Protein AF-A0A378KR67-F1 (afdb_monomer_lite)

Structure (mmCIF, N/CA/C/O backbone):
data_AF-A0A378KR67-F1
#
_entry.id   AF-A0A378KR67-F1
#
loop_
_atom_site.group_PDB
_atom_site.id
_atom_site.type_symbol
_atom_site.label_atom_id
_atom_site.label_alt_id
_atom_site.label_comp_id
_atom_site.label_asym_id
_atom_site.label_entity_id
_atom_site.label_seq_id
_atom_site.pdbx_PDB_ins_code
_atom_site.Cartn_x
_atom_site.Cartn_y
_atom_site.Cartn_z
_atom_site.occupancy
_atom_site.B_iso_or_equiv
_atom_site.auth_seq_id
_atom_site.auth_comp_id
_atom_site.auth_asym_id
_atom_site.auth_atom_id
_atom_site.pdbx_PDB_model_num
ATOM 1 N N . MET A 1 1 ? 5.719 9.075 -23.705 1.00 69.94 1 MET A N 1
ATOM 2 C CA . MET A 1 1 ? 4.453 8.563 -23.116 1.00 69.94 1 MET A CA 1
ATOM 3 C C . MET A 1 1 ? 4.685 8.087 -21.678 1.00 69.94 1 MET A C 1
ATOM 5 O O . MET A 1 1 ? 5.811 7.702 -21.384 1.00 69.94 1 MET A O 1
ATOM 9 N N . SER A 1 2 ? 3.689 8.142 -20.780 1.00 74.56 2 SER A N 1
ATOM 10 C CA . SER A 1 2 ? 3.849 7.711 -19.371 1.00 74.56 2 SER A CA 1
ATOM 11 C C . SER A 1 2 ? 3.498 6.232 -19.128 1.00 74.56 2 SER A C 1
ATOM 13 O O . SER A 1 2 ? 4.194 5.583 -18.354 1.00 74.56 2 SER A O 1
ATOM 15 N N . TYR A 1 3 ? 2.484 5.685 -19.810 1.00 85.62 3 TYR A N 1
ATOM 16 C CA . TYR A 1 3 ? 2.152 4.252 -19.814 1.00 85.62 3 TYR A CA 1
ATOM 17 C C . TYR A 1 3 ? 1.491 3.851 -21.144 1.00 85.62 3 TYR A C 1
ATOM 19 O O . TYR A 1 3 ? 0.499 4.468 -21.538 1.00 85.62 3 TYR A O 1
ATOM 27 N N . ASP A 1 4 ? 2.013 2.831 -21.831 1.00 89.00 4 ASP A N 1
ATOM 28 C CA . ASP A 1 4 ? 1.505 2.382 -23.137 1.00 89.00 4 ASP A CA 1
ATOM 29 C C . ASP A 1 4 ? 0.618 1.134 -23.030 1.00 89.00 4 ASP A C 1
ATOM 31 O O . ASP A 1 4 ? 1.079 -0.010 -23.075 1.00 89.00 4 ASP A O 1
ATOM 35 N N . ILE A 1 5 ? -0.691 1.352 -22.904 1.00 88.75 5 ILE A N 1
ATOM 36 C CA . ILE A 1 5 ? -1.673 0.264 -22.809 1.00 88.75 5 ILE A CA 1
ATOM 37 C C . ILE A 1 5 ? -1.721 -0.556 -24.105 1.00 88.75 5 ILE A C 1
ATOM 39 O O . ILE A 1 5 ? -1.865 -1.779 -24.057 1.00 88.75 5 ILE A O 1
ATOM 43 N N . GLU A 1 6 ? -1.635 0.100 -25.262 1.00 90.69 6 GLU A N 1
ATOM 44 C CA . GLU A 1 6 ? -1.834 -0.545 -26.557 1.00 90.69 6 GLU A CA 1
ATOM 45 C C . GLU A 1 6 ? -0.668 -1.475 -26.882 1.00 90.69 6 GLU A C 1
ATOM 47 O O . GLU A 1 6 ? -0.889 -2.667 -27.126 1.00 90.69 6 GLU A O 1
ATOM 52 N N . SER A 1 7 ? 0.570 -0.983 -26.772 1.00 91.50 7 SER A N 1
ATOM 53 C CA . SER A 1 7 ? 1.758 -1.815 -26.975 1.00 91.50 7 SER A CA 1
ATOM 54 C C . SER A 1 7 ? 1.781 -3.000 -26.018 1.00 91.50 7 SER A C 1
ATOM 56 O O . SER A 1 7 ? 2.142 -4.105 -26.425 1.00 91.50 7 SER A O 1
ATOM 58 N N . ARG A 1 8 ? 1.358 -2.818 -24.759 1.00 91.81 8 ARG A N 1
ATOM 59 C CA . ARG A 1 8 ? 1.307 -3.897 -23.759 1.00 91.81 8 ARG A CA 1
ATOM 60 C C . ARG A 1 8 ? 0.227 -4.936 -24.070 1.00 91.81 8 ARG A C 1
ATOM 62 O O . ARG A 1 8 ? 0.503 -6.132 -23.968 1.00 91.81 8 ARG A O 1
ATOM 69 N N . LYS A 1 9 ? -0.968 -4.522 -24.514 1.00 92.62 9 LYS A N 1
ATOM 70 C CA . LYS A 1 9 ? -2.020 -5.441 -24.999 1.00 92.62 9 LYS A CA 1
ATOM 71 C C . LYS A 1 9 ? -1.543 -6.220 -26.232 1.00 92.62 9 LYS A C 1
ATOM 73 O O . LYS A 1 9 ? -1.751 -7.430 -26.309 1.00 92.62 9 LYS A O 1
ATOM 78 N N . ASN A 1 10 ? -0.869 -5.554 -27.169 1.00 93.94 10 ASN A N 1
ATOM 79 C CA . ASN A 1 10 ? -0.319 -6.185 -28.371 1.00 93.94 10 ASN A CA 1
ATOM 80 C C . ASN A 1 10 ? 0.803 -7.176 -28.039 1.00 93.94 10 ASN A C 1
ATOM 82 O O . ASN A 1 10 ? 0.799 -8.290 -28.565 1.00 93.94 10 ASN A O 1
ATOM 86 N N . LEU A 1 11 ? 1.702 -6.817 -27.115 1.00 95.38 11 LEU A N 1
ATOM 87 C CA . LEU A 1 11 ? 2.728 -7.720 -26.603 1.00 95.38 11 LEU A CA 1
ATOM 88 C C . LEU A 1 11 ? 2.076 -8.959 -25.991 1.00 95.38 11 LEU A C 1
ATOM 90 O O . LEU A 1 11 ? 2.414 -10.067 -26.383 1.00 95.38 11 LEU A O 1
ATOM 94 N N . HIS A 1 12 ? 1.103 -8.793 -25.093 1.00 94.00 12 HIS A N 1
ATOM 95 C CA . HIS A 1 12 ? 0.431 -9.920 -24.448 1.00 94.00 12 HIS A CA 1
ATOM 96 C C . HIS A 1 12 ? -0.185 -10.898 -25.460 1.00 94.00 12 HIS A C 1
ATOM 98 O O . HIS A 1 12 ? 0.122 -12.088 -25.416 1.00 94.00 12 HIS A O 1
ATOM 104 N N . ARG A 1 13 ? -0.954 -10.394 -26.436 1.00 94.75 13 ARG A N 1
ATOM 105 C CA . ARG A 1 13 ? -1.527 -11.217 -27.519 1.00 94.75 13 ARG A CA 1
ATOM 106 C C . ARG A 1 13 ? -0.449 -11.946 -28.319 1.00 94.75 13 ARG A C 1
ATOM 108 O O . ARG A 1 13 ? -0.617 -13.113 -28.658 1.00 94.75 13 ARG A O 1
ATOM 115 N N . PHE A 1 14 ? 0.661 -11.273 -28.627 1.00 95.19 14 PHE A N 1
ATOM 116 C CA . PHE A 1 14 ? 1.784 -11.893 -29.328 1.00 95.19 14 PHE A CA 1
ATOM 117 C C . PHE A 1 14 ? 2.423 -13.014 -28.498 1.00 95.19 14 PHE A C 1
ATOM 119 O O . PHE A 1 14 ? 2.682 -14.094 -29.026 1.00 95.19 14 PHE A O 1
ATOM 126 N N . LEU A 1 15 ? 2.626 -12.797 -27.196 1.00 93.94 15 LEU A N 1
ATOM 127 C CA . LEU A 1 15 ? 3.166 -13.812 -26.292 1.00 93.94 15 LEU A CA 1
ATOM 128 C C . LEU A 1 15 ? 2.246 -15.036 -26.188 1.00 93.94 15 LEU A C 1
ATOM 130 O O . LEU A 1 15 ? 2.740 -16.161 -26.152 1.00 93.94 15 LEU A O 1
ATOM 134 N N . GLU A 1 16 ? 0.926 -14.845 -26.165 1.00 92.38 16 GLU A N 1
ATOM 135 C CA . GLU A 1 16 ? -0.044 -15.947 -26.202 1.00 92.38 16 GLU A CA 1
ATOM 136 C C . GLU A 1 16 ? 0.013 -16.716 -27.526 1.00 92.38 16 GLU A C 1
ATOM 138 O O . GLU A 1 16 ? 0.106 -17.944 -27.515 1.00 92.38 16 GLU A O 1
ATOM 143 N N . GLN A 1 17 ? 0.046 -16.011 -28.663 1.00 90.00 17 GLN A N 1
ATOM 144 C CA . GLN A 1 17 ? 0.193 -16.635 -29.984 1.00 90.00 17 GLN A CA 1
ATOM 145 C C . GLN A 1 17 ? 1.477 -17.461 -30.084 1.00 90.00 17 GLN A C 1
ATOM 147 O O . GLN A 1 17 ? 1.454 -18.574 -30.599 1.00 90.00 17 GLN A O 1
ATOM 152 N N . LEU A 1 18 ? 2.591 -16.934 -29.579 1.00 88.19 18 LEU A N 1
ATOM 153 C CA . LEU A 1 18 ? 3.892 -17.591 -29.639 1.00 88.19 18 LEU A CA 1
ATOM 154 C C . LEU A 1 18 ? 3.979 -18.793 -28.684 1.00 88.19 18 LEU A C 1
ATOM 156 O O . LEU A 1 18 ? 4.616 -19.789 -29.014 1.00 88.19 18 LEU A O 1
ATOM 160 N N . LYS A 1 19 ? 3.282 -18.754 -27.539 1.00 85.69 19 LYS A N 1
ATOM 161 C CA . LYS A 1 19 ? 3.118 -19.921 -26.654 1.00 85.69 19 LYS A CA 1
ATOM 162 C C . LYS A 1 19 ? 2.293 -21.027 -27.309 1.00 85.69 19 LYS A C 1
ATOM 164 O O . LYS A 1 19 ? 2.716 -22.177 -27.295 1.00 85.69 19 LYS A O 1
ATOM 169 N N . LEU A 1 20 ? 1.143 -20.684 -27.892 1.00 82.62 20 LEU A N 1
ATOM 170 C CA . LEU A 1 20 ? 0.296 -21.640 -28.616 1.00 82.62 20 LEU A CA 1
ATOM 171 C C . LEU A 1 20 ? 1.005 -22.186 -29.861 1.00 82.62 20 LEU A C 1
ATOM 173 O O . LEU A 1 20 ? 0.812 -23.338 -30.238 1.00 82.62 20 LEU A O 1
ATOM 177 N N . GLY A 1 21 ? 1.848 -21.359 -30.477 1.00 71.12 21 GLY A N 1
ATOM 178 C CA . GLY A 1 21 ? 2.604 -21.700 -31.667 1.00 71.12 21 GLY A CA 1
ATOM 179 C C . GLY A 1 21 ? 3.968 -22.337 -31.431 1.00 71.12 21 GLY A C 1
ATOM 180 O O . GLY A 1 21 ? 4.682 -22.572 -32.398 1.00 71.12 21 GLY A O 1
ATOM 181 N N . ALA A 1 22 ? 4.332 -22.666 -30.188 1.00 66.19 22 ALA A N 1
ATOM 182 C CA . ALA A 1 22 ? 5.638 -23.244 -29.856 1.00 66.19 22 ALA A CA 1
ATOM 183 C C . ALA A 1 22 ? 5.916 -24.603 -30.541 1.00 66.19 22 ALA A C 1
ATOM 185 O O . ALA A 1 22 ? 7.066 -25.032 -30.626 1.00 66.19 22 ALA A O 1
ATOM 186 N N . HIS A 1 23 ? 4.876 -25.268 -31.057 1.00 64.31 23 HIS A N 1
ATOM 187 C CA . HIS A 1 23 ? 4.974 -26.510 -31.831 1.00 64.31 23 HIS A CA 1
ATOM 188 C C . HIS A 1 23 ? 5.135 -26.288 -33.346 1.00 64.31 23 HIS A C 1
ATOM 190 O O . HIS A 1 23 ? 5.469 -27.227 -34.070 1.00 64.31 23 HIS A O 1
ATOM 196 N N . TYR A 1 24 ? 4.918 -25.068 -33.843 1.00 65.56 24 TYR A N 1
ATOM 197 C CA . TYR A 1 24 ? 5.058 -24.729 -35.256 1.00 65.56 24 TYR A CA 1
ATOM 198 C C . TYR A 1 24 ? 6.514 -24.386 -35.568 1.00 65.56 24 TYR A C 1
ATOM 200 O O . TYR A 1 24 ? 6.968 -23.271 -35.352 1.00 65.56 24 TYR A O 1
ATOM 208 N N . LYS A 1 25 ? 7.268 -25.372 -36.060 1.00 71.69 25 LYS A N 1
ATOM 209 C CA . LYS A 1 25 ? 8.707 -25.241 -36.355 1.00 71.69 25 LYS A CA 1
ATOM 210 C C . LYS A 1 25 ? 9.011 -25.127 -37.850 1.00 71.69 25 LYS A C 1
ATOM 212 O O . LYS A 1 25 ? 10.160 -25.272 -38.259 1.00 71.69 25 LYS A O 1
ATOM 217 N N . LYS A 1 26 ? 7.994 -24.915 -38.694 1.00 85.12 26 LYS A N 1
ATOM 218 C CA . LYS A 1 26 ? 8.212 -24.804 -40.141 1.00 85.12 26 LYS A CA 1
ATOM 219 C C . LYS A 1 26 ? 8.856 -23.448 -40.465 1.00 85.12 26 LYS A C 1
ATOM 221 O O . LYS A 1 26 ? 8.545 -22.461 -39.797 1.00 85.12 26 LYS A O 1
ATOM 226 N N . PRO A 1 27 ? 9.689 -23.360 -41.520 1.00 85.38 27 PRO A N 1
ATOM 227 C CA . PRO A 1 27 ? 10.346 -22.113 -41.922 1.00 85.38 27 PRO A CA 1
ATOM 228 C C . PRO A 1 27 ? 9.400 -20.908 -42.031 1.00 85.38 27 PRO A C 1
ATOM 230 O O . PRO A 1 27 ? 9.720 -19.832 -41.535 1.00 85.38 27 PRO A O 1
ATOM 233 N N . HIS A 1 28 ? 8.212 -21.113 -42.609 1.00 87.56 28 HIS A N 1
ATOM 234 C CA . HIS A 1 28 ? 7.194 -20.072 -42.765 1.00 87.56 28 HIS A CA 1
ATOM 235 C C . HIS A 1 28 ? 6.692 -19.518 -41.423 1.00 87.56 28 HIS A C 1
ATOM 237 O O . HIS A 1 28 ? 6.591 -18.305 -41.255 1.00 87.56 28 HIS A O 1
ATOM 243 N N . ASP A 1 29 ? 6.430 -20.392 -40.448 1.00 88.69 29 ASP A N 1
ATOM 244 C CA . ASP A 1 29 ? 5.939 -19.995 -39.125 1.00 88.69 29 ASP A CA 1
ATOM 245 C C . ASP A 1 29 ? 7.016 -19.200 -38.368 1.00 88.69 29 ASP A C 1
ATOM 247 O O . ASP A 1 29 ? 6.736 -18.174 -37.746 1.00 88.69 29 ASP A O 1
ATOM 251 N N . ILE A 1 30 ? 8.281 -19.629 -38.480 1.00 89.81 30 ILE A N 1
ATOM 252 C CA . ILE A 1 30 ? 9.439 -18.935 -37.898 1.00 89.81 30 ILE A CA 1
ATOM 253 C C . ILE A 1 30 ? 9.576 -17.522 -38.481 1.00 89.81 30 ILE A C 1
ATOM 255 O O . ILE A 1 30 ? 9.735 -16.564 -37.721 1.00 89.81 30 ILE A O 1
ATOM 259 N N . GLU A 1 31 ? 9.470 -17.368 -39.803 1.00 91.50 31 GLU A N 1
ATOM 260 C CA . GLU A 1 31 ? 9.502 -16.056 -40.465 1.00 91.50 31 GLU A CA 1
ATOM 261 C C . GLU A 1 31 ? 8.319 -15.174 -40.069 1.00 91.50 31 GLU A C 1
ATOM 263 O O . GLU A 1 31 ? 8.501 -13.983 -39.806 1.00 91.50 31 GLU A O 1
ATOM 268 N N . GLN A 1 32 ? 7.118 -15.747 -39.963 1.00 92.12 32 GLN A N 1
ATOM 269 C CA . GLN A 1 32 ? 5.928 -15.012 -39.549 1.00 92.12 32 GLN A CA 1
ATOM 270 C C . GLN A 1 32 ? 6.071 -14.473 -38.119 1.00 92.12 32 GLN A C 1
ATOM 272 O O . GLN A 1 32 ? 5.786 -13.298 -37.869 1.00 92.12 32 GLN A O 1
ATOM 277 N N . PHE A 1 33 ? 6.530 -15.300 -37.173 1.00 93.50 33 PHE A N 1
ATOM 278 C CA . PHE A 1 33 ? 6.767 -14.862 -35.797 1.00 93.50 33 PHE A CA 1
ATOM 279 C C . PHE A 1 33 ? 7.898 -13.835 -35.704 1.00 93.50 33 PHE A C 1
ATOM 281 O O . PHE A 1 33 ? 7.756 -12.861 -34.964 1.00 93.50 33 PHE A O 1
ATOM 288 N N . ALA A 1 34 ? 8.978 -14.000 -36.475 1.00 94.31 34 ALA A N 1
ATOM 289 C CA . ALA A 1 34 ? 10.061 -13.022 -36.537 1.00 94.31 34 ALA A CA 1
ATOM 290 C C . ALA A 1 34 ? 9.567 -11.667 -37.072 1.00 94.31 34 ALA A C 1
ATOM 292 O O . ALA A 1 34 ? 9.807 -10.640 -36.442 1.00 94.31 34 ALA A O 1
ATOM 293 N N . SER A 1 35 ? 8.797 -11.661 -38.165 1.00 94.94 35 SER A N 1
ATOM 294 C CA . SER A 1 35 ? 8.216 -10.446 -38.750 1.00 94.94 35 SER A CA 1
ATOM 295 C C . SER A 1 35 ? 7.268 -9.730 -37.780 1.00 94.94 35 SER A C 1
ATOM 297 O O . SER A 1 35 ? 7.404 -8.526 -37.554 1.00 94.94 35 SER A O 1
ATOM 299 N N . LYS A 1 36 ? 6.364 -10.473 -37.122 1.00 95.38 36 LYS A N 1
ATOM 300 C CA . LYS A 1 36 ? 5.475 -9.924 -36.084 1.00 95.38 36 LYS A CA 1
ATOM 301 C C . LYS A 1 36 ? 6.260 -9.330 -34.913 1.00 95.38 36 LYS A C 1
ATOM 303 O O . LYS A 1 36 ? 5.914 -8.249 -34.443 1.00 95.38 36 LYS A O 1
ATOM 308 N N . ALA A 1 37 ? 7.316 -10.003 -34.456 1.00 96.31 37 ALA A N 1
ATOM 309 C CA . ALA A 1 37 ? 8.168 -9.505 -33.381 1.00 96.31 37 ALA A CA 1
ATOM 310 C C . ALA A 1 37 ? 8.917 -8.225 -33.780 1.00 96.31 37 ALA A C 1
ATOM 312 O O . ALA A 1 37 ? 8.986 -7.290 -32.983 1.00 96.31 37 ALA A O 1
ATOM 313 N N . THR A 1 38 ? 9.431 -8.152 -35.012 1.00 96.81 38 THR A N 1
ATOM 314 C CA . THR A 1 38 ? 10.074 -6.943 -35.546 1.00 96.81 38 THR A CA 1
ATOM 315 C C . THR A 1 38 ? 9.085 -5.787 -35.621 1.00 96.81 38 THR A C 1
ATOM 317 O O . THR A 1 38 ? 9.422 -4.680 -35.203 1.00 96.81 38 THR A O 1
ATOM 320 N N . ALA A 1 39 ? 7.859 -6.028 -36.093 1.00 95.69 39 ALA A N 1
ATOM 321 C CA . ALA A 1 39 ? 6.814 -5.008 -36.130 1.00 95.69 39 ALA A CA 1
ATOM 322 C C . ALA A 1 39 ? 6.449 -4.518 -34.720 1.00 95.69 39 ALA A C 1
ATOM 324 O O . ALA A 1 39 ? 6.358 -3.313 -34.496 1.00 95.69 39 ALA A O 1
ATOM 325 N N . LEU A 1 40 ? 6.313 -5.437 -33.757 1.00 95.81 40 LEU A N 1
ATOM 326 C CA . LEU A 1 40 ? 6.011 -5.114 -32.363 1.00 95.81 40 LEU A CA 1
ATOM 327 C C . LEU A 1 40 ? 7.118 -4.259 -31.720 1.00 95.81 40 LEU A C 1
ATOM 329 O O . LEU A 1 40 ? 6.836 -3.220 -31.125 1.00 95.81 40 LEU A O 1
ATOM 333 N N . HIS A 1 41 ? 8.380 -4.670 -31.878 1.00 96.56 41 HIS A N 1
ATOM 334 C CA . HIS A 1 41 ? 9.543 -3.927 -31.385 1.00 96.56 41 HIS A CA 1
ATOM 335 C C . HIS A 1 41 ? 9.651 -2.546 -32.038 1.00 96.56 41 HIS A C 1
ATOM 337 O O . HIS A 1 41 ? 9.783 -1.551 -31.329 1.00 96.56 41 HIS A O 1
ATOM 343 N N . SER A 1 42 ? 9.516 -2.464 -33.363 1.00 95.12 42 SER A N 1
ATOM 344 C CA . SER A 1 42 ? 9.594 -1.195 -34.099 1.00 95.12 42 SER A CA 1
ATOM 345 C C . SER A 1 42 ? 8.481 -0.231 -33.687 1.00 95.12 42 SER A C 1
ATOM 347 O O . SER A 1 42 ? 8.739 0.956 -33.497 1.00 95.12 42 SER A O 1
ATOM 349 N N . HIS A 1 43 ? 7.258 -0.739 -33.500 1.00 94.06 43 HIS A N 1
ATOM 350 C CA . HIS A 1 43 ? 6.127 0.063 -33.045 1.00 94.06 43 HIS A CA 1
ATOM 351 C C . HIS A 1 43 ? 6.396 0.672 -31.664 1.00 94.06 43 HIS A C 1
ATOM 353 O O . HIS A 1 43 ? 6.314 1.889 -31.513 1.00 94.06 43 HIS A O 1
ATOM 359 N N . TYR A 1 44 ? 6.821 -0.135 -30.686 1.00 94.69 44 TYR A N 1
ATOM 360 C CA . TYR A 1 44 ? 7.141 0.363 -29.344 1.00 94.69 44 TYR A CA 1
ATOM 361 C C . TYR A 1 44 ? 8.286 1.388 -29.348 1.00 94.69 44 TYR A C 1
ATOM 363 O O . TYR A 1 44 ? 8.206 2.429 -28.698 1.00 94.69 44 TYR A O 1
ATOM 371 N N . MET A 1 45 ? 9.348 1.128 -30.117 1.00 94.12 45 MET A N 1
ATOM 372 C CA . MET A 1 45 ? 10.522 2.007 -30.174 1.00 94.12 45 MET A CA 1
ATOM 373 C C . MET A 1 45 ? 10.261 3.330 -30.911 1.00 94.12 45 MET A C 1
ATOM 375 O O . MET A 1 45 ? 11.065 4.250 -30.777 1.00 94.12 45 MET A O 1
ATOM 379 N N . SER A 1 46 ? 9.151 3.460 -31.649 1.00 92.50 46 SER A N 1
ATOM 380 C CA . SER A 1 46 ? 8.763 4.722 -32.299 1.00 92.50 46 SER A CA 1
ATOM 381 C C . SER A 1 46 ? 8.281 5.794 -31.309 1.00 92.50 46 SER A C 1
ATOM 383 O O . SER A 1 46 ? 8.442 6.985 -31.567 1.00 92.50 46 SER A O 1
ATOM 385 N N . ASN A 1 47 ? 7.729 5.390 -30.160 1.00 89.62 47 ASN A N 1
ATOM 386 C CA . ASN A 1 47 ? 7.289 6.289 -29.093 1.00 89.62 47 ASN A CA 1
ATOM 387 C C . ASN A 1 47 ? 7.376 5.578 -27.730 1.00 89.62 47 ASN A C 1
ATOM 389 O O . ASN A 1 47 ? 6.347 5.248 -27.134 1.00 89.62 47 ASN A O 1
ATOM 393 N N . PRO A 1 48 ? 8.590 5.306 -27.228 1.00 90.19 48 PRO A N 1
ATOM 394 C CA . PRO A 1 48 ? 8.752 4.500 -26.031 1.00 90.19 48 PRO A CA 1
ATOM 395 C C . PRO A 1 48 ? 8.252 5.225 -24.770 1.00 90.19 48 PRO A C 1
ATOM 397 O O . PRO A 1 48 ? 8.131 6.457 -24.699 1.00 90.19 48 PRO A O 1
ATOM 400 N N . GLU A 1 49 ? 7.964 4.446 -23.730 1.00 92.69 49 GLU A N 1
ATOM 401 C CA . GLU A 1 49 ? 7.651 4.985 -22.405 1.00 92.69 49 GLU A CA 1
ATOM 402 C C . GLU A 1 49 ? 8.867 5.742 -21.837 1.00 92.69 49 GLU A C 1
ATOM 404 O O . GLU A 1 49 ? 10.013 5.330 -22.028 1.00 92.69 49 GLU A O 1
ATOM 409 N N . ARG A 1 50 ? 8.628 6.867 -21.141 1.00 91.00 50 ARG A N 1
ATOM 410 C CA . ARG A 1 50 ? 9.708 7.716 -20.588 1.00 91.00 50 ARG A CA 1
ATOM 411 C C . ARG A 1 50 ? 10.548 6.970 -19.548 1.00 91.00 50 ARG A C 1
ATOM 413 O O . ARG A 1 50 ? 11.768 7.098 -19.518 1.00 91.00 50 ARG A O 1
ATOM 420 N N . SER A 1 51 ? 9.884 6.167 -18.721 1.00 92.88 51 SER A N 1
ATOM 421 C CA . SER A 1 51 ? 10.516 5.367 -17.675 1.00 92.88 51 SER A CA 1
ATOM 422 C C . SER A 1 51 ? 11.486 4.337 -18.270 1.00 92.88 51 SER A C 1
ATOM 424 O O . SER A 1 51 ? 11.160 3.609 -19.211 1.00 92.88 51 SER A O 1
ATOM 426 N N . SER A 1 52 ? 12.700 4.278 -17.721 1.00 92.00 52 SER A N 1
ATOM 427 C CA . SER A 1 52 ? 13.699 3.268 -18.099 1.00 92.00 52 SER A CA 1
ATOM 428 C C . SER A 1 52 ? 13.270 1.870 -17.643 1.00 92.00 52 SER A C 1
ATOM 430 O O . SER A 1 52 ? 13.386 0.907 -18.405 1.00 92.00 52 SER A O 1
ATOM 432 N N . LEU A 1 53 ? 12.652 1.793 -16.460 1.00 91.88 53 LEU A N 1
ATOM 433 C CA . LEU A 1 53 ? 12.021 0.591 -15.927 1.00 91.88 53 LEU A CA 1
ATOM 434 C C . LEU A 1 53 ? 10.870 0.095 -16.818 1.00 91.88 53 LEU A C 1
ATOM 436 O O . LEU A 1 53 ? 10.785 -1.091 -17.114 1.00 91.88 53 LEU A O 1
ATOM 440 N N . ALA A 1 54 ? 9.999 0.985 -17.298 1.00 93.25 54 ALA A N 1
ATOM 441 C CA . ALA A 1 54 ? 8.895 0.597 -18.178 1.00 93.25 54 ALA A CA 1
ATOM 442 C C . ALA A 1 54 ? 9.388 -0.069 -19.467 1.00 93.25 54 ALA A C 1
ATOM 444 O O . ALA A 1 54 ? 8.846 -1.092 -19.895 1.00 93.25 54 ALA A O 1
ATOM 445 N N . ARG A 1 55 ? 10.458 0.493 -20.044 1.00 95.00 55 ARG A N 1
ATOM 446 C CA . ARG A 1 55 ? 11.122 -0.032 -21.240 1.00 95.00 55 ARG A CA 1
ATOM 447 C C . ARG A 1 55 ? 11.759 -1.392 -20.985 1.00 95.00 55 ARG A C 1
ATOM 449 O O . ARG A 1 55 ? 11.610 -2.285 -21.819 1.00 95.00 55 ARG A O 1
ATOM 456 N N . SER A 1 56 ? 12.436 -1.581 -19.851 1.00 94.69 56 SER A N 1
ATOM 457 C CA . SER A 1 56 ? 13.023 -2.882 -19.511 1.00 94.69 56 SER A CA 1
ATOM 458 C C . SER A 1 56 ? 11.941 -3.946 -19.279 1.00 94.69 56 SER A C 1
ATOM 460 O O . SER A 1 56 ? 12.031 -5.025 -19.867 1.00 94.69 56 SER A O 1
ATOM 462 N N . GLU A 1 57 ? 10.869 -3.618 -18.551 1.00 94.38 57 GLU A N 1
ATOM 463 C CA . GLU A 1 57 ? 9.730 -4.514 -18.295 1.00 94.38 57 GLU A CA 1
ATOM 464 C C . GLU A 1 57 ? 8.912 -4.850 -19.550 1.00 94.38 57 GLU A C 1
ATOM 466 O O . GLU A 1 57 ? 8.327 -5.929 -19.634 1.00 94.38 57 GLU A O 1
ATOM 471 N N . TYR A 1 58 ? 8.859 -3.961 -20.545 1.00 95.31 58 TYR A N 1
ATOM 472 C CA . TYR A 1 58 ? 8.244 -4.265 -21.838 1.00 95.31 58 TYR A CA 1
ATOM 473 C C . TYR A 1 58 ? 9.112 -5.223 -22.669 1.00 95.31 58 TYR A C 1
ATOM 475 O O . TYR A 1 58 ? 8.620 -6.190 -23.258 1.00 95.31 58 TYR A O 1
ATOM 483 N N . LEU A 1 59 ? 10.421 -4.960 -22.728 1.00 96.75 59 LEU A N 1
ATOM 484 C CA . LEU A 1 59 ? 11.347 -5.684 -23.600 1.00 96.75 59 LEU A CA 1
ATOM 485 C C . LEU A 1 59 ? 11.726 -7.068 -23.053 1.00 96.75 59 LEU A C 1
ATOM 487 O O . LEU A 1 59 ? 11.992 -7.977 -23.842 1.00 96.75 59 LEU A O 1
ATOM 491 N N . GLU A 1 60 ? 11.743 -7.264 -21.732 1.00 96.50 60 GLU A N 1
ATOM 492 C CA . GLU A 1 60 ? 12.136 -8.536 -21.117 1.00 96.50 60 GLU A CA 1
ATOM 493 C C . GLU A 1 60 ? 11.229 -9.719 -21.504 1.00 96.50 60 GLU A C 1
ATOM 495 O O . GLU A 1 60 ? 11.765 -10.727 -21.983 1.00 96.50 60 GLU A O 1
ATOM 500 N N . PRO A 1 61 ? 9.887 -9.640 -21.385 1.00 95.94 61 PRO A N 1
ATOM 501 C CA . PRO A 1 61 ? 9.002 -10.736 -21.773 1.00 95.94 61 PRO A CA 1
ATOM 502 C C . PRO A 1 61 ? 9.107 -11.080 -23.261 1.00 95.94 61 PRO A C 1
ATOM 504 O O . PRO A 1 61 ? 9.094 -12.263 -23.618 1.00 95.94 61 PRO A O 1
ATOM 507 N N . LEU A 1 62 ? 9.256 -10.067 -24.125 1.00 96.38 62 LEU A N 1
ATOM 508 C CA . LEU A 1 62 ? 9.474 -10.254 -25.560 1.00 96.38 62 LEU A CA 1
ATOM 509 C C . LEU A 1 62 ? 10.784 -11.008 -25.811 1.00 96.38 62 LEU A C 1
ATOM 511 O O . LEU A 1 62 ? 10.793 -12.046 -26.473 1.00 96.38 62 LEU A O 1
ATOM 515 N N . ARG A 1 63 ? 11.882 -10.528 -25.215 1.00 96.44 63 ARG A N 1
ATOM 516 C CA . ARG A 1 63 ? 13.211 -11.142 -25.309 1.00 96.44 63 ARG A CA 1
ATOM 517 C C . ARG A 1 63 ? 13.192 -12.597 -24.857 1.00 96.44 63 ARG A C 1
ATOM 519 O O . ARG A 1 63 ? 13.712 -13.466 -25.556 1.00 96.44 63 ARG A O 1
ATOM 526 N N . GLN A 1 64 ? 12.622 -12.860 -23.683 1.00 95.62 64 GLN A N 1
ATOM 527 C CA . GLN A 1 64 ? 12.611 -14.191 -23.086 1.00 95.62 64 GLN A CA 1
ATOM 528 C C . GLN A 1 64 ? 11.782 -15.164 -23.922 1.00 95.62 64 GLN A C 1
ATOM 530 O O . GLN A 1 64 ? 12.207 -16.296 -24.146 1.00 95.62 64 GLN A O 1
ATOM 535 N N . SER A 1 65 ? 10.632 -14.720 -24.425 1.00 93.94 65 SER A N 1
ATOM 536 C CA . SER A 1 65 ? 9.746 -15.566 -25.223 1.00 93.94 65 SER A CA 1
ATOM 537 C C . SER A 1 65 ? 10.359 -15.910 -26.579 1.00 93.94 65 SER A C 1
ATOM 539 O O . SER A 1 65 ? 10.339 -17.075 -26.967 1.00 93.94 65 SER A O 1
ATOM 541 N N . LEU A 1 66 ? 11.012 -14.952 -27.248 1.00 94.38 66 LEU A N 1
ATOM 542 C CA . LEU A 1 66 ? 11.747 -15.220 -28.488 1.00 94.38 66 LEU A CA 1
ATOM 543 C C . LEU A 1 66 ? 12.938 -16.164 -28.264 1.00 94.38 66 LEU A C 1
ATOM 545 O O . LEU A 1 66 ? 13.127 -17.098 -29.039 1.00 94.38 66 LEU A O 1
ATOM 549 N N . LYS A 1 67 ? 13.710 -15.981 -27.180 1.00 93.38 67 LYS A N 1
ATOM 550 C CA . LYS A 1 67 ? 14.806 -16.901 -26.817 1.00 93.38 67 LYS A CA 1
ATOM 551 C C . LYS A 1 67 ? 14.295 -18.307 -26.498 1.00 93.38 67 LYS A C 1
ATOM 553 O O . LYS A 1 67 ? 14.939 -19.286 -26.862 1.00 93.38 67 LYS A O 1
ATOM 558 N N . ASN A 1 68 ? 13.151 -18.426 -25.826 1.00 91.50 68 ASN A N 1
ATOM 559 C CA . ASN A 1 68 ? 12.531 -19.721 -25.553 1.00 91.50 68 ASN A CA 1
ATOM 560 C C . ASN A 1 68 ? 12.066 -20.398 -26.850 1.00 91.50 68 ASN A C 1
ATOM 562 O O . ASN A 1 68 ? 12.370 -21.567 -27.056 1.00 91.50 68 ASN A O 1
ATOM 566 N N . TYR A 1 69 ? 11.417 -19.662 -27.753 1.00 91.38 69 TYR A N 1
ATOM 567 C CA . TYR A 1 69 ? 11.019 -20.183 -29.063 1.00 91.38 69 TYR A CA 1
ATOM 568 C C . TYR A 1 69 ? 12.225 -20.620 -29.903 1.00 91.38 69 TYR A C 1
ATOM 570 O O . TYR A 1 69 ? 12.230 -21.715 -30.459 1.00 91.38 69 TYR A O 1
ATOM 578 N N . GLN A 1 70 ? 13.307 -19.835 -29.899 1.00 90.88 70 GLN A N 1
ATOM 579 C CA . GLN A 1 70 ? 14.566 -20.231 -30.525 1.00 90.88 70 GLN A CA 1
ATOM 580 C C . GLN A 1 70 ? 15.118 -21.537 -29.938 1.00 90.88 70 GLN A C 1
ATOM 582 O O . GLN A 1 70 ? 15.547 -22.407 -30.690 1.00 90.88 70 GLN A O 1
ATOM 587 N N . LYS A 1 71 ? 15.084 -21.711 -28.610 1.00 89.44 71 LYS A N 1
ATOM 588 C CA . LYS A 1 71 ? 15.499 -22.972 -27.975 1.00 89.44 71 LYS A CA 1
ATOM 589 C C . LYS A 1 71 ? 14.654 -24.154 -28.450 1.00 89.44 71 LYS A C 1
ATOM 591 O O . LYS A 1 71 ? 15.219 -25.215 -28.682 1.00 89.44 71 LYS A O 1
ATOM 596 N N . GLU A 1 72 ? 13.343 -23.987 -28.624 1.00 87.50 72 GLU A N 1
ATOM 597 C CA . GLU A 1 72 ? 12.472 -25.054 -29.142 1.00 87.50 72 GLU A CA 1
ATOM 598 C C . GLU A 1 72 ? 12.790 -25.440 -30.593 1.00 87.50 72 GLU A C 1
ATOM 600 O O . GLU A 1 72 ? 12.726 -26.622 -30.930 1.00 87.50 72 GLU A O 1
ATOM 605 N N . ILE A 1 73 ? 13.187 -24.482 -31.436 1.00 85.31 73 ILE A N 1
ATOM 606 C CA . ILE A 1 73 ? 13.661 -24.756 -32.804 1.00 85.31 73 ILE A CA 1
ATOM 607 C C . ILE A 1 73 ? 14.990 -25.521 -32.764 1.00 85.31 73 ILE A C 1
ATOM 609 O O . ILE A 1 73 ? 15.178 -26.505 -33.474 1.00 85.31 73 ILE A O 1
ATOM 613 N N . VAL A 1 74 ? 15.914 -25.083 -31.907 1.00 84.19 74 VAL A N 1
ATOM 614 C CA . VAL A 1 74 ? 17.260 -25.659 -31.788 1.00 84.19 74 VAL A CA 1
ATOM 615 C C . VAL A 1 74 ? 17.230 -27.086 -31.228 1.00 84.19 74 VAL A C 1
ATOM 617 O O . VAL A 1 74 ? 18.039 -27.905 -31.653 1.00 84.19 74 VAL A O 1
ATOM 620 N N . LYS A 1 75 ? 16.295 -27.413 -30.325 1.00 83.88 75 LYS A N 1
ATOM 621 C CA . LYS A 1 75 ? 16.144 -28.763 -29.743 1.00 83.88 75 LYS A CA 1
ATOM 622 C C . LYS A 1 75 ? 15.960 -29.874 -30.779 1.00 83.88 75 LYS A C 1
ATOM 624 O O . LYS A 1 75 ? 16.392 -30.992 -30.526 1.00 83.88 75 LYS A O 1
ATOM 629 N N . ASP A 1 76 ? 15.357 -29.571 -31.925 1.00 78.31 76 ASP A N 1
ATOM 630 C CA . ASP A 1 76 ? 15.057 -30.572 -32.958 1.00 78.31 76 ASP A CA 1
ATOM 631 C C . ASP A 1 76 ? 16.198 -30.744 -33.968 1.00 78.31 76 ASP A C 1
ATOM 633 O O . ASP A 1 76 ? 16.104 -31.546 -34.899 1.00 78.31 76 ASP A O 1
ATOM 637 N N . LYS A 1 77 ? 17.290 -29.989 -33.815 1.00 83.12 77 LYS A N 1
ATOM 638 C CA . LYS A 1 77 ? 18.430 -30.071 -34.722 1.00 83.12 77 LYS A CA 1
ATOM 639 C C . LYS A 1 77 ? 19.319 -31.257 -34.393 1.00 83.12 77 LYS A C 1
ATOM 641 O O . LYS A 1 77 ? 19.608 -31.553 -33.236 1.00 83.12 77 LYS A O 1
ATOM 646 N N . SER A 1 78 ? 19.849 -31.876 -35.446 1.00 85.25 78 SER A N 1
ATOM 647 C CA . SER A 1 78 ? 20.957 -32.816 -35.308 1.00 85.25 78 SER A CA 1
ATOM 648 C C . SER A 1 78 ? 22.191 -32.113 -34.735 1.00 85.25 78 SER A C 1
ATOM 650 O O . SER A 1 78 ? 22.378 -30.906 -34.906 1.00 85.25 78 SER A O 1
ATOM 652 N N . TRP A 1 79 ? 23.080 -32.880 -34.104 1.00 84.94 79 TRP A N 1
ATOM 653 C CA . TRP A 1 79 ? 24.334 -32.359 -33.555 1.00 84.94 79 TRP A CA 1
ATOM 654 C C . TRP A 1 79 ? 25.185 -31.619 -34.606 1.00 84.94 79 TRP A C 1
ATOM 656 O O . TRP A 1 79 ? 25.778 -30.587 -34.300 1.00 84.94 79 TRP A O 1
ATOM 666 N N . TRP A 1 80 ? 25.172 -32.080 -35.864 1.00 83.31 80 TRP A N 1
ATOM 667 C CA . TRP A 1 80 ? 25.805 -31.390 -36.993 1.00 83.31 80 TRP A CA 1
ATOM 668 C C . TRP A 1 80 ? 25.149 -30.038 -37.294 1.00 83.31 80 TRP A C 1
ATOM 670 O O . TRP A 1 80 ? 25.848 -29.056 -37.526 1.00 83.31 80 TRP A O 1
ATOM 680 N N . GLY A 1 81 ? 23.816 -29.960 -37.249 1.00 80.56 81 GLY A N 1
ATOM 681 C CA . GLY A 1 81 ? 23.084 -28.702 -37.409 1.00 80.56 81 GLY A CA 1
ATOM 682 C C . GLY A 1 81 ? 23.353 -27.705 -36.278 1.00 80.56 81 GLY A C 1
ATOM 683 O O . GLY A 1 81 ? 23.393 -26.499 -36.520 1.00 80.56 81 GLY A O 1
ATOM 684 N N . LEU A 1 82 ? 23.590 -28.195 -35.057 1.00 81.81 82 LEU A N 1
ATOM 685 C CA . LEU A 1 82 ? 24.031 -27.376 -33.923 1.00 81.81 82 LEU A CA 1
ATOM 686 C C . LEU A 1 82 ? 25.463 -26.862 -34.121 1.00 81.81 82 LEU A C 1
ATOM 688 O O . LEU A 1 82 ? 25.719 -25.676 -33.921 1.00 81.81 82 LEU A O 1
ATOM 692 N N . PHE A 1 83 ? 26.377 -27.734 -34.553 1.00 83.19 83 PHE A N 1
ATOM 693 C CA . PHE A 1 83 ? 27.777 -27.396 -34.808 1.00 83.19 83 PHE A CA 1
ATOM 694 C C . PHE A 1 83 ? 27.925 -26.355 -35.926 1.00 83.19 83 PHE A C 1
ATOM 696 O O . PHE A 1 83 ? 28.586 -25.340 -35.742 1.00 83.19 83 PHE A O 1
ATOM 703 N N . ILE A 1 84 ? 27.254 -26.550 -37.064 1.00 84.69 84 ILE A N 1
ATOM 704 C CA . ILE A 1 84 ? 27.264 -25.595 -38.184 1.00 84.69 84 ILE A CA 1
ATOM 705 C C . ILE A 1 84 ? 26.616 -24.261 -37.769 1.00 84.69 84 ILE A C 1
ATOM 707 O O . ILE A 1 84 ? 27.134 -23.187 -38.085 1.00 84.69 84 ILE A O 1
ATOM 711 N N . GLY A 1 85 ? 25.534 -24.318 -36.985 1.00 76.25 85 GLY A N 1
ATOM 712 C CA . GLY A 1 85 ? 24.883 -23.134 -36.424 1.00 76.25 85 GLY A CA 1
ATOM 713 C C . GLY A 1 85 ? 25.775 -22.330 -35.470 1.00 76.25 85 GLY A C 1
ATOM 714 O O . GLY A 1 85 ? 25.693 -21.103 -35.463 1.00 76.25 85 GLY A O 1
ATOM 715 N N . PHE A 1 86 ? 26.668 -22.983 -34.716 1.00 77.25 86 PHE A N 1
ATOM 716 C CA . PHE A 1 86 ? 27.638 -22.317 -33.836 1.00 77.25 86 PHE A CA 1
ATOM 717 C C . PHE A 1 86 ? 28.599 -21.397 -34.609 1.00 77.25 86 PHE A C 1
ATOM 719 O O . PHE A 1 86 ? 28.922 -20.311 -34.132 1.00 77.25 86 PHE A O 1
ATOM 726 N N . PHE A 1 87 ? 28.983 -21.768 -35.835 1.00 80.88 87 PHE A N 1
ATOM 727 C CA . PHE A 1 87 ? 29.807 -20.935 -36.724 1.00 80.88 87 PHE A CA 1
ATOM 728 C C . PHE A 1 87 ? 29.006 -19.867 -37.495 1.00 80.88 87 PHE A C 1
ATOM 730 O O . PHE A 1 87 ? 29.540 -19.214 -38.388 1.00 80.88 87 PHE A O 1
ATOM 737 N N . GLY A 1 88 ? 27.729 -19.659 -37.154 1.00 75.12 88 GLY A N 1
ATOM 738 C CA . GLY A 1 88 ? 26.892 -18.598 -37.722 1.00 75.12 88 GLY A CA 1
ATOM 739 C C . GLY A 1 88 ? 26.175 -18.961 -39.025 1.00 75.12 88 GLY A C 1
ATOM 740 O O . GLY A 1 88 ? 25.473 -18.117 -39.587 1.00 75.12 88 GLY A O 1
ATOM 741 N N . PHE A 1 89 ? 26.287 -20.205 -39.495 1.00 82.94 89 PHE A N 1
ATOM 742 C CA . PHE A 1 89 ? 25.564 -20.697 -40.668 1.00 82.94 89 PHE A CA 1
ATOM 743 C C . PHE A 1 89 ? 24.136 -21.106 -40.281 1.00 82.94 89 PHE A C 1
ATOM 745 O O . PHE A 1 89 ? 23.826 -22.278 -40.069 1.00 82.94 89 PHE A O 1
ATOM 752 N N . LEU A 1 90 ? 23.262 -20.107 -40.154 1.00 84.38 90 LEU A N 1
ATOM 753 C CA . LEU A 1 90 ? 21.837 -20.292 -39.881 1.00 84.38 90 LEU A CA 1
ATOM 754 C C . LEU A 1 90 ? 21.012 -20.213 -41.177 1.00 84.38 90 LEU A C 1
ATOM 756 O O . LEU A 1 90 ? 21.283 -19.343 -42.012 1.00 84.38 90 LEU A O 1
ATOM 760 N N . PRO A 1 91 ? 19.967 -21.048 -41.336 1.00 85.94 91 PRO A N 1
ATOM 761 C CA . PRO A 1 91 ? 18.975 -20.870 -42.391 1.00 85.94 91 PRO A CA 1
ATOM 762 C C . PRO A 1 91 ? 18.356 -19.457 -42.375 1.00 85.94 91 PRO A C 1
ATOM 764 O O . PRO A 1 91 ? 18.253 -18.857 -41.301 1.00 85.94 91 PRO A O 1
ATOM 767 N N . PRO A 1 92 ? 17.880 -18.921 -43.518 1.00 88.44 92 PRO A N 1
ATOM 768 C CA . PRO A 1 92 ? 17.354 -17.551 -43.604 1.00 88.44 92 PRO A CA 1
ATOM 769 C C . PRO A 1 92 ? 16.270 -17.213 -42.567 1.00 88.44 92 PRO A C 1
ATOM 771 O O . PRO A 1 92 ? 16.336 -16.165 -41.922 1.00 88.44 92 PRO A O 1
ATOM 774 N N . HIS A 1 93 ? 15.328 -18.129 -42.339 1.00 88.69 93 HIS A N 1
ATOM 775 C CA . HIS A 1 93 ? 14.245 -17.971 -41.365 1.00 88.69 93 HIS A CA 1
ATOM 776 C C . HIS A 1 93 ? 14.761 -17.881 -39.919 1.00 88.69 93 HIS A C 1
ATOM 778 O O . HIS A 1 93 ? 14.344 -17.013 -39.151 1.00 88.69 93 HIS A O 1
ATOM 784 N N . GLU A 1 94 ? 15.736 -18.714 -39.548 1.00 89.44 94 GLU A N 1
ATOM 785 C CA . GLU A 1 94 ? 16.381 -18.643 -38.233 1.00 89.44 94 GLU A CA 1
ATOM 786 C C . GLU A 1 94 ? 17.266 -17.409 -38.081 1.00 89.44 94 GLU A C 1
ATOM 788 O O . GLU A 1 94 ? 17.349 -16.839 -36.994 1.00 89.44 94 GLU A O 1
ATOM 793 N N . ARG A 1 95 ? 17.902 -16.959 -39.168 1.00 90.81 95 ARG A N 1
ATOM 794 C CA . ARG A 1 95 ? 18.661 -15.709 -39.184 1.00 90.81 95 ARG A CA 1
ATOM 795 C C . ARG A 1 95 ? 17.745 -14.510 -38.937 1.00 90.81 95 ARG A C 1
ATOM 797 O O . ARG A 1 95 ? 18.123 -13.617 -38.184 1.00 90.81 95 ARG A O 1
ATOM 804 N N . SER A 1 96 ? 16.539 -14.506 -39.509 1.00 92.00 96 SER A N 1
ATOM 805 C CA . SER A 1 96 ? 15.512 -13.489 -39.242 1.00 92.00 96 SER A CA 1
ATOM 806 C C . SER A 1 96 ? 15.124 -13.458 -37.758 1.00 92.00 96 SER A C 1
ATOM 808 O O . SER A 1 96 ? 15.184 -12.404 -37.118 1.00 92.00 96 SER A O 1
ATOM 810 N N . LEU A 1 97 ? 14.851 -14.630 -37.170 1.00 93.38 97 LEU A N 1
ATOM 811 C CA . LEU A 1 97 ? 14.567 -14.760 -35.738 1.00 93.38 97 LEU A CA 1
ATOM 812 C C . LEU A 1 97 ? 15.750 -14.298 -34.861 1.00 93.38 97 LEU A C 1
ATOM 814 O O . LEU A 1 97 ? 15.563 -13.548 -33.904 1.00 93.38 97 LEU A O 1
ATOM 818 N N . GLN A 1 98 ? 16.981 -14.694 -35.193 1.00 93.31 98 GLN A N 1
ATOM 819 C CA . GLN A 1 98 ? 18.181 -14.272 -34.465 1.00 93.31 98 GLN A CA 1
ATOM 820 C C . GLN A 1 98 ? 18.395 -12.753 -34.550 1.00 93.31 98 GLN A C 1
ATOM 822 O O . GLN A 1 98 ? 18.795 -12.132 -33.563 1.00 93.31 98 GLN A O 1
ATOM 827 N N . ASN A 1 99 ? 18.118 -12.140 -35.703 1.00 94.62 99 ASN A N 1
ATOM 828 C CA . ASN A 1 99 ? 18.245 -10.697 -35.891 1.00 94.62 99 ASN A CA 1
ATOM 829 C C . ASN A 1 99 ? 17.289 -9.925 -34.977 1.00 94.62 99 ASN A C 1
ATOM 831 O O . ASN A 1 99 ? 17.737 -9.011 -34.282 1.00 94.62 99 ASN A O 1
ATOM 835 N N . VAL A 1 100 ? 16.008 -10.313 -34.915 1.00 96.75 100 VAL A N 1
ATOM 836 C CA . VAL A 1 100 ? 15.051 -9.657 -34.009 1.00 96.75 100 VAL A CA 1
ATOM 837 C C . VAL A 1 100 ? 15.400 -9.910 -32.540 1.00 96.75 100 VAL A C 1
ATOM 839 O O . VAL A 1 100 ? 15.352 -8.980 -31.737 1.00 96.75 100 VAL A O 1
ATOM 842 N N . ILE A 1 101 ? 15.869 -11.113 -32.178 1.00 96.38 101 ILE A N 1
ATOM 843 C CA . ILE A 1 101 ? 16.377 -11.392 -30.822 1.00 96.38 101 ILE A CA 1
ATOM 844 C C . ILE A 1 101 ? 17.534 -10.452 -30.469 1.00 96.38 101 ILE A C 1
ATOM 846 O O . ILE A 1 101 ? 17.544 -9.881 -29.380 1.00 96.38 101 ILE A O 1
ATOM 850 N N . ASN A 1 102 ? 18.490 -10.262 -31.380 1.00 96.00 102 ASN A N 1
ATOM 851 C CA . ASN A 1 102 ? 19.634 -9.376 -31.169 1.00 96.00 102 ASN A CA 1
ATOM 852 C C . ASN A 1 102 ? 19.210 -7.907 -31.029 1.00 96.00 102 ASN A C 1
ATOM 854 O O . ASN A 1 102 ? 19.762 -7.195 -30.191 1.00 96.00 102 ASN A O 1
ATOM 858 N N . GLN A 1 103 ? 18.239 -7.449 -31.824 1.00 96.75 103 GLN A N 1
ATOM 859 C CA . GLN A 1 103 ? 17.689 -6.093 -31.723 1.00 96.75 103 GLN A CA 1
ATOM 860 C C . GLN A 1 103 ? 17.016 -5.868 -30.365 1.00 96.75 103 GLN A C 1
ATOM 862 O O . GLN A 1 103 ? 17.374 -4.928 -29.653 1.00 96.75 103 GLN A O 1
ATOM 867 N N . VAL A 1 104 ? 16.118 -6.773 -29.963 1.00 96.75 104 VAL A N 1
ATOM 868 C CA . VAL A 1 104 ? 15.423 -6.701 -28.671 1.00 96.75 104 VAL A CA 1
ATOM 869 C C . VAL A 1 104 ? 16.415 -6.793 -27.504 1.00 96.75 104 VAL A C 1
ATOM 871 O O . VAL A 1 104 ? 16.300 -6.029 -26.551 1.00 96.75 104 VAL A O 1
ATOM 874 N N . ASP A 1 105 ? 17.424 -7.672 -27.570 1.00 97.25 105 ASP A N 1
ATOM 875 C CA . ASP A 1 105 ? 18.446 -7.817 -26.519 1.00 97.25 105 ASP A CA 1
ATOM 876 C C . ASP A 1 105 ? 19.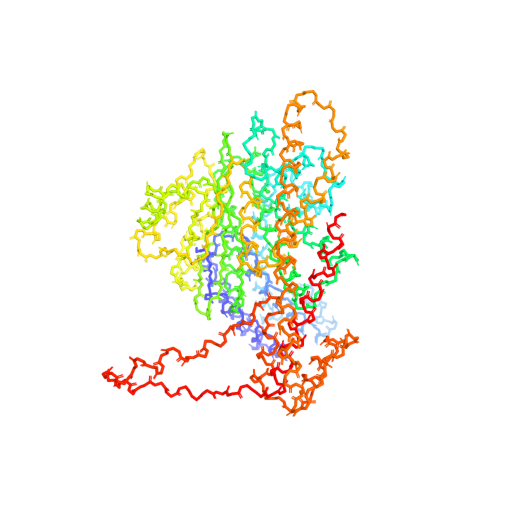309 -6.553 -26.370 1.00 97.25 105 ASP A C 1
ATOM 878 O O . ASP A 1 105 ? 19.599 -6.152 -25.243 1.00 97.25 105 ASP A O 1
ATOM 882 N N . ARG A 1 106 ? 19.666 -5.882 -27.477 1.00 97.06 106 ARG A N 1
ATOM 883 C CA . ARG A 1 106 ? 20.370 -4.587 -27.441 1.00 97.06 106 ARG A CA 1
ATOM 884 C C . ARG A 1 106 ? 19.519 -3.505 -26.782 1.00 97.06 106 ARG A C 1
ATOM 886 O O . ARG A 1 106 ? 20.006 -2.844 -25.868 1.00 97.06 106 ARG A O 1
ATOM 893 N N . SER A 1 107 ? 18.258 -3.354 -27.196 1.00 96.44 107 SER A N 1
ATOM 894 C CA . SER A 1 107 ? 17.342 -2.370 -26.598 1.00 96.44 107 SER A CA 1
ATOM 895 C C . SER A 1 107 ? 17.104 -2.648 -25.113 1.00 96.44 107 SER A C 1
ATOM 897 O O . SER A 1 107 ? 17.119 -1.726 -24.302 1.00 96.44 107 SER A O 1
ATOM 899 N N . PHE A 1 108 ? 16.949 -3.921 -24.739 1.00 96.56 108 PHE A N 1
ATOM 900 C CA . PHE A 1 108 ? 16.771 -4.333 -23.351 1.00 96.56 108 PHE A CA 1
ATOM 901 C C . PHE A 1 108 ? 17.996 -3.990 -22.496 1.00 96.56 108 PHE A C 1
ATOM 903 O O . PHE A 1 108 ? 17.859 -3.359 -21.452 1.00 96.56 108 PHE A O 1
ATOM 910 N N . LYS A 1 109 ? 19.204 -4.337 -22.961 1.00 95.75 109 LYS A N 1
ATOM 911 C CA . LYS A 1 109 ? 20.459 -4.000 -22.269 1.00 95.75 109 LYS A CA 1
ATOM 912 C C . LYS A 1 109 ? 20.659 -2.494 -22.130 1.00 95.75 109 LYS A C 1
ATOM 914 O O . LYS A 1 109 ? 21.150 -2.044 -21.102 1.00 95.75 109 LYS A O 1
ATOM 919 N N . GLN A 1 110 ? 20.275 -1.715 -23.141 1.00 95.25 110 GLN A N 1
ATOM 920 C CA . GLN A 1 110 ? 20.325 -0.257 -23.069 1.00 95.25 110 GLN A CA 1
ATOM 921 C C . GLN A 1 110 ? 19.367 0.288 -22.002 1.00 95.25 110 GLN A C 1
ATOM 923 O O . GLN A 1 110 ? 19.780 1.130 -21.209 1.00 95.25 110 GLN A O 1
ATOM 928 N N . ALA A 1 111 ? 18.126 -0.208 -21.947 1.00 93.81 111 ALA A N 1
ATOM 929 C CA . ALA A 1 111 ? 17.155 0.193 -20.928 1.00 93.81 111 ALA A CA 1
ATOM 930 C C . ALA A 1 111 ? 17.628 -0.173 -19.510 1.00 93.81 111 ALA A C 1
ATOM 932 O O . ALA A 1 111 ? 17.574 0.669 -18.618 1.00 93.81 111 ALA A O 1
ATOM 933 N N . GLN A 1 112 ? 18.172 -1.383 -19.319 1.00 92.62 112 GLN A N 1
ATOM 934 C CA . GLN A 1 112 ? 18.769 -1.792 -18.043 1.00 92.62 112 GLN A CA 1
ATOM 935 C C . GLN A 1 112 ? 19.947 -0.901 -17.654 1.00 92.62 112 GLN A C 1
ATOM 937 O O . GLN A 1 112 ? 20.004 -0.430 -16.528 1.00 92.62 112 GLN A O 1
ATOM 942 N N . LYS A 1 113 ? 20.861 -0.611 -18.586 1.00 91.31 113 LYS A N 1
ATOM 943 C CA . LYS A 1 113 ? 21.997 0.273 -18.308 1.00 91.31 113 LYS A CA 1
ATOM 944 C C . LYS A 1 113 ? 21.534 1.665 -17.862 1.00 91.31 113 LYS A C 1
ATOM 946 O O . LYS A 1 113 ? 22.065 2.189 -16.894 1.00 91.31 113 LYS A O 1
ATOM 951 N N . GLN A 1 114 ? 20.535 2.238 -18.536 1.00 91.38 114 GLN A N 1
ATOM 952 C CA . GLN A 1 114 ? 19.965 3.534 -18.152 1.00 91.38 114 GLN A CA 1
ATOM 953 C C . GLN A 1 114 ? 19.357 3.492 -16.746 1.00 91.38 114 GLN A C 1
ATOM 955 O O . GLN A 1 114 ? 19.627 4.375 -15.941 1.00 91.38 114 GLN A O 1
ATOM 960 N N . GLN A 1 115 ? 18.604 2.439 -16.427 1.00 88.38 115 GLN A N 1
ATOM 961 C CA . GLN A 1 115 ? 18.043 2.235 -15.092 1.00 88.38 115 GLN A CA 1
ATOM 962 C C . GLN A 1 115 ? 19.135 2.083 -14.017 1.00 88.38 115 GLN A C 1
ATOM 964 O O . GLN A 1 115 ? 19.006 2.583 -12.900 1.00 88.38 115 GLN A O 1
ATOM 969 N N . ASP A 1 116 ? 20.224 1.397 -14.352 1.00 86.19 116 ASP A N 1
ATOM 970 C CA . ASP A 1 116 ? 21.352 1.174 -13.456 1.00 86.19 116 ASP A CA 1
ATOM 971 C C . ASP A 1 116 ? 22.115 2.468 -13.174 1.00 86.19 116 ASP A C 1
ATOM 973 O O . ASP A 1 116 ? 22.421 2.755 -12.019 1.00 86.19 116 ASP A O 1
ATOM 977 N N . ASP A 1 117 ? 22.388 3.263 -14.207 1.00 87.00 117 ASP A N 1
ATOM 978 C CA . ASP A 1 117 ? 23.052 4.560 -14.072 1.00 87.00 117 ASP A CA 1
ATOM 979 C C . ASP A 1 117 ? 22.171 5.574 -13.313 1.00 87.00 117 ASP A C 1
ATOM 981 O O . ASP A 1 117 ? 22.691 6.401 -12.563 1.00 87.00 117 ASP A O 1
ATOM 985 N N . LEU A 1 118 ? 20.843 5.463 -13.442 1.00 85.00 118 LEU A N 1
ATOM 986 C CA . LEU A 1 118 ? 19.855 6.264 -12.717 1.00 85.00 118 LEU A CA 1
ATOM 987 C C . LEU A 1 118 ? 19.836 5.954 -11.208 1.00 85.00 118 LEU A C 1
ATOM 989 O O . LEU A 1 118 ? 19.890 6.865 -10.382 1.00 85.00 118 LEU A O 1
ATOM 993 N N . LEU A 1 119 ? 19.764 4.671 -10.839 1.00 82.94 119 LEU A N 1
ATOM 994 C CA . LEU A 1 119 ? 19.666 4.232 -9.438 1.00 82.94 119 LEU A CA 1
ATOM 995 C C . LEU A 1 119 ? 21.018 4.175 -8.718 1.00 82.94 119 LEU A C 1
ATOM 997 O O . LEU A 1 119 ? 21.057 4.166 -7.487 1.00 82.94 119 LEU A O 1
ATOM 1001 N N . TYR A 1 120 ? 22.122 4.111 -9.464 1.00 85.69 120 TYR A N 1
ATOM 1002 C CA . TYR A 1 120 ? 23.462 3.962 -8.904 1.00 85.69 120 TYR A CA 1
ATOM 1003 C C . TYR A 1 120 ? 24.445 4.995 -9.503 1.00 85.69 120 TYR A C 1
ATOM 1005 O O . TYR A 1 120 ? 25.374 4.618 -10.229 1.00 85.69 120 TYR A O 1
ATOM 1013 N N . PRO A 1 121 ? 24.274 6.293 -9.149 1.00 82.69 121 PRO A N 1
ATOM 1014 C CA . PRO A 1 121 ? 25.018 7.439 -9.693 1.00 82.69 121 PRO A CA 1
ATOM 1015 C C . PRO A 1 121 ? 26.538 7.321 -9.666 1.00 82.69 121 PRO A C 1
ATOM 1017 O O . PRO A 1 121 ? 27.247 7.782 -10.557 1.00 82.69 121 PRO A O 1
ATOM 1020 N N . ASN A 1 122 ? 27.046 6.780 -8.562 1.00 83.75 122 ASN A N 1
ATOM 1021 C CA . ASN A 1 122 ? 28.420 6.959 -8.136 1.00 83.75 122 ASN A CA 1
ATOM 1022 C C . ASN A 1 122 ? 29.005 5.640 -7.633 1.00 83.75 122 ASN A C 1
ATOM 1024 O O . ASN A 1 122 ? 28.320 4.622 -7.510 1.00 83.75 122 ASN A O 1
ATOM 1028 N N . PHE A 1 123 ? 30.300 5.669 -7.334 1.00 84.19 123 PHE A N 1
ATOM 1029 C CA . PHE A 1 123 ? 31.048 4.493 -6.908 1.00 84.19 123 PHE A CA 1
ATOM 1030 C C . PHE A 1 123 ? 30.455 3.816 -5.664 1.00 84.19 123 PHE A C 1
ATOM 1032 O O . PHE A 1 123 ? 30.327 2.594 -5.649 1.00 84.19 123 PHE A O 1
ATOM 1039 N N . PHE A 1 124 ? 30.024 4.590 -4.662 1.00 82.69 124 PHE A N 1
ATOM 1040 C CA . PHE A 1 124 ? 29.426 4.052 -3.438 1.00 82.69 124 PHE A CA 1
ATOM 1041 C C . PHE A 1 124 ? 28.148 3.256 -3.731 1.00 82.69 124 PHE A C 1
ATOM 1043 O O . PHE A 1 124 ? 28.034 2.093 -3.344 1.00 82.69 124 PHE A O 1
ATOM 1050 N N . PHE A 1 125 ? 27.212 3.837 -4.484 1.00 82.19 125 PHE A N 1
ATOM 1051 C CA . PHE A 1 125 ? 25.979 3.149 -4.863 1.00 82.19 125 PHE A CA 1
ATOM 1052 C C . PHE A 1 125 ? 26.248 1.943 -5.775 1.00 82.19 125 PHE A C 1
ATOM 1054 O O . PHE A 1 125 ? 25.640 0.888 -5.602 1.00 82.19 125 PHE A O 1
ATOM 1061 N N . ARG A 1 126 ? 27.208 2.041 -6.700 1.00 83.94 126 ARG A N 1
ATOM 1062 C CA . ARG A 1 126 ? 27.613 0.910 -7.553 1.00 83.94 126 ARG A CA 1
ATOM 1063 C C . ARG A 1 126 ? 28.207 -0.246 -6.747 1.00 83.94 126 ARG A C 1
ATOM 1065 O O . ARG A 1 126 ? 27.932 -1.398 -7.072 1.00 83.94 126 ARG A O 1
ATOM 1072 N N . ILE A 1 127 ? 28.953 0.037 -5.677 1.00 84.69 127 ILE A N 1
ATOM 1073 C CA . ILE A 1 127 ? 29.415 -0.988 -4.733 1.00 84.69 127 ILE A CA 1
ATOM 1074 C C . ILE A 1 127 ? 28.230 -1.642 -4.019 1.00 84.69 127 ILE A C 1
ATOM 1076 O O . ILE A 1 127 ? 28.172 -2.869 -3.947 1.00 84.69 127 ILE A O 1
ATOM 1080 N N . LEU A 1 128 ? 27.269 -0.855 -3.520 1.00 80.81 128 LEU A N 1
ATOM 1081 C CA . LEU A 1 128 ? 26.067 -1.409 -2.886 1.00 80.81 128 LEU A CA 1
ATOM 1082 C C . LEU A 1 128 ? 25.343 -2.370 -3.836 1.00 80.81 128 LEU A C 1
ATOM 1084 O O . LEU A 1 128 ? 25.028 -3.497 -3.456 1.00 80.81 128 LEU A O 1
ATOM 1088 N N . ARG A 1 129 ? 25.172 -1.965 -5.099 1.00 83.38 129 ARG A N 1
ATOM 1089 C CA . ARG A 1 129 ? 24.613 -2.820 -6.148 1.00 83.38 129 ARG A CA 1
ATOM 1090 C C . ARG A 1 129 ? 25.429 -4.095 -6.367 1.00 83.38 129 ARG A C 1
ATOM 1092 O O . ARG A 1 129 ? 24.845 -5.165 -6.503 1.00 83.38 129 ARG A O 1
ATOM 1099 N N . PHE A 1 130 ? 26.758 -3.993 -6.417 1.00 84.44 130 PHE A N 1
ATOM 1100 C CA . PHE A 1 130 ? 27.656 -5.136 -6.617 1.00 84.44 130 PHE A CA 1
ATOM 1101 C C . PHE A 1 130 ? 27.498 -6.194 -5.517 1.00 84.44 130 PHE A C 1
ATOM 1103 O O . PHE A 1 130 ? 27.467 -7.386 -5.811 1.00 84.44 130 PHE A O 1
ATOM 1110 N N . PHE A 1 131 ? 27.313 -5.765 -4.267 1.00 83.19 131 PHE A N 1
ATOM 1111 C CA . PHE A 1 131 ? 27.018 -6.657 -3.140 1.00 83.19 131 PHE A CA 1
ATOM 1112 C C . PHE A 1 131 ? 25.555 -7.124 -3.076 1.00 83.19 131 PHE A C 1
ATOM 1114 O O . PHE A 1 131 ? 25.173 -7.819 -2.137 1.00 83.19 131 PHE A O 1
ATOM 1121 N N . GLY A 1 132 ? 24.737 -6.770 -4.068 1.00 78.00 132 GLY A N 1
ATOM 1122 C CA . GLY A 1 132 ? 23.343 -7.186 -4.165 1.00 78.00 132 GLY A CA 1
ATOM 1123 C C . GLY A 1 132 ? 22.378 -6.386 -3.293 1.00 78.00 132 GLY A C 1
ATOM 1124 O O . GLY A 1 132 ? 21.225 -6.790 -3.192 1.00 78.00 132 GLY A O 1
ATOM 1125 N N . PHE A 1 133 ? 22.798 -5.264 -2.692 1.00 74.06 133 PHE A N 1
ATOM 1126 C CA . PHE A 1 133 ? 21.886 -4.423 -1.918 1.00 74.06 133 PHE A CA 1
ATOM 1127 C C . PHE A 1 133 ? 20.859 -3.761 -2.839 1.00 74.06 133 PHE A C 1
ATOM 1129 O O . PHE A 1 133 ? 21.182 -2.948 -3.712 1.00 74.06 133 PHE A O 1
ATOM 1136 N N . THR A 1 134 ? 19.594 -4.089 -2.606 1.00 70.12 134 THR A N 1
ATOM 1137 C CA . THR A 1 134 ? 18.456 -3.430 -3.250 1.00 70.12 134 THR A CA 1
ATOM 1138 C C . THR A 1 134 ? 18.035 -2.182 -2.473 1.00 70.12 134 THR A C 1
ATOM 1140 O O . THR A 1 134 ? 18.303 -2.049 -1.276 1.00 70.12 134 THR A O 1
ATOM 1143 N N . SER A 1 135 ? 17.331 -1.259 -3.139 1.00 70.19 135 SER A N 1
ATOM 1144 C CA . SER A 1 135 ? 16.859 -0.009 -2.523 1.00 70.19 135 SER A CA 1
ATOM 1145 C C . SER A 1 135 ? 16.042 -0.244 -1.250 1.00 70.19 135 SER A C 1
ATOM 1147 O O . SER A 1 135 ? 16.176 0.507 -0.292 1.00 70.19 135 SER A O 1
ATOM 1149 N N . ASN A 1 136 ? 15.243 -1.313 -1.200 1.00 69.81 136 ASN A N 1
ATOM 1150 C CA . ASN A 1 136 ? 14.400 -1.628 -0.048 1.00 69.81 136 ASN A CA 1
ATOM 1151 C C . ASN A 1 136 ? 15.204 -2.154 1.148 1.00 69.81 136 ASN A C 1
ATOM 1153 O O . ASN A 1 136 ? 14.904 -1.802 2.286 1.00 69.81 136 ASN A O 1
ATOM 1157 N N . GLU A 1 137 ? 16.214 -2.996 0.914 1.00 74.69 137 GLU A N 1
ATOM 1158 C CA . GLU A 1 137 ? 16.963 -3.681 1.979 1.00 74.69 137 GLU A CA 1
ATOM 1159 C C . GLU A 1 137 ? 17.706 -2.712 2.901 1.00 74.69 137 GLU A C 1
ATOM 1161 O O . GLU A 1 137 ? 17.813 -2.971 4.101 1.00 74.69 137 GLU A O 1
ATOM 1166 N N . LEU A 1 138 ? 18.125 -1.556 2.378 1.00 73.81 138 LEU A N 1
ATOM 1167 C CA . LEU A 1 138 ? 18.764 -0.489 3.156 1.00 73.81 138 LEU A CA 1
ATOM 1168 C C . LEU A 1 138 ? 17.862 0.030 4.292 1.00 73.81 138 LEU A C 1
ATOM 1170 O O . LEU A 1 138 ? 18.346 0.354 5.385 1.00 73.81 138 LEU A O 1
ATOM 1174 N N . PHE A 1 139 ? 16.545 0.029 4.072 1.00 78.94 139 PHE A N 1
ATOM 1175 C CA . PHE A 1 139 ? 15.537 0.520 5.014 1.00 78.94 139 PHE A CA 1
ATOM 1176 C C . PHE A 1 139 ? 14.840 -0.606 5.790 1.00 78.94 139 PHE A C 1
ATOM 1178 O O . PHE A 1 139 ? 13.960 -0.342 6.609 1.00 78.94 139 PHE A O 1
ATOM 1185 N N . VAL A 1 140 ? 15.202 -1.880 5.580 1.00 82.44 140 VAL A N 1
ATOM 1186 C CA . VAL A 1 140 ? 14.573 -2.983 6.319 1.00 82.44 140 VAL A CA 1
ATOM 1187 C C . VAL A 1 140 ? 15.041 -3.016 7.777 1.00 82.44 140 VAL A C 1
ATOM 1189 O O . VAL A 1 140 ? 16.228 -3.181 8.059 1.00 82.44 140 VAL A O 1
ATOM 1192 N N . ARG A 1 141 ? 14.102 -2.925 8.728 1.00 80.25 141 ARG A N 1
ATOM 1193 C CA . ARG A 1 141 ? 14.318 -3.154 10.165 1.00 80.25 141 ARG A CA 1
ATOM 1194 C C . ARG A 1 141 ? 13.268 -4.122 10.715 1.00 80.25 141 ARG A C 1
ATOM 1196 O O . ARG A 1 141 ? 12.057 -3.923 10.597 1.00 80.25 141 ARG A O 1
ATOM 1203 N N . LYS A 1 142 ? 13.736 -5.216 11.326 1.00 77.62 142 LYS A N 1
ATOM 1204 C CA . LYS A 1 142 ? 12.893 -6.378 11.677 1.00 77.62 142 LYS A CA 1
ATOM 1205 C C . LYS A 1 142 ? 12.085 -6.187 12.961 1.00 77.62 142 LYS A C 1
ATOM 1207 O O . LYS A 1 142 ? 11.030 -6.801 13.106 1.00 77.62 142 LYS A O 1
ATOM 1212 N N . ASN A 1 143 ? 12.593 -5.425 13.931 1.00 82.88 143 ASN A N 1
ATOM 1213 C CA . ASN A 1 143 ? 11.921 -5.197 15.214 1.00 82.88 143 ASN A CA 1
ATOM 1214 C C . ASN A 1 143 ? 12.495 -3.987 15.977 1.00 82.88 143 ASN A C 1
ATOM 1216 O O . ASN A 1 143 ? 13.578 -3.508 15.665 1.00 82.88 143 ASN A O 1
ATOM 1220 N N . TYR A 1 144 ? 11.800 -3.561 17.036 1.00 84.12 144 TYR A N 1
ATOM 1221 C CA . TYR A 1 144 ? 12.187 -2.411 17.866 1.00 84.12 144 TYR A CA 1
ATOM 1222 C C . TYR A 1 144 ? 13.618 -2.485 18.429 1.00 84.12 144 TYR A C 1
ATOM 1224 O O . TYR A 1 144 ? 14.321 -1.482 18.487 1.00 84.12 144 TYR A O 1
ATOM 1232 N N . LYS A 1 145 ? 14.095 -3.684 18.789 1.00 85.81 145 LYS A N 1
ATOM 1233 C CA . LYS A 1 145 ? 15.462 -3.872 19.304 1.00 85.81 145 LYS A CA 1
ATOM 1234 C C . LYS A 1 145 ? 16.537 -3.676 18.227 1.00 85.81 145 LYS A C 1
ATOM 1236 O O . LYS A 1 145 ? 17.681 -3.432 18.576 1.00 85.81 145 LYS A O 1
ATOM 1241 N N . SER A 1 146 ? 16.179 -3.796 16.946 1.00 85.31 146 SER A N 1
ATOM 1242 C CA . SER A 1 146 ? 17.081 -3.545 15.811 1.00 85.31 146 SER A CA 1
ATOM 1243 C C . SER A 1 146 ? 17.123 -2.081 15.361 1.00 85.31 146 SER A C 1
ATOM 1245 O O . SER A 1 146 ? 17.889 -1.754 14.460 1.00 85.31 146 SER A O 1
ATOM 1247 N N . TYR A 1 147 ? 16.287 -1.216 15.941 1.00 86.38 147 TYR A N 1
ATOM 1248 C CA . TYR A 1 147 ? 16.271 0.214 15.635 1.00 86.38 147 TYR A CA 1
ATOM 1249 C C . TYR A 1 147 ? 17.446 0.905 16.331 1.00 86.38 147 TYR A C 1
ATOM 1251 O O . TYR A 1 147 ? 17.827 0.528 17.440 1.00 86.38 147 TYR A O 1
ATOM 1259 N N . THR A 1 148 ? 17.999 1.939 15.698 1.00 83.94 148 THR A N 1
ATOM 1260 C CA . THR A 1 148 ? 18.966 2.827 16.368 1.00 83.94 148 THR A CA 1
ATOM 1261 C C . THR A 1 148 ? 18.285 3.558 17.529 1.00 83.94 148 THR A C 1
ATOM 1263 O O . THR A 1 148 ? 17.068 3.728 17.503 1.00 83.94 148 THR A O 1
ATOM 1266 N N . SER A 1 149 ? 19.029 4.046 18.528 1.00 81.44 149 SER A N 1
ATOM 1267 C CA . SER A 1 149 ? 18.430 4.751 19.680 1.00 81.44 149 SER A CA 1
ATOM 1268 C C . SER A 1 149 ? 17.530 5.923 19.260 1.00 81.44 149 SER A C 1
ATOM 1270 O O . SER A 1 149 ? 16.455 6.120 19.819 1.00 81.44 149 SER A O 1
ATOM 1272 N N . ASN A 1 150 ? 17.919 6.659 18.214 1.00 79.44 150 ASN A N 1
ATOM 1273 C CA . ASN A 1 150 ? 17.110 7.746 17.662 1.00 79.44 150 ASN A CA 1
ATOM 1274 C C . ASN A 1 150 ? 15.808 7.226 17.018 1.00 79.44 150 ASN A C 1
ATOM 1276 O O . ASN A 1 150 ? 14.723 7.743 17.264 1.00 79.44 150 ASN A O 1
ATOM 1280 N N . GLU A 1 151 ? 15.886 6.154 16.229 1.00 80.81 151 GL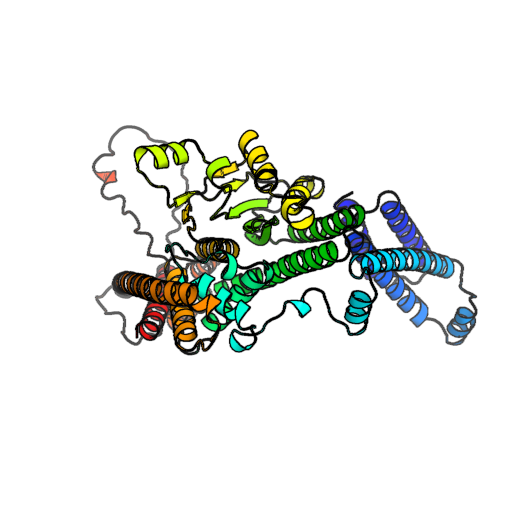U A N 1
ATOM 1281 C CA . GLU A 1 151 ? 14.704 5.533 15.621 1.00 80.81 151 GLU A CA 1
ATOM 1282 C C . GLU A 1 151 ? 13.764 4.915 16.672 1.00 80.81 151 GLU A C 1
ATOM 1284 O O . GLU A 1 151 ? 12.545 5.014 16.541 1.00 80.81 151 GLU A O 1
ATOM 1289 N N . GLN A 1 152 ? 14.309 4.338 17.745 1.00 86.75 152 GLN A N 1
ATOM 1290 C CA . GLN A 1 152 ? 13.536 3.866 18.894 1.00 86.75 152 GLN A CA 1
ATOM 1291 C C . GLN A 1 152 ? 12.741 4.999 19.535 1.00 86.75 152 GLN A C 1
ATOM 1293 O O . GLN A 1 152 ? 11.552 4.839 19.801 1.00 86.75 152 GLN A O 1
ATOM 1298 N N . LEU A 1 153 ? 13.379 6.144 19.762 1.00 82.75 153 LEU A N 1
ATOM 1299 C CA . LEU A 1 153 ? 12.737 7.298 20.371 1.00 82.75 153 LEU A CA 1
ATOM 1300 C C . LEU A 1 153 ? 11.641 7.888 19.466 1.00 82.75 153 LEU A C 1
ATOM 1302 O O . LEU A 1 153 ? 10.552 8.202 19.944 1.00 82.75 153 LEU A O 1
ATOM 1306 N N . LYS A 1 154 ? 11.876 7.936 18.149 1.00 82.38 154 LYS A N 1
ATOM 1307 C CA . LYS A 1 154 ? 10.866 8.327 17.148 1.00 82.38 154 LYS A CA 1
ATOM 1308 C C . LYS A 1 154 ? 9.676 7.377 17.123 1.00 82.38 154 LYS A C 1
ATOM 1310 O O . LYS A 1 154 ? 8.536 7.829 17.146 1.00 82.38 154 LYS A O 1
ATOM 1315 N N . TYR A 1 155 ? 9.930 6.067 17.141 1.00 87.56 155 TYR A N 1
ATOM 1316 C CA . TYR A 1 155 ? 8.879 5.058 17.261 1.00 87.56 155 TYR A CA 1
ATOM 1317 C C . TYR A 1 155 ? 8.021 5.307 18.507 1.00 87.56 155 TYR A C 1
ATOM 1319 O O . TYR A 1 155 ? 6.796 5.318 18.411 1.00 87.56 155 TYR A O 1
ATOM 1327 N N . LEU A 1 156 ? 8.644 5.546 19.666 1.00 88.81 156 LEU A N 1
ATOM 1328 C CA . LEU A 1 156 ? 7.920 5.825 20.908 1.00 88.81 156 LEU A CA 1
ATOM 1329 C C . LEU A 1 156 ? 7.094 7.109 20.807 1.00 88.81 156 LEU A C 1
ATOM 1331 O O . LEU A 1 156 ? 5.912 7.085 21.138 1.00 88.81 156 LEU A O 1
ATOM 1335 N N . SER A 1 157 ? 7.686 8.192 20.298 1.00 85.00 157 SER A N 1
ATOM 1336 C CA . SER A 1 157 ? 7.012 9.475 20.070 1.00 85.00 157 SER A CA 1
ATOM 1337 C C . SER A 1 157 ? 5.760 9.318 19.203 1.00 85.00 157 SER A C 1
ATOM 1339 O O . SER A 1 157 ? 4.663 9.693 19.611 1.00 85.00 157 SER A O 1
ATOM 1341 N N . HIS A 1 158 ? 5.891 8.655 18.052 1.00 84.06 158 HIS A N 1
ATOM 1342 C CA . HIS A 1 158 ? 4.791 8.457 17.107 1.00 84.06 158 HIS A CA 1
ATOM 1343 C C . HIS A 1 158 ? 3.595 7.689 17.684 1.00 84.06 158 HIS A C 1
ATOM 1345 O O . HIS A 1 158 ? 2.479 7.856 17.203 1.00 84.06 158 HIS A O 1
ATOM 1351 N N . HIS A 1 159 ? 3.816 6.837 18.687 1.00 87.62 159 HIS A N 1
ATOM 1352 C CA . HIS A 1 159 ? 2.749 6.065 19.317 1.00 87.62 159 HIS A CA 1
ATOM 1353 C C . HIS A 1 159 ? 2.202 6.769 20.563 1.00 87.62 159 HIS A C 1
ATOM 1355 O O . HIS A 1 159 ? 0.996 6.831 20.755 1.00 87.62 159 HIS A O 1
ATOM 1361 N N . LEU A 1 160 ? 3.065 7.315 21.418 1.00 88.00 160 LEU A N 1
ATOM 1362 C CA . LEU A 1 160 ? 2.692 7.719 22.776 1.00 88.00 160 LEU A CA 1
ATOM 1363 C C . LEU A 1 160 ? 2.262 9.176 22.915 1.00 88.00 160 LEU A C 1
ATOM 1365 O O . LEU A 1 160 ? 1.658 9.530 23.926 1.00 88.00 160 LEU A O 1
ATOM 1369 N N . MET A 1 161 ? 2.542 10.015 21.921 1.00 81.25 161 MET A N 1
ATOM 1370 C CA . MET A 1 161 ? 2.263 11.444 22.030 1.00 81.25 161 MET A CA 1
ATOM 1371 C C . MET A 1 161 ? 0.772 11.796 22.032 1.00 81.25 161 MET A C 1
ATOM 1373 O O . MET A 1 161 ? 0.393 12.793 22.645 1.00 81.25 161 MET A O 1
ATOM 1377 N N . GLY A 1 162 ? -0.083 10.981 21.408 1.00 77.81 162 GLY A N 1
ATOM 1378 C CA . GLY A 1 162 ? -1.529 11.220 21.388 1.00 77.81 162 GLY A CA 1
ATOM 1379 C C . GLY A 1 162 ? -1.872 12.625 20.883 1.00 77.81 162 GLY A C 1
ATOM 1380 O O . GLY A 1 162 ? -1.433 13.003 19.801 1.00 77.81 162 GLY A O 1
ATOM 1381 N N . ASP A 1 163 ? -2.603 13.397 21.691 1.00 73.56 163 ASP A N 1
ATOM 1382 C CA . ASP A 1 163 ? -3.012 14.779 21.376 1.00 73.56 163 ASP A CA 1
ATOM 1383 C C . ASP A 1 163 ? -2.111 15.837 22.048 1.00 73.56 163 ASP A C 1
ATOM 1385 O O . ASP A 1 163 ? -2.408 17.030 21.994 1.00 73.56 163 ASP A O 1
ATOM 1389 N N . GLN A 1 164 ? -1.042 15.414 22.734 1.00 75.56 164 GLN A N 1
ATOM 1390 C CA . GLN A 1 164 ? -0.169 16.306 23.500 1.00 75.56 164 GLN A CA 1
ATOM 1391 C C . GLN A 1 164 ? 0.795 17.060 22.571 1.00 75.56 164 GLN A C 1
ATOM 1393 O O . GLN A 1 164 ? 1.410 16.455 21.690 1.00 75.56 164 GLN A O 1
ATOM 1398 N N . GLU A 1 165 ? 0.961 18.365 22.796 1.00 66.62 165 GLU A N 1
ATOM 1399 C CA . GLU A 1 165 ? 1.986 19.190 22.143 1.00 66.62 165 GLU A CA 1
ATOM 1400 C C . GLU A 1 165 ? 3.372 18.895 22.743 1.00 66.62 165 GLU A C 1
ATOM 1402 O O . GLU A 1 165 ? 3.504 18.609 23.936 1.00 66.62 165 GLU A O 1
ATOM 1407 N N . LEU A 1 166 ? 4.423 18.922 21.921 1.00 61.31 166 LEU A N 1
ATOM 1408 C CA . LEU A 1 166 ? 5.774 18.525 22.321 1.00 61.31 166 LEU A CA 1
ATOM 1409 C C . LEU A 1 166 ? 6.741 19.698 22.134 1.00 61.31 166 LEU A C 1
ATOM 1411 O O . LEU A 1 166 ? 7.175 19.991 21.031 1.00 61.31 166 LEU A O 1
ATOM 1415 N N . ASN A 1 167 ? 7.220 20.301 23.217 1.00 56.72 167 ASN A N 1
ATOM 1416 C CA . ASN A 1 167 ? 8.198 21.401 23.143 1.00 56.72 167 ASN A CA 1
ATOM 1417 C C . ASN A 1 167 ? 9.616 20.976 22.655 1.00 56.72 167 ASN A C 1
ATOM 1419 O O . ASN A 1 167 ? 10.577 21.702 22.871 1.00 56.72 167 ASN A O 1
ATOM 1423 N N . ALA A 1 168 ? 9.765 19.804 22.017 1.00 57.66 168 ALA A N 1
ATOM 1424 C CA . ALA A 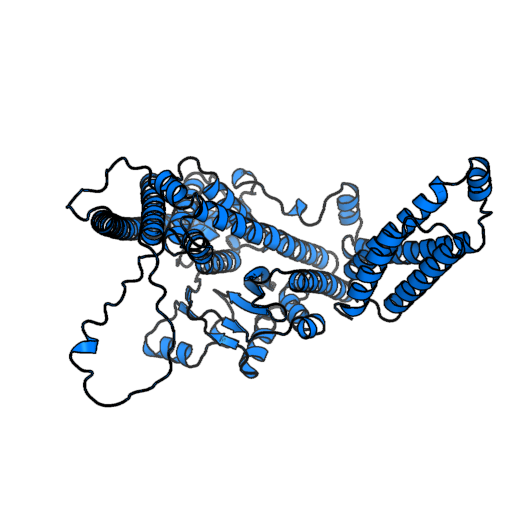1 168 ? 11.007 19.273 21.431 1.00 57.66 168 ALA A CA 1
ATOM 1425 C C . ALA A 1 168 ? 10.747 18.524 20.100 1.00 57.66 168 ALA A C 1
ATOM 1427 O O . ALA A 1 168 ? 11.344 17.482 19.813 1.00 57.66 168 ALA A O 1
ATOM 1428 N N . HIS A 1 169 ? 9.786 19.013 19.309 1.00 57.38 169 HIS A N 1
ATOM 1429 C CA . HIS A 1 169 ? 9.318 18.371 18.077 1.00 57.38 169 HIS A CA 1
ATOM 1430 C C . HIS A 1 169 ? 10.440 18.041 17.074 1.00 57.38 169 HIS A C 1
ATOM 1432 O O . HIS A 1 169 ? 10.424 16.962 16.485 1.00 57.38 169 HIS A O 1
ATOM 1438 N N . GLU A 1 170 ? 11.442 18.904 16.917 1.00 59.09 170 GLU A N 1
ATOM 1439 C CA . GLU A 1 170 ? 12.494 18.754 15.898 1.00 59.09 170 GLU A CA 1
ATOM 1440 C C . GLU A 1 170 ? 13.349 17.488 16.075 1.00 59.09 170 GLU A C 1
ATOM 1442 O O . GLU A 1 170 ? 13.719 16.827 15.101 1.00 59.09 170 GLU A O 1
ATOM 1447 N N . THR A 1 171 ? 13.624 17.086 17.320 1.00 59.62 171 THR A N 1
ATOM 1448 C CA . THR A 1 171 ? 14.454 15.907 17.620 1.00 59.62 171 THR A CA 1
ATOM 1449 C C . THR A 1 171 ? 13.657 14.599 17.570 1.00 59.62 171 THR A C 1
ATOM 1451 O O . THR A 1 171 ? 14.221 13.534 17.307 1.00 59.62 171 THR A O 1
ATOM 1454 N N . LEU A 1 172 ? 12.338 14.668 17.784 1.00 60.41 172 LEU A N 1
ATOM 1455 C CA . LEU A 1 172 ? 11.439 13.514 17.917 1.00 60.41 172 LEU A CA 1
ATOM 1456 C C . LEU A 1 172 ? 10.611 13.209 16.657 1.00 60.41 172 LEU A C 1
ATOM 1458 O O . LEU A 1 172 ? 9.908 12.197 16.630 1.00 60.41 172 LEU A O 1
ATOM 1462 N N . GLN A 1 173 ? 10.707 14.037 15.612 1.00 64.69 173 GLN A N 1
ATOM 1463 C CA . GLN A 1 173 ? 10.018 13.835 14.336 1.00 64.69 173 GLN A CA 1
ATOM 1464 C C . GLN A 1 173 ? 10.754 12.867 13.385 1.00 64.69 173 GLN A C 1
ATOM 1466 O O . GLN A 1 173 ? 11.989 12.813 13.275 1.00 64.69 173 GLN A O 1
ATOM 1471 N N . GLY A 1 174 ? 9.973 12.065 12.658 1.00 58.03 174 GLY A N 1
ATOM 1472 C CA . GLY A 1 174 ? 10.457 11.156 11.619 1.00 58.03 174 GLY A CA 1
ATOM 1473 C C . GLY A 1 174 ? 10.873 11.878 10.334 1.00 58.03 174 GLY A C 1
ATOM 1474 O O . GLY A 1 174 ? 10.099 12.643 9.777 1.00 58.03 174 GLY A O 1
ATOM 1475 N N . LYS A 1 175 ? 12.078 11.583 9.817 1.00 58.81 175 LYS A N 1
ATOM 1476 C CA . LYS A 1 175 ? 12.541 12.071 8.498 1.00 58.81 175 LYS A CA 1
ATOM 1477 C C . LYS A 1 175 ? 12.242 11.092 7.348 1.00 58.81 175 LYS A C 1
ATOM 1479 O O . LYS A 1 175 ? 12.224 11.509 6.194 1.00 58.81 175 LYS A O 1
ATOM 1484 N N . SER A 1 176 ? 12.013 9.811 7.653 1.00 66.50 176 SER A N 1
ATOM 1485 C CA . SER A 1 176 ? 11.848 8.730 6.668 1.00 66.50 176 SER A CA 1
ATOM 1486 C C . SER A 1 176 ? 10.398 8.256 6.602 1.00 66.50 176 SER A C 1
ATOM 1488 O O . SER A 1 176 ? 9.847 7.804 7.610 1.00 66.50 176 SER A O 1
ATOM 1490 N N . LYS A 1 177 ? 9.788 8.314 5.411 1.00 74.69 177 LYS A N 1
ATOM 1491 C CA . LYS A 1 177 ? 8.416 7.824 5.212 1.00 74.69 177 LYS A CA 1
ATOM 1492 C C . LYS A 1 177 ? 8.363 6.303 5.346 1.00 74.69 177 LYS A C 1
ATOM 1494 O O . LYS A 1 177 ? 7.433 5.784 5.960 1.00 74.69 177 LYS A O 1
ATOM 1499 N N . SER A 1 178 ? 9.372 5.593 4.837 1.00 83.25 178 SER A N 1
ATOM 1500 C CA . SER A 1 178 ? 9.422 4.124 4.861 1.00 83.25 178 SER A CA 1
ATOM 1501 C C . SER A 1 178 ? 9.407 3.547 6.278 1.00 83.25 178 SER A C 1
ATOM 1503 O O . SER A 1 178 ? 8.715 2.557 6.523 1.00 83.25 178 SER A O 1
ATOM 1505 N N . SER A 1 179 ? 10.069 4.205 7.235 1.00 85.12 179 SER A N 1
ATOM 1506 C CA . SER A 1 179 ? 10.073 3.772 8.638 1.00 85.12 179 SER A CA 1
ATOM 1507 C C . SER A 1 179 ? 8.665 3.649 9.232 1.00 85.12 179 SER A C 1
ATOM 1509 O O . SER A 1 179 ? 8.364 2.631 9.848 1.00 85.12 179 SER A O 1
ATOM 1511 N N . ALA A 1 180 ? 7.762 4.603 8.971 1.00 86.69 180 ALA A N 1
ATOM 1512 C CA . ALA A 1 180 ? 6.396 4.565 9.497 1.00 86.69 180 ALA A CA 1
ATOM 1513 C C . ALA A 1 180 ? 5.608 3.357 8.959 1.00 86.69 180 ALA A C 1
ATOM 1515 O O . ALA A 1 180 ? 5.024 2.602 9.736 1.00 86.69 180 ALA A O 1
ATOM 1516 N N . TYR A 1 181 ? 5.666 3.102 7.645 1.00 90.94 181 TYR A N 1
ATOM 1517 C CA . TYR A 1 181 ? 5.014 1.933 7.032 1.00 90.94 181 TYR A CA 1
ATOM 1518 C C . TYR A 1 181 ? 5.553 0.620 7.603 1.00 90.94 181 TYR A C 1
ATOM 1520 O O . TYR A 1 181 ? 4.796 -0.304 7.909 1.00 90.94 181 TYR A O 1
ATOM 1528 N N . GLN A 1 182 ? 6.869 0.541 7.785 1.00 90.06 182 GLN A N 1
ATOM 1529 C CA . GLN A 1 182 ? 7.509 -0.636 8.348 1.00 90.06 182 GLN A CA 1
ATOM 1530 C C . GLN A 1 182 ? 7.179 -0.843 9.826 1.00 90.06 182 GLN A C 1
ATOM 1532 O O . GLN A 1 182 ? 6.934 -1.977 10.242 1.00 90.06 182 GLN A O 1
ATOM 1537 N N . HIS A 1 183 ? 7.193 0.219 10.633 1.00 89.81 183 HIS A N 1
ATOM 1538 C CA . HIS A 1 183 ? 6.813 0.173 12.044 1.00 89.81 183 HIS A CA 1
ATOM 1539 C C . HIS A 1 183 ? 5.370 -0.326 12.171 1.00 89.81 183 HIS A C 1
ATOM 1541 O O . HIS A 1 183 ? 5.133 -1.299 12.888 1.00 89.81 183 HIS A O 1
ATOM 1547 N N . PHE A 1 184 ? 4.448 0.221 11.371 1.00 91.62 184 PHE A N 1
ATOM 1548 C CA . PHE A 1 184 ? 3.047 -0.202 11.337 1.00 91.62 184 PHE A CA 1
ATOM 1549 C C . PHE A 1 184 ? 2.883 -1.669 10.906 1.00 91.62 184 PHE A C 1
ATOM 1551 O O . PHE A 1 184 ? 2.201 -2.445 11.579 1.00 91.62 184 PHE A O 1
ATOM 1558 N N . SER A 1 185 ? 3.555 -2.097 9.828 1.00 93.31 185 SER A N 1
ATOM 1559 C CA . SER A 1 185 ? 3.529 -3.500 9.374 1.00 93.31 185 SER A CA 1
ATOM 1560 C C . SER A 1 185 ? 4.079 -4.461 10.435 1.00 93.31 185 SER A C 1
ATOM 1562 O O . SER A 1 185 ? 3.512 -5.533 10.688 1.00 93.31 185 SER A O 1
ATOM 1564 N N . ASN A 1 186 ? 5.170 -4.079 11.102 1.00 92.00 186 ASN A N 1
ATOM 1565 C CA . ASN A 1 186 ? 5.755 -4.859 12.187 1.00 92.00 186 ASN A CA 1
ATOM 1566 C C . ASN A 1 186 ? 4.802 -4.969 13.381 1.00 92.00 186 ASN A C 1
ATOM 1568 O O . ASN A 1 186 ? 4.719 -6.038 13.992 1.00 92.00 186 ASN A O 1
ATOM 1572 N N . ASP A 1 187 ? 4.079 -3.904 13.709 1.00 93.38 187 ASP A N 1
ATOM 1573 C CA . ASP A 1 187 ? 3.133 -3.886 14.820 1.00 93.38 187 ASP A CA 1
ATOM 1574 C C . ASP A 1 187 ? 1.869 -4.690 14.531 1.00 93.38 187 ASP A C 1
ATOM 1576 O O . ASP A 1 187 ? 1.475 -5.499 15.374 1.00 93.38 187 ASP A O 1
ATOM 1580 N N . LEU A 1 188 ? 1.338 -4.629 13.306 1.00 94.38 188 LEU A N 1
ATOM 1581 C CA . LEU A 1 188 ? 0.303 -5.560 12.848 1.00 94.38 188 LEU A CA 1
ATOM 1582 C C . LEU A 1 188 ? 0.778 -7.011 12.927 1.00 94.38 188 LEU A C 1
ATOM 1584 O O . LEU A 1 188 ? 0.081 -7.865 13.471 1.00 94.38 188 LEU A O 1
ATOM 1588 N N . LYS A 1 189 ? 1.995 -7.310 12.455 1.00 94.50 189 LYS A N 1
ATOM 1589 C CA . LYS A 1 189 ? 2.566 -8.664 12.534 1.00 94.50 189 LYS A CA 1
ATOM 1590 C C . LYS A 1 189 ? 2.633 -9.172 13.972 1.00 94.50 189 LYS A C 1
ATOM 1592 O O . LYS A 1 189 ? 2.330 -10.338 14.213 1.00 94.50 189 LYS A O 1
ATOM 1597 N N . LYS A 1 190 ? 3.062 -8.329 14.915 1.00 92.94 190 LYS A N 1
ATOM 1598 C CA . LYS A 1 190 ? 3.139 -8.689 16.337 1.00 92.94 190 LYS A CA 1
ATOM 1599 C C . LYS A 1 190 ? 1.752 -8.879 16.941 1.00 92.94 190 LYS A C 1
ATOM 1601 O O . LYS A 1 190 ? 1.574 -9.841 17.674 1.00 92.94 190 LYS A O 1
ATOM 1606 N N . PHE A 1 191 ? 0.795 -8.009 16.616 1.00 94.25 191 PHE A N 1
ATOM 1607 C CA . PHE A 1 191 ? -0.583 -8.118 17.089 1.00 94.25 191 PHE A CA 1
ATOM 1608 C C . PHE A 1 191 ? -1.246 -9.412 16.603 1.00 94.25 191 PHE A C 1
ATOM 1610 O O . PHE A 1 191 ? -1.797 -10.158 17.406 1.00 94.25 191 PHE A O 1
ATOM 1617 N N . ILE A 1 192 ? -1.114 -9.736 15.314 1.00 93.12 192 ILE A N 1
ATOM 1618 C CA . ILE A 1 192 ? -1.677 -10.958 14.719 1.00 93.12 192 ILE A CA 1
ATOM 1619 C C . ILE A 1 192 ? -1.029 -12.221 15.308 1.00 93.12 192 ILE A C 1
ATOM 1621 O O . ILE A 1 192 ? -1.709 -13.211 15.550 1.00 93.12 192 ILE A O 1
ATOM 1625 N N . LYS A 1 193 ? 0.294 -12.208 15.532 1.00 90.81 193 LYS A N 1
ATOM 1626 C CA . LYS A 1 193 ? 1.045 -13.376 16.030 1.00 90.81 193 LYS A CA 1
ATOM 1627 C C . LYS A 1 193 ? 1.091 -13.499 17.554 1.00 90.81 193 LYS A C 1
ATOM 1629 O O . LYS A 1 193 ? 1.743 -14.415 18.053 1.00 90.81 193 LYS A O 1
ATOM 1634 N N . ASN A 1 194 ? 0.485 -12.577 18.299 1.00 86.88 194 ASN A N 1
ATOM 1635 C CA . ASN A 1 194 ? 0.509 -12.641 19.752 1.00 86.88 194 ASN A CA 1
ATOM 1636 C C . ASN A 1 194 ? -0.332 -13.835 20.220 1.00 86.88 194 ASN A C 1
ATOM 1638 O O . ASN A 1 194 ? -1.541 -13.846 20.020 1.00 86.88 194 ASN A O 1
ATOM 1642 N N . SER A 1 195 ? 0.299 -14.812 20.877 1.00 80.00 195 SER A N 1
ATOM 1643 C CA . SER A 1 195 ? -0.374 -16.008 21.402 1.00 80.00 195 SER A CA 1
ATOM 1644 C C . SER A 1 195 ? -1.440 -15.693 22.452 1.00 80.00 195 SER A C 1
ATOM 1646 O O . SER A 1 195 ? -2.320 -16.512 22.707 1.00 80.00 195 SER A O 1
ATOM 1648 N N . GLN A 1 196 ? -1.381 -14.509 23.063 1.00 81.75 196 GLN A N 1
ATOM 1649 C CA . GLN A 1 196 ? -2.411 -14.046 23.983 1.00 81.75 196 GLN A CA 1
ATOM 1650 C C . GLN A 1 196 ? -3.677 -13.590 23.244 1.00 81.75 196 GLN A C 1
ATOM 1652 O O . GLN A 1 196 ? -4.762 -13.684 23.808 1.00 81.75 196 GLN A O 1
ATOM 1657 N N . ASN A 1 197 ? -3.597 -13.170 21.984 1.00 84.88 197 ASN A N 1
ATOM 1658 C CA . ASN A 1 197 ? -4.765 -12.685 21.257 1.00 84.88 197 ASN A CA 1
ATOM 1659 C C . ASN A 1 197 ? -5.597 -13.862 20.726 1.00 84.88 197 ASN A C 1
ATOM 1661 O O . ASN A 1 197 ? -5.080 -14.737 20.037 1.00 84.88 197 ASN A O 1
ATOM 1665 N N . THR A 1 198 ? -6.897 -13.872 21.017 1.00 85.81 198 THR A N 1
ATOM 1666 C CA . THR A 1 198 ? -7.860 -14.844 20.480 1.00 85.81 198 THR A CA 1
ATOM 1667 C C . THR A 1 198 ? -8.710 -14.179 19.406 1.00 85.81 198 THR A C 1
ATOM 1669 O O . THR A 1 198 ? -9.913 -14.034 19.556 1.00 85.81 198 THR A O 1
ATOM 1672 N N . LEU A 1 199 ? -8.081 -13.731 18.315 1.00 85.94 199 LEU A N 1
ATOM 1673 C CA . LEU A 1 199 ? -8.794 -13.127 17.185 1.00 85.94 199 LEU A CA 1
ATOM 1674 C C . LEU A 1 199 ? -9.562 -14.195 16.400 1.00 85.94 199 LEU A C 1
ATOM 1676 O O . LEU A 1 199 ? -9.065 -15.302 16.188 1.00 85.94 199 LEU A O 1
ATOM 1680 N N . ASP A 1 200 ? -10.759 -13.857 15.918 1.00 85.94 200 ASP A N 1
ATOM 1681 C CA . ASP A 1 200 ? -11.496 -14.765 15.043 1.00 85.94 200 ASP A CA 1
ATOM 1682 C C . ASP A 1 200 ? -10.824 -14.877 13.651 1.00 85.94 200 ASP A C 1
ATOM 1684 O O . ASP A 1 200 ? -10.086 -13.968 13.240 1.00 85.94 200 ASP A O 1
ATOM 1688 N N . PRO A 1 201 ? -11.056 -15.971 12.898 1.00 85.12 201 PRO A N 1
ATOM 1689 C CA . PRO A 1 201 ? -10.396 -16.191 11.611 1.00 85.12 201 PRO A CA 1
ATOM 1690 C C . PRO A 1 201 ? -10.642 -15.092 10.569 1.00 85.12 201 PRO A C 1
ATOM 1692 O O . PRO A 1 201 ? -9.715 -14.740 9.844 1.00 85.12 201 PRO A O 1
ATOM 1695 N N . MET A 1 202 ? -11.850 -14.515 10.514 1.00 85.25 202 MET A N 1
ATOM 1696 C CA . MET A 1 202 ? -12.188 -13.464 9.546 1.00 85.25 202 MET A CA 1
ATOM 1697 C C . MET A 1 202 ? -11.435 -12.171 9.870 1.00 85.25 202 MET A C 1
ATOM 1699 O O . MET A 1 202 ? -10.850 -11.558 8.979 1.00 85.25 202 MET A O 1
ATOM 1703 N N . THR A 1 203 ? -11.399 -11.783 11.148 1.00 89.56 203 THR A N 1
ATOM 1704 C CA . THR A 1 203 ? -10.598 -10.636 11.604 1.00 89.56 203 THR A CA 1
ATOM 1705 C C . THR A 1 203 ? -9.109 -10.863 11.324 1.00 89.56 203 THR A C 1
ATOM 1707 O O . THR A 1 203 ? -8.420 -9.968 10.838 1.00 89.56 203 THR A O 1
ATOM 1710 N N . THR A 1 204 ? -8.605 -12.074 11.570 1.00 91.56 204 THR A N 1
ATOM 1711 C CA . THR A 1 204 ? -7.204 -12.434 11.300 1.00 91.56 204 THR A CA 1
ATOM 1712 C C . THR A 1 204 ? -6.854 -12.302 9.816 1.00 91.56 204 THR A C 1
ATOM 1714 O O . THR A 1 204 ? -5.836 -11.698 9.477 1.00 91.56 204 THR A O 1
ATOM 1717 N N . GLU A 1 205 ? -7.700 -12.820 8.925 1.00 90.94 205 GLU A N 1
ATOM 1718 C CA . GLU A 1 205 ? -7.518 -12.721 7.473 1.00 90.94 205 GLU A CA 1
ATOM 1719 C C . GLU A 1 205 ? -7.565 -11.265 6.986 1.00 90.94 205 GLU A C 1
ATOM 1721 O O . GLU A 1 205 ? -6.690 -10.841 6.226 1.00 90.94 205 GLU A O 1
ATOM 1726 N N . GLN A 1 206 ? -8.516 -10.467 7.489 1.00 91.62 206 GLN A N 1
ATOM 1727 C CA . GLN A 1 206 ? -8.602 -9.035 7.190 1.00 91.62 206 GLN A CA 1
ATOM 1728 C C . GLN A 1 206 ? -7.308 -8.307 7.581 1.00 91.62 206 GLN A C 1
ATOM 1730 O O . GLN A 1 206 ? -6.743 -7.572 6.773 1.00 91.62 206 GLN A O 1
ATOM 1735 N N . LEU A 1 207 ? -6.795 -8.536 8.793 1.00 94.69 207 LEU A N 1
ATOM 1736 C CA . LEU A 1 207 ? -5.563 -7.900 9.268 1.00 94.69 207 LEU A CA 1
ATOM 1737 C C . LEU A 1 207 ? -4.320 -8.365 8.497 1.00 94.69 207 LEU A C 1
ATOM 1739 O O . LEU A 1 207 ? -3.422 -7.559 8.256 1.00 94.69 207 LEU A O 1
ATOM 1743 N N . LEU A 1 208 ? -4.257 -9.634 8.078 1.00 94.56 208 LEU A N 1
ATOM 1744 C CA . LEU A 1 208 ? -3.185 -10.140 7.213 1.00 94.56 208 LEU A CA 1
ATOM 1745 C C . LEU A 1 208 ? -3.210 -9.477 5.830 1.00 94.56 208 LEU A C 1
ATOM 1747 O O . LEU A 1 208 ? -2.153 -9.102 5.318 1.00 94.56 208 LEU A O 1
ATOM 1751 N N . SER A 1 209 ? -4.401 -9.284 5.255 1.00 93.12 209 SER A N 1
ATOM 1752 C CA . SER A 1 209 ? -4.577 -8.548 3.999 1.00 93.12 209 SER A CA 1
ATOM 1753 C C . SER A 1 209 ? -4.123 -7.090 4.138 1.00 93.12 209 SER A C 1
ATOM 1755 O O . SER A 1 209 ? -3.315 -6.613 3.342 1.00 93.12 209 SER A O 1
ATOM 1757 N N . LEU A 1 210 ? -4.533 -6.400 5.210 1.00 94.81 210 LEU A N 1
ATOM 1758 C CA . LEU A 1 210 ? -4.098 -5.025 5.484 1.00 94.81 210 LEU A CA 1
ATOM 1759 C C . LEU A 1 210 ? -2.591 -4.928 5.723 1.00 94.81 210 LEU A C 1
ATOM 1761 O O . LEU A 1 210 ? -1.949 -4.013 5.215 1.00 94.81 210 LEU A O 1
ATOM 1765 N N . LYS A 1 211 ? -1.992 -5.896 6.426 1.00 95.06 211 LYS A N 1
ATOM 1766 C CA . LYS A 1 211 ? -0.537 -5.964 6.593 1.00 95.06 211 LYS A CA 1
ATOM 1767 C C . LYS A 1 211 ? 0.175 -6.013 5.237 1.00 95.06 211 LYS A C 1
ATOM 1769 O O . LYS A 1 211 ? 1.165 -5.308 5.061 1.00 95.06 211 LYS A O 1
ATOM 1774 N N . LYS A 1 212 ? -0.336 -6.795 4.278 1.00 93.81 212 LYS A N 1
ATOM 1775 C CA . LYS A 1 212 ? 0.217 -6.833 2.918 1.00 93.81 212 LYS A CA 1
ATOM 1776 C C . LYS A 1 212 ? 0.173 -5.449 2.258 1.00 93.81 212 LYS A C 1
ATOM 1778 O O . LYS A 1 212 ? 1.164 -5.045 1.667 1.00 93.81 212 LYS A O 1
ATOM 1783 N N . LYS A 1 213 ? -0.902 -4.674 2.448 1.00 93.38 213 LYS A N 1
ATOM 1784 C CA . LYS A 1 213 ? -0.985 -3.285 1.949 1.00 93.38 213 LYS A CA 1
ATOM 1785 C C . LYS A 1 213 ? 0.076 -2.366 2.556 1.00 93.38 213 LYS A C 1
ATOM 1787 O O . LYS A 1 213 ? 0.641 -1.544 1.840 1.00 93.38 213 LYS A O 1
ATOM 1792 N N . PHE A 1 214 ? 0.394 -2.525 3.842 1.00 93.75 214 PHE A N 1
ATOM 1793 C CA . PHE A 1 214 ? 1.504 -1.797 4.466 1.00 93.75 214 PHE A CA 1
ATOM 1794 C C . PHE A 1 214 ? 2.879 -2.263 3.973 1.00 93.75 214 PHE A C 1
ATOM 1796 O O . PHE A 1 214 ? 3.762 -1.425 3.820 1.00 93.75 214 PHE A O 1
ATOM 1803 N N . ASP A 1 215 ? 3.071 -3.559 3.704 1.00 92.31 215 ASP A N 1
ATOM 1804 C CA . ASP A 1 215 ? 4.311 -4.076 3.105 1.00 92.31 215 ASP A CA 1
ATOM 1805 C C . ASP A 1 215 ? 4.517 -3.517 1.686 1.00 92.31 215 ASP A C 1
ATOM 1807 O O . ASP A 1 215 ? 5.602 -3.037 1.360 1.00 92.31 215 ASP A O 1
ATOM 1811 N N . ASP A 1 216 ? 3.464 -3.511 0.865 1.00 90.94 216 ASP A N 1
ATOM 1812 C CA . ASP A 1 216 ? 3.488 -2.948 -0.489 1.00 90.94 216 ASP A CA 1
ATOM 1813 C C . ASP A 1 216 ? 3.734 -1.425 -0.441 1.00 90.94 216 ASP A C 1
ATOM 1815 O O . ASP A 1 216 ? 4.571 -0.889 -1.174 1.00 90.94 216 ASP A O 1
ATOM 1819 N N . GLY A 1 217 ? 3.076 -0.720 0.488 1.00 91.38 217 GLY A N 1
ATOM 1820 C CA . GLY A 1 217 ? 3.310 0.703 0.747 1.00 91.38 217 GLY A CA 1
ATOM 1821 C C . GLY A 1 217 ? 4.734 1.001 1.236 1.00 91.38 217 GLY A C 1
ATOM 1822 O O . GLY A 1 217 ? 5.330 1.992 0.814 1.00 91.38 217 GLY A O 1
ATOM 1823 N N . PHE A 1 218 ? 5.324 0.121 2.054 1.00 91.56 218 PHE A N 1
ATOM 1824 C CA . PHE A 1 218 ? 6.725 0.211 2.479 1.00 91.56 218 PHE A CA 1
ATOM 1825 C C . PHE A 1 218 ? 7.687 0.109 1.294 1.00 91.56 218 PHE A C 1
ATOM 1827 O O . PHE A 1 218 ? 8.666 0.854 1.256 1.00 91.56 218 PHE A O 1
ATOM 1834 N N . VAL A 1 219 ? 7.416 -0.754 0.311 1.00 89.88 219 VAL A N 1
ATOM 1835 C CA . VAL A 1 219 ? 8.235 -0.848 -0.909 1.00 89.88 219 VAL A CA 1
ATOM 1836 C C . VAL A 1 219 ? 8.228 0.476 -1.678 1.00 89.88 219 VAL A C 1
ATOM 1838 O O . VAL A 1 219 ? 9.290 0.968 -2.059 1.00 89.88 219 VAL A O 1
ATOM 1841 N N . LEU A 1 220 ? 7.059 1.094 -1.874 1.00 89.00 220 LEU A N 1
ATOM 1842 C CA . LEU A 1 220 ? 6.965 2.401 -2.539 1.00 89.00 220 LEU A CA 1
ATOM 1843 C C . LEU A 1 220 ? 7.642 3.511 -1.722 1.00 89.00 220 LEU A C 1
ATOM 1845 O O . LEU A 1 220 ? 8.401 4.307 -2.270 1.00 89.00 220 LEU A O 1
ATOM 1849 N N . ALA A 1 221 ? 7.421 3.539 -0.407 1.00 89.38 221 ALA A N 1
ATOM 1850 C CA . ALA A 1 221 ? 8.017 4.534 0.480 1.00 89.38 221 ALA A CA 1
ATOM 1851 C C . ALA A 1 221 ? 9.547 4.404 0.565 1.00 89.38 221 ALA A C 1
ATOM 1853 O O . ALA A 1 221 ? 10.241 5.413 0.631 1.00 89.38 221 ALA A O 1
ATOM 1854 N N . SER A 1 222 ? 10.083 3.180 0.528 1.00 88.19 222 SER A N 1
ATOM 1855 C CA . SER A 1 222 ? 11.532 2.927 0.535 1.00 88.19 222 SER A CA 1
ATOM 1856 C C . SER A 1 222 ? 12.187 3.378 -0.762 1.00 88.19 222 SER A C 1
ATOM 1858 O O . SER A 1 222 ? 13.290 3.909 -0.736 1.00 88.19 222 SER A O 1
ATOM 1860 N N . LYS A 1 223 ? 11.498 3.224 -1.899 1.00 86.06 223 LYS A N 1
ATOM 1861 C CA . LYS A 1 223 ? 11.957 3.772 -3.182 1.00 86.06 223 LYS A CA 1
ATOM 1862 C C . LYS A 1 223 ? 12.005 5.295 -3.148 1.00 86.06 223 LYS A C 1
ATOM 1864 O O . LYS A 1 223 ? 13.005 5.857 -3.571 1.00 86.06 223 LYS A O 1
ATOM 1869 N N . ILE A 1 224 ? 10.982 5.944 -2.591 1.00 85.81 224 ILE A N 1
ATOM 1870 C CA . ILE A 1 224 ? 10.975 7.399 -2.380 1.00 85.81 224 ILE A CA 1
ATOM 1871 C C . ILE A 1 224 ? 12.147 7.823 -1.484 1.00 85.81 224 ILE A C 1
ATOM 1873 O O . ILE A 1 224 ? 12.915 8.700 -1.864 1.00 85.81 224 ILE A O 1
ATOM 1877 N N . ASP A 1 225 ? 12.328 7.186 -0.323 1.00 84.12 225 ASP A N 1
ATOM 1878 C CA . ASP A 1 225 ? 13.430 7.517 0.589 1.00 84.12 225 ASP A CA 1
ATOM 1879 C C . ASP A 1 225 ? 14.808 7.270 -0.064 1.00 84.12 225 ASP A C 1
ATOM 1881 O O . ASP A 1 225 ? 15.736 8.054 0.137 1.00 84.12 225 ASP A O 1
ATOM 1885 N N . PHE A 1 226 ? 14.945 6.225 -0.889 1.00 84.00 226 PHE A N 1
ATOM 1886 C CA . PHE A 1 226 ? 16.155 5.952 -1.670 1.00 84.00 226 PHE A CA 1
ATOM 1887 C C . PHE A 1 226 ? 16.420 7.026 -2.733 1.00 84.00 226 PHE A C 1
ATOM 1889 O O . PHE A 1 226 ? 17.555 7.464 -2.889 1.00 84.00 226 PHE A O 1
ATOM 1896 N N . MET A 1 227 ? 15.381 7.486 -3.435 1.00 82.31 227 MET A N 1
ATOM 1897 C CA . MET A 1 227 ? 15.478 8.582 -4.406 1.00 82.31 227 MET A CA 1
ATOM 1898 C C . MET A 1 227 ? 15.908 9.883 -3.730 1.00 82.31 227 MET A C 1
ATOM 1900 O O . MET A 1 227 ? 16.792 10.564 -4.231 1.00 82.31 227 MET A O 1
ATOM 1904 N N . LEU A 1 228 ? 15.351 10.194 -2.557 1.00 79.50 228 LEU A N 1
ATOM 1905 C CA . LEU A 1 228 ? 15.770 11.356 -1.773 1.00 79.50 228 LEU A CA 1
ATOM 1906 C C . LEU A 1 228 ? 17.239 11.257 -1.334 1.00 79.50 228 LEU A C 1
ATOM 1908 O O . LEU A 1 228 ? 17.938 12.267 -1.317 1.00 79.50 228 LEU A O 1
ATOM 1912 N N . LEU A 1 229 ? 17.720 10.052 -1.007 1.00 80.56 229 LEU A N 1
ATOM 1913 C CA . LEU A 1 229 ? 19.134 9.820 -0.706 1.00 80.56 229 LEU A CA 1
ATOM 1914 C C . LEU A 1 229 ? 20.020 10.046 -1.941 1.00 80.56 229 LEU A C 1
ATOM 1916 O O . LEU A 1 229 ? 21.071 10.664 -1.814 1.00 80.56 229 LEU A O 1
ATOM 1920 N N . ILE A 1 230 ? 19.600 9.575 -3.120 1.00 79.19 230 ILE A N 1
ATOM 1921 C CA . ILE A 1 230 ? 20.301 9.841 -4.385 1.00 79.19 230 ILE A CA 1
ATOM 1922 C C . ILE A 1 230 ? 20.352 11.343 -4.657 1.00 79.19 230 ILE A C 1
ATOM 1924 O O . ILE A 1 230 ? 21.436 11.856 -4.902 1.00 79.19 230 ILE A O 1
ATOM 1928 N N . ASN A 1 231 ? 19.220 12.043 -4.547 1.00 76.88 231 ASN A N 1
ATOM 1929 C CA . ASN A 1 231 ? 19.124 13.482 -4.808 1.00 76.88 231 ASN A CA 1
ATOM 1930 C C . ASN A 1 231 ? 20.047 14.306 -3.903 1.00 76.88 231 ASN A C 1
ATOM 1932 O O . ASN A 1 231 ? 20.573 15.323 -4.333 1.00 76.88 231 ASN A O 1
ATOM 1936 N N . HIS A 1 232 ? 20.262 13.866 -2.659 1.00 76.56 232 HIS A N 1
ATOM 1937 C CA . HIS A 1 232 ? 21.188 14.528 -1.736 1.00 76.56 232 HIS A CA 1
ATOM 1938 C C . HIS A 1 232 ? 22.665 14.354 -2.130 1.00 76.56 232 HIS A C 1
ATOM 1940 O O . HIS A 1 232 ? 23.516 15.123 -1.699 1.00 76.56 232 HIS A O 1
ATOM 1946 N N . VAL A 1 233 ? 22.984 13.323 -2.914 1.00 76.81 233 VAL A N 1
ATOM 1947 C CA . VAL A 1 233 ? 24.352 13.026 -3.364 1.00 76.81 233 VAL A CA 1
ATOM 1948 C C . VAL A 1 233 ? 24.581 13.463 -4.818 1.00 76.81 233 VAL A C 1
ATOM 1950 O O . VAL A 1 233 ? 25.722 13.667 -5.225 1.00 76.81 233 VAL A O 1
ATOM 1953 N N . ASP A 1 234 ? 23.512 13.597 -5.600 1.00 75.25 234 ASP A N 1
ATOM 1954 C CA . ASP A 1 234 ? 23.506 14.046 -6.989 1.00 75.25 234 ASP A CA 1
ATOM 1955 C C . ASP A 1 234 ? 22.264 14.914 -7.249 1.00 75.25 234 ASP A C 1
ATOM 1957 O O . ASP A 1 234 ? 21.153 14.411 -7.427 1.00 75.25 234 ASP A O 1
ATOM 1961 N N . GLU A 1 235 ? 22.463 16.232 -7.275 1.00 71.81 235 GLU A N 1
ATOM 1962 C CA . GLU A 1 235 ? 21.390 17.230 -7.379 1.00 71.81 235 GLU A CA 1
ATOM 1963 C C . GLU A 1 235 ? 20.856 17.425 -8.815 1.00 71.81 235 GLU A C 1
ATOM 1965 O O . GLU A 1 235 ? 20.045 18.329 -9.063 1.00 71.81 235 GLU A O 1
ATOM 1970 N N . SER A 1 236 ? 21.268 16.578 -9.771 1.00 80.50 236 SER A N 1
ATOM 1971 C CA . SER A 1 236 ? 20.848 16.656 -11.174 1.00 80.50 236 SER A CA 1
ATOM 1972 C C . SER A 1 236 ? 19.324 16.691 -11.325 1.00 80.50 236 SER A C 1
ATOM 1974 O O . SER A 1 236 ? 18.601 15.758 -10.963 1.00 80.50 236 SER A O 1
ATOM 1976 N N . LYS A 1 237 ? 18.820 17.786 -11.906 1.00 78.94 237 LYS A N 1
ATOM 1977 C CA . LYS A 1 237 ? 17.389 17.977 -12.169 1.00 78.94 237 LYS A CA 1
ATOM 1978 C C . LYS A 1 237 ? 16.843 16.944 -13.158 1.00 78.94 237 LYS A C 1
ATOM 1980 O O . LYS A 1 237 ? 15.788 16.370 -12.911 1.00 78.94 237 LYS A O 1
ATOM 1985 N N . GLU A 1 238 ? 17.580 16.664 -14.231 1.00 82.56 238 GLU A N 1
ATOM 1986 C CA . GLU A 1 238 ? 17.197 15.650 -15.226 1.00 82.56 238 GLU A CA 1
ATOM 1987 C C . GLU A 1 238 ? 17.035 14.275 -14.569 1.00 82.56 238 GLU A C 1
ATOM 1989 O O . GLU A 1 238 ? 16.052 13.572 -14.799 1.00 82.56 238 GLU A O 1
ATOM 1994 N N . ARG A 1 239 ? 17.949 13.924 -13.656 1.00 83.75 239 ARG A N 1
ATOM 1995 C CA . ARG A 1 239 ? 17.876 12.665 -12.914 1.00 83.75 239 ARG A CA 1
ATOM 1996 C C . ARG A 1 239 ? 16.657 12.593 -11.996 1.00 83.75 239 ARG A C 1
ATOM 1998 O O . ARG A 1 239 ? 15.996 11.556 -11.937 1.00 83.75 239 ARG A O 1
ATOM 2005 N N . ARG A 1 240 ? 16.344 13.685 -11.292 1.00 82.56 240 ARG A N 1
ATOM 2006 C CA . ARG A 1 240 ? 15.140 13.791 -10.450 1.00 82.56 240 ARG A CA 1
ATOM 2007 C C . ARG A 1 240 ? 13.865 13.533 -11.255 1.00 82.56 240 ARG A C 1
ATOM 2009 O O . ARG A 1 240 ? 12.983 12.808 -10.792 1.00 82.56 240 ARG A O 1
ATOM 2016 N N . GLU A 1 241 ? 13.787 14.078 -12.466 1.00 86.94 241 GLU A N 1
ATOM 2017 C CA . GLU A 1 241 ? 12.668 13.850 -13.385 1.00 86.94 241 GLU A CA 1
ATOM 2018 C C . GLU A 1 241 ? 12.603 12.392 -13.874 1.00 86.94 241 GLU A C 1
ATOM 2020 O O . GLU A 1 241 ? 11.527 11.791 -13.879 1.00 86.94 241 GLU A O 1
ATOM 2025 N N . GLU A 1 242 ? 13.738 11.770 -14.208 1.00 88.31 242 GLU A N 1
ATOM 2026 C CA . GLU A 1 242 ? 13.784 10.349 -14.588 1.00 88.31 242 GLU A CA 1
ATOM 2027 C C . GLU A 1 242 ? 13.322 9.413 -13.455 1.00 88.31 242 GLU A C 1
ATOM 2029 O O . GLU A 1 242 ? 12.528 8.495 -13.692 1.00 88.31 242 GLU A O 1
ATOM 2034 N N . LEU A 1 243 ? 13.741 9.676 -12.209 1.00 87.25 243 LEU A N 1
ATOM 2035 C CA . LEU A 1 243 ? 13.281 8.942 -11.022 1.00 87.25 243 LEU A CA 1
ATOM 2036 C C . LEU A 1 243 ? 11.767 9.104 -10.804 1.00 87.25 243 LEU A C 1
ATOM 2038 O O . LEU A 1 243 ? 11.071 8.128 -10.497 1.00 87.25 243 LEU A O 1
ATOM 2042 N N . LEU A 1 244 ? 11.239 10.316 -11.006 1.00 89.25 244 LEU A N 1
ATOM 2043 C CA . LEU A 1 244 ? 9.803 10.588 -10.952 1.00 89.25 244 LEU A CA 1
ATOM 2044 C C . LEU A 1 244 ? 9.036 9.785 -12.014 1.00 89.25 244 LEU A C 1
ATOM 2046 O O . LEU A 1 244 ? 7.980 9.221 -11.704 1.00 89.25 244 LEU A O 1
ATOM 2050 N N . TYR A 1 245 ? 9.548 9.689 -13.245 1.00 91.75 245 TYR A N 1
ATOM 2051 C CA . TYR A 1 245 ? 8.915 8.892 -14.300 1.00 91.75 245 TYR A CA 1
ATOM 2052 C C . TYR A 1 245 ? 8.871 7.400 -13.952 1.00 91.75 245 TYR A C 1
ATOM 2054 O O . TYR A 1 245 ? 7.834 6.766 -14.158 1.00 91.75 245 TYR A O 1
ATOM 2062 N N . ASP A 1 246 ? 9.943 6.845 -13.379 1.00 90.38 246 ASP A N 1
ATOM 2063 C CA . ASP A 1 246 ? 9.987 5.442 -12.947 1.00 90.38 246 ASP A CA 1
ATOM 2064 C C . ASP A 1 246 ? 8.984 5.141 -11.821 1.00 90.38 246 ASP A C 1
ATOM 2066 O O . ASP A 1 246 ? 8.327 4.094 -11.837 1.00 90.38 246 ASP A O 1
ATOM 2070 N N . LEU A 1 247 ? 8.817 6.050 -10.854 1.00 90.12 247 LEU A N 1
ATOM 2071 C CA . LEU A 1 247 ? 7.830 5.891 -9.780 1.00 90.12 247 LEU A CA 1
ATOM 2072 C C . LEU A 1 247 ? 6.391 6.056 -10.292 1.00 90.12 247 LEU A C 1
ATOM 2074 O O . LEU A 1 247 ? 5.508 5.266 -9.947 1.00 90.12 247 LEU A O 1
ATOM 2078 N N . THR A 1 248 ? 6.169 7.045 -11.162 1.00 94.00 248 THR A N 1
ATOM 2079 C CA . THR A 1 248 ? 4.877 7.291 -11.820 1.00 94.00 248 THR A CA 1
ATOM 2080 C C . THR A 1 248 ? 4.434 6.063 -12.607 1.00 94.00 248 THR A C 1
ATOM 2082 O O . THR A 1 248 ? 3.289 5.626 -12.477 1.00 94.00 248 THR A O 1
ATOM 2085 N N . TYR A 1 249 ? 5.346 5.474 -13.385 1.00 93.62 249 TYR A N 1
ATOM 2086 C CA . TYR A 1 249 ? 5.093 4.246 -14.129 1.00 93.62 249 TYR A CA 1
ATOM 2087 C C . TYR A 1 249 ? 4.676 3.096 -13.205 1.00 93.62 249 TYR A C 1
ATOM 2089 O O . TYR A 1 249 ? 3.660 2.456 -13.461 1.00 93.62 249 TYR A O 1
ATOM 2097 N N . GLN A 1 250 ? 5.399 2.857 -12.107 1.00 91.50 250 GLN A N 1
ATOM 2098 C CA . GLN A 1 250 ? 5.092 1.757 -11.183 1.00 91.50 250 GLN A CA 1
ATOM 2099 C C . GLN A 1 250 ? 3.710 1.892 -10.539 1.00 91.50 250 GLN A C 1
ATOM 2101 O O . GLN A 1 250 ? 2.975 0.907 -10.434 1.00 91.50 250 GLN A O 1
ATOM 2106 N N . ILE A 1 251 ? 3.334 3.106 -10.128 1.00 94.12 251 ILE A N 1
ATOM 2107 C CA . ILE A 1 251 ? 2.007 3.364 -9.557 1.00 94.12 251 ILE A CA 1
ATOM 2108 C C . ILE A 1 251 ? 0.928 3.170 -10.623 1.00 94.12 251 ILE A C 1
ATOM 2110 O O . ILE A 1 251 ? -0.039 2.452 -10.381 1.00 94.12 251 ILE A O 1
ATOM 2114 N N . LYS A 1 252 ? 1.116 3.716 -11.829 1.00 94.81 252 LYS A N 1
ATOM 2115 C CA . LYS A 1 252 ? 0.195 3.510 -12.956 1.00 94.81 252 LYS A CA 1
ATOM 2116 C C . LYS A 1 252 ? 0.040 2.032 -13.319 1.00 94.81 252 LYS A C 1
ATOM 2118 O O . LYS A 1 252 ? -1.080 1.549 -13.472 1.00 94.81 252 LYS A O 1
ATOM 2123 N N . HIS A 1 253 ? 1.141 1.290 -13.377 1.00 93.56 253 HIS A N 1
ATOM 2124 C CA . HIS A 1 253 ? 1.122 -0.145 -13.626 1.00 93.56 253 HIS A CA 1
ATOM 2125 C C . HIS A 1 253 ? 0.348 -0.906 -12.540 1.00 93.56 253 HIS A C 1
ATOM 2127 O O . HIS A 1 253 ? -0.463 -1.779 -12.851 1.00 93.56 253 HIS A O 1
ATOM 2133 N N . SER A 1 254 ? 0.545 -0.535 -11.273 1.00 93.75 254 SER A N 1
ATOM 2134 C CA . SER A 1 254 ? -0.171 -1.125 -10.136 1.00 93.75 254 SER A CA 1
ATOM 2135 C C . SER A 1 254 ? -1.675 -0.837 -10.196 1.00 93.75 254 SER A C 1
ATOM 2137 O O . SER A 1 254 ? -2.474 -1.746 -9.993 1.00 93.75 254 SER A O 1
ATOM 2139 N N . ILE A 1 255 ? -2.065 0.391 -10.555 1.00 94.94 255 ILE A N 1
ATOM 2140 C CA . ILE A 1 255 ? -3.467 0.793 -10.745 1.00 94.94 255 ILE A CA 1
ATOM 2141 C C . ILE A 1 255 ? -4.133 -0.027 -11.857 1.00 94.94 255 ILE A C 1
ATOM 2143 O O . ILE A 1 255 ? -5.237 -0.537 -11.668 1.00 94.94 255 ILE A O 1
ATOM 2147 N N . TYR A 1 256 ? -3.459 -0.200 -12.999 1.00 93.50 256 TYR A N 1
ATOM 2148 C CA . TYR A 1 256 ? -3.982 -0.985 -14.123 1.00 93.50 256 TYR A CA 1
ATOM 2149 C C . TYR A 1 256 ? -4.284 -2.444 -13.729 1.00 93.50 256 TYR A C 1
ATOM 2151 O O . TYR A 1 256 ? -5.317 -3.002 -14.113 1.00 93.50 256 TYR A O 1
ATOM 2159 N N . ASN A 1 257 ? -3.409 -3.038 -12.913 1.00 92.56 257 ASN A N 1
ATOM 2160 C CA . ASN A 1 257 ? -3.496 -4.433 -12.474 1.00 92.56 257 ASN A CA 1
ATOM 2161 C C . ASN A 1 257 ? -4.326 -4.652 -11.195 1.00 92.56 257 ASN A C 1
ATOM 2163 O O . ASN A 1 257 ? -4.487 -5.795 -10.765 1.00 92.56 257 ASN A O 1
ATOM 2167 N N . LEU A 1 258 ? -4.834 -3.592 -10.563 1.00 93.81 258 LEU A N 1
ATOM 2168 C CA . LEU A 1 258 ? -5.560 -3.683 -9.296 1.00 93.81 258 LEU A CA 1
ATOM 2169 C C . LEU A 1 258 ? -6.862 -4.480 -9.475 1.00 93.81 258 LEU A C 1
ATOM 2171 O O . LEU A 1 258 ? -7.591 -4.235 -10.429 1.00 93.81 258 LEU A O 1
ATOM 2175 N N . ALA A 1 259 ? -7.198 -5.424 -8.596 1.00 94.50 259 ALA A N 1
ATOM 2176 C CA . ALA A 1 259 ? -8.467 -6.154 -8.708 1.00 94.50 259 ALA A CA 1
ATOM 2177 C C . ALA A 1 259 ? -9.666 -5.265 -8.325 1.00 94.50 259 ALA A C 1
ATOM 2179 O O . ALA A 1 259 ? -9.531 -4.340 -7.526 1.00 94.50 259 ALA A O 1
ATOM 2180 N N . VAL A 1 260 ? -10.857 -5.539 -8.873 1.00 94.69 260 VAL A N 1
ATOM 2181 C CA . VAL A 1 260 ? -12.078 -4.809 -8.482 1.00 94.69 260 VAL A CA 1
ATOM 2182 C C . VAL A 1 260 ? -12.347 -5.020 -6.991 1.00 94.69 260 VAL A C 1
ATOM 2184 O O . VAL A 1 260 ? -12.348 -6.150 -6.511 1.00 94.69 260 VAL A O 1
ATOM 2187 N N . GLY A 1 261 ? -12.581 -3.927 -6.266 1.00 89.25 261 GLY A N 1
ATOM 2188 C CA . GLY A 1 261 ? -12.769 -3.919 -4.817 1.00 89.25 261 GLY A CA 1
ATOM 2189 C C . GLY A 1 261 ? -11.470 -3.816 -4.014 1.00 89.25 261 GLY A C 1
ATOM 2190 O O . GLY A 1 261 ? -11.544 -3.491 -2.829 1.00 89.25 261 GLY A O 1
ATOM 2191 N N . ASP A 1 262 ? -10.311 -4.030 -4.642 1.00 92.88 262 ASP A N 1
ATOM 2192 C CA . ASP A 1 262 ? -9.004 -3.914 -3.999 1.00 92.88 262 ASP A CA 1
ATOM 2193 C C . ASP A 1 262 ? -8.478 -2.466 -4.018 1.00 92.88 262 ASP A C 1
ATOM 2195 O O . ASP A 1 262 ? -8.925 -1.629 -4.814 1.00 92.88 262 ASP A O 1
ATOM 2199 N N . SER A 1 263 ? -7.530 -2.158 -3.130 1.00 94.25 263 SER A N 1
ATOM 2200 C CA . SER A 1 263 ? -6.894 -0.840 -3.036 1.00 94.25 263 SER A CA 1
ATOM 2201 C C . SER A 1 263 ? -5.376 -0.905 -2.879 1.00 94.25 263 SER A C 1
ATOM 2203 O O . SER A 1 263 ? -4.804 -1.927 -2.495 1.00 94.25 263 SER A O 1
ATOM 2205 N N . MET A 1 264 ? -4.698 0.191 -3.205 1.00 94.56 264 MET A N 1
ATOM 2206 C CA . MET A 1 264 ? -3.274 0.385 -2.940 1.00 94.56 264 MET A CA 1
ATOM 2207 C C . MET A 1 264 ? -3.041 1.705 -2.211 1.00 94.56 264 MET A C 1
ATOM 2209 O O . MET A 1 264 ? -3.784 2.669 -2.404 1.00 94.56 264 MET A O 1
ATOM 2213 N N . ILE A 1 265 ? -1.988 1.747 -1.397 1.00 94.00 265 ILE A N 1
ATOM 2214 C CA . ILE A 1 265 ? -1.564 2.952 -0.689 1.00 94.00 265 ILE A CA 1
ATOM 2215 C C . ILE A 1 265 ? -0.405 3.597 -1.447 1.00 94.00 265 ILE A C 1
ATOM 2217 O O . ILE A 1 265 ? 0.607 2.950 -1.714 1.00 94.00 265 ILE A O 1
ATOM 2221 N N . ILE A 1 266 ? -0.546 4.881 -1.753 1.00 93.50 266 ILE A N 1
ATOM 2222 C CA . ILE A 1 266 ? 0.475 5.725 -2.361 1.00 93.50 266 ILE A CA 1
ATOM 2223 C C . ILE A 1 266 ? 1.004 6.667 -1.265 1.00 93.50 266 ILE A C 1
ATOM 2225 O O . ILE A 1 266 ? 0.243 7.502 -0.759 1.00 93.50 266 ILE A O 1
ATOM 2229 N N . PRO A 1 267 ? 2.286 6.548 -0.866 1.00 89.94 267 PRO A N 1
ATOM 2230 C CA . PRO A 1 267 ? 2.903 7.493 0.058 1.00 89.94 267 PRO A CA 1
ATOM 2231 C C . PRO A 1 267 ? 2.958 8.894 -0.562 1.00 89.94 267 PRO A C 1
ATOM 2233 O O . PRO A 1 267 ? 3.560 9.080 -1.616 1.00 89.94 267 PRO A O 1
ATOM 2236 N N . HIS A 1 268 ? 2.362 9.881 0.109 1.00 88.44 268 HIS A N 1
ATOM 2237 C CA . HIS A 1 268 ? 2.267 11.264 -0.370 1.00 88.44 268 HIS A CA 1
ATOM 2238 C C . HIS A 1 268 ? 2.802 12.256 0.676 1.00 88.44 268 HIS A C 1
ATOM 2240 O O . HIS A 1 268 ? 3.227 11.863 1.769 1.00 88.44 268 HIS A O 1
ATOM 2246 N N . GLY A 1 269 ? 2.911 13.538 0.331 1.00 84.94 269 GLY A N 1
ATOM 2247 C CA . GLY A 1 269 ? 3.339 14.617 1.224 1.00 84.94 269 GLY A CA 1
ATOM 2248 C C . GLY A 1 269 ? 4.328 15.583 0.572 1.00 84.94 269 GLY A C 1
ATOM 2249 O O . GLY A 1 269 ? 4.396 15.665 -0.648 1.00 84.94 269 GLY A O 1
ATOM 2250 N N . PHE A 1 270 ? 5.135 16.259 1.386 1.00 81.81 270 PHE A N 1
ATOM 2251 C CA . PHE A 1 270 ? 6.230 17.121 0.932 1.00 81.81 270 PHE A CA 1
ATOM 2252 C C . PHE A 1 270 ? 7.380 17.133 1.949 1.00 81.81 270 PHE A C 1
ATOM 2254 O O . PHE A 1 270 ? 7.226 16.668 3.084 1.00 81.81 270 PHE A O 1
ATOM 2261 N N . GLY A 1 271 ? 8.536 17.654 1.549 1.00 71.62 271 GLY A N 1
ATOM 2262 C CA . GLY A 1 271 ? 9.632 17.953 2.465 1.00 71.62 271 GLY A CA 1
ATOM 2263 C C . GLY A 1 271 ? 10.318 19.269 2.121 1.00 71.62 271 GLY A C 1
ATOM 2264 O O . GLY A 1 271 ? 10.442 19.597 0.948 1.00 71.62 271 GLY A O 1
ATOM 2265 N N . SER A 1 272 ? 10.751 19.992 3.147 1.00 61.41 272 SER A N 1
ATOM 2266 C CA . SER A 1 272 ? 11.583 21.194 3.089 1.00 61.41 272 SER A CA 1
ATOM 2267 C C . SER A 1 272 ? 12.764 21.077 4.060 1.00 61.41 272 SER A C 1
ATOM 2269 O O . SER A 1 272 ? 12.895 20.068 4.766 1.00 61.41 272 SER A O 1
ATOM 2271 N N . GLU A 1 273 ? 13.632 22.091 4.077 1.00 58.28 273 GLU A N 1
ATOM 2272 C CA . GLU A 1 273 ? 14.697 22.225 5.079 1.00 58.28 273 GLU A CA 1
ATOM 2273 C C . GLU A 1 273 ? 14.112 22.397 6.493 1.00 58.28 273 GLU A C 1
ATOM 2275 O O . GLU A 1 273 ? 14.565 21.728 7.425 1.00 58.28 273 GLU A O 1
ATOM 2280 N N . ASP A 1 274 ? 13.024 23.167 6.609 1.00 52.81 274 ASP A N 1
ATOM 2281 C CA . ASP A 1 274 ? 12.332 23.489 7.867 1.00 52.81 274 ASP A CA 1
ATOM 2282 C C . ASP A 1 274 ? 11.400 22.385 8.398 1.00 52.81 274 ASP A C 1
ATOM 2284 O O . ASP A 1 274 ? 10.991 22.403 9.560 1.00 52.81 274 ASP A O 1
ATOM 2288 N N . GLY A 1 275 ? 11.029 21.393 7.581 1.00 61.00 275 GLY A N 1
ATOM 2289 C CA . GLY A 1 275 ? 10.137 20.326 8.032 1.00 61.00 275 GLY A CA 1
ATOM 2290 C C . GLY A 1 275 ? 9.647 19.387 6.936 1.00 61.00 275 GLY A C 1
ATOM 2291 O O . GLY A 1 275 ? 9.815 19.611 5.744 1.00 61.00 275 GLY A O 1
ATOM 2292 N N . ARG A 1 276 ? 9.020 18.274 7.327 1.00 71.31 276 ARG A N 1
ATOM 2293 C CA . ARG A 1 276 ? 8.401 17.329 6.383 1.00 71.31 276 ARG A CA 1
ATOM 2294 C C . ARG A 1 276 ? 6.975 17.022 6.799 1.00 71.31 276 ARG A C 1
ATOM 2296 O O . ARG A 1 276 ? 6.696 16.834 7.981 1.00 71.31 276 ARG A O 1
ATOM 2303 N N . HIS A 1 277 ? 6.093 16.889 5.815 1.00 80.69 277 HIS A N 1
ATOM 2304 C CA . HIS A 1 277 ? 4.728 16.417 6.022 1.00 80.69 277 HIS A CA 1
ATOM 2305 C C . HIS A 1 277 ? 4.469 15.175 5.180 1.00 80.69 277 HIS A C 1
ATOM 2307 O O . HIS A 1 277 ? 4.895 15.067 4.029 1.00 80.69 277 HIS A O 1
ATOM 2313 N N . ALA A 1 278 ? 3.760 14.215 5.753 1.00 82.56 278 ALA A N 1
ATOM 2314 C CA . ALA A 1 278 ? 3.441 12.956 5.110 1.00 82.56 278 ALA A CA 1
ATOM 2315 C C . ALA A 1 278 ? 1.946 12.683 5.205 1.00 82.56 278 ALA A C 1
ATOM 2317 O O . ALA A 1 278 ? 1.329 12.833 6.258 1.00 82.56 278 ALA A O 1
ATOM 2318 N N . THR A 1 279 ? 1.389 12.251 4.084 1.00 88.25 279 THR A N 1
ATOM 2319 C CA . THR A 1 279 ? -0.021 11.913 3.925 1.00 88.25 279 THR A CA 1
ATOM 2320 C C . THR A 1 279 ? -0.137 10.559 3.235 1.00 88.25 279 THR A C 1
ATOM 2322 O O . THR A 1 279 ? 0.836 10.007 2.706 1.00 88.25 279 THR A O 1
ATOM 2325 N N . VAL A 1 280 ? -1.336 9.991 3.274 1.00 92.62 280 VAL A N 1
ATOM 2326 C CA . VAL A 1 280 ? -1.649 8.704 2.656 1.00 92.62 280 VAL A CA 1
ATOM 2327 C C . VAL A 1 280 ? -2.706 8.931 1.584 1.00 92.62 280 VAL A C 1
ATOM 2329 O O . VAL A 1 280 ? -3.754 9.510 1.859 1.00 92.62 280 VAL A O 1
ATOM 2332 N N . VAL A 1 281 ? -2.447 8.467 0.363 1.00 95.00 281 VAL A N 1
ATOM 2333 C CA . VAL A 1 281 ? -3.453 8.439 -0.703 1.00 95.00 281 VAL A CA 1
ATOM 2334 C C . VAL A 1 281 ? -3.809 6.989 -0.984 1.00 95.00 281 VAL A C 1
ATOM 2336 O O . VAL A 1 281 ? -2.960 6.201 -1.389 1.00 95.00 281 VAL A O 1
ATOM 2339 N N . GLU A 1 282 ? -5.063 6.619 -0.766 1.00 96.31 282 GLU A N 1
ATOM 2340 C CA . GLU A 1 282 ? -5.586 5.321 -1.179 1.00 96.31 282 GLU A CA 1
ATOM 2341 C C . GLU A 1 282 ? -6.156 5.437 -2.593 1.00 96.31 282 GLU A C 1
ATOM 2343 O O . GLU A 1 282 ? -6.995 6.295 -2.858 1.00 96.31 282 GLU A O 1
ATOM 2348 N N . CYS A 1 283 ? -5.737 4.550 -3.493 1.00 97.31 283 CYS A N 1
ATOM 2349 C CA . CYS A 1 283 ? -6.381 4.350 -4.788 1.00 97.31 283 CYS A CA 1
ATOM 2350 C C . CYS A 1 283 ? -7.148 3.028 -4.748 1.00 97.31 283 CYS A C 1
ATOM 2352 O O . CYS A 1 283 ? -6.544 1.973 -4.541 1.00 97.31 283 CYS A O 1
ATOM 2354 N N . LYS A 1 284 ? -8.471 3.074 -4.928 1.00 96.81 284 LYS A N 1
ATOM 2355 C CA . LYS A 1 284 ? -9.347 1.897 -4.892 1.00 96.81 284 LYS A CA 1
ATOM 2356 C C . LYS A 1 284 ? -10.019 1.684 -6.237 1.00 96.81 284 LYS A C 1
ATOM 2358 O O . LYS A 1 284 ? -10.640 2.604 -6.769 1.00 96.81 284 LYS A O 1
ATOM 2363 N N . ARG A 1 285 ? -9.968 0.456 -6.756 1.00 97.06 285 ARG A N 1
ATOM 2364 C CA . ARG A 1 285 ? -10.708 0.086 -7.967 1.00 97.06 285 ARG A CA 1
ATOM 2365 C C . ARG A 1 285 ? -12.153 -0.218 -7.616 1.00 97.06 285 ARG A C 1
ATOM 2367 O O . ARG A 1 285 ? -12.438 -1.162 -6.883 1.00 97.06 285 ARG A O 1
ATOM 2374 N N . ILE A 1 286 ? -13.068 0.589 -8.139 1.00 95.56 286 ILE A N 1
ATOM 2375 C CA . ILE A 1 286 ? -14.500 0.473 -7.835 1.00 95.56 286 ILE A CA 1
ATOM 2376 C C . ILE A 1 286 ? -15.238 -0.399 -8.854 1.00 95.56 286 ILE A C 1
ATOM 2378 O O . ILE A 1 286 ? -16.226 -1.039 -8.507 1.00 95.56 286 ILE A O 1
ATOM 2382 N N . ASN A 1 287 ? -14.743 -0.472 -10.092 1.00 94.94 287 ASN A N 1
ATOM 2383 C CA . ASN A 1 287 ? -15.265 -1.339 -11.145 1.00 94.94 287 ASN A CA 1
ATOM 2384 C C . ASN A 1 287 ? -14.150 -1.671 -12.166 1.00 94.94 287 ASN A C 1
ATOM 2386 O O . ASN A 1 287 ? -12.972 -1.397 -11.937 1.00 94.94 287 ASN A O 1
ATOM 2390 N N . GLN A 1 288 ? -14.484 -2.303 -13.293 1.00 93.50 288 GLN A N 1
ATOM 2391 C CA . GLN A 1 288 ? -13.484 -2.682 -14.302 1.00 93.50 288 GLN A CA 1
ATOM 2392 C C . GLN A 1 288 ? -12.784 -1.490 -14.971 1.00 93.50 288 GLN A C 1
ATOM 2394 O O . GLN A 1 288 ? -11.662 -1.653 -15.434 1.00 93.50 288 GLN A O 1
ATOM 2399 N N . ASN A 1 289 ? -13.389 -0.312 -15.008 1.00 95.12 289 ASN A N 1
ATOM 2400 C CA . ASN A 1 289 ? -12.877 0.826 -15.763 1.00 95.12 289 ASN A CA 1
ATOM 2401 C C . ASN A 1 289 ? -12.478 2.002 -14.883 1.00 95.12 289 ASN A C 1
ATOM 2403 O O . ASN A 1 289 ? -11.746 2.857 -15.366 1.00 95.12 289 ASN A O 1
ATOM 2407 N N . ASP A 1 290 ? -12.908 2.034 -13.622 1.00 97.12 290 ASP A N 1
ATOM 2408 C CA . ASP A 1 290 ? -12.787 3.219 -12.785 1.00 97.12 290 ASP A CA 1
ATOM 2409 C C . ASP A 1 290 ? -12.117 2.959 -11.435 1.00 97.12 290 ASP A C 1
ATOM 2411 O O . ASP A 1 290 ? -12.307 1.924 -10.776 1.00 97.12 290 ASP A O 1
ATOM 2415 N N . VAL A 1 291 ? -11.379 3.975 -10.992 1.00 97.62 291 VAL A N 1
ATOM 2416 C CA . VAL A 1 291 ? -10.773 4.066 -9.662 1.00 97.62 291 VAL A CA 1
ATOM 2417 C C . VAL A 1 291 ? -11.204 5.339 -8.947 1.00 97.62 291 VAL A C 1
ATOM 2419 O O . VAL A 1 291 ? -11.559 6.336 -9.570 1.00 97.62 291 VAL A O 1
ATOM 2422 N N . VAL A 1 292 ? -11.149 5.312 -7.621 1.00 97.44 292 VAL A N 1
ATOM 2423 C CA . VAL A 1 292 ? -11.400 6.466 -6.755 1.00 97.44 292 VAL A CA 1
ATOM 2424 C C . VAL A 1 292 ? -10.187 6.684 -5.860 1.00 97.44 292 VAL A C 1
ATOM 2426 O O . VAL A 1 292 ? -9.595 5.721 -5.366 1.00 97.44 292 VAL A O 1
ATOM 2429 N N . PHE A 1 293 ? -9.830 7.949 -5.645 1.00 97.44 293 PHE A N 1
ATOM 2430 C CA . PHE A 1 293 ? -8.767 8.351 -4.733 1.00 97.44 293 PHE A CA 1
ATOM 2431 C C . PHE A 1 293 ? -9.353 8.856 -3.422 1.00 97.44 293 PHE A C 1
ATOM 2433 O O . PHE A 1 293 ? -10.227 9.720 -3.423 1.00 97.44 293 PHE A O 1
ATOM 2440 N N . LYS A 1 294 ? -8.848 8.342 -2.305 1.00 95.81 294 LYS A N 1
ATOM 2441 C CA . LYS A 1 294 ? -9.165 8.797 -0.953 1.00 95.81 294 LYS A CA 1
ATOM 2442 C C . LYS A 1 294 ? -7.909 9.413 -0.335 1.00 95.81 294 LYS A C 1
ATOM 2444 O O . LYS A 1 294 ? -6.873 8.757 -0.245 1.00 95.81 294 LYS A O 1
ATOM 2449 N N . PHE A 1 295 ? -7.996 10.673 0.081 1.00 94.00 295 PHE A N 1
ATOM 2450 C CA . PHE A 1 295 ? -6.876 11.451 0.612 1.00 94.00 295 PHE A CA 1
ATOM 2451 C C . PHE A 1 295 ? -6.958 11.513 2.137 1.00 94.00 295 PHE A C 1
ATOM 2453 O O . PHE A 1 295 ? -7.839 12.157 2.709 1.00 94.00 295 PHE A O 1
ATOM 2460 N N . ILE A 1 296 ? -6.019 10.841 2.795 1.00 92.44 296 ILE A N 1
ATOM 2461 C CA . ILE A 1 296 ? -5.890 10.774 4.246 1.00 92.44 296 ILE A CA 1
ATOM 2462 C C . ILE A 1 296 ? -4.777 11.735 4.670 1.00 92.44 296 ILE A C 1
ATOM 2464 O O . ILE A 1 296 ? -3.588 11.416 4.596 1.00 92.44 296 ILE A O 1
ATOM 2468 N N . ASN A 1 297 ? -5.177 12.936 5.086 1.00 88.75 297 ASN A N 1
ATOM 2469 C CA . ASN A 1 297 ? -4.281 13.982 5.564 1.00 88.75 297 ASN A CA 1
ATOM 2470 C C . ASN A 1 297 ? -4.716 14.424 6.965 1.00 88.75 297 ASN A C 1
ATOM 2472 O O . ASN A 1 297 ? -5.792 14.992 7.130 1.00 88.75 297 ASN A O 1
ATOM 2476 N N . THR A 1 298 ? -3.882 14.153 7.967 1.00 85.19 298 THR A N 1
ATOM 2477 C CA . THR A 1 298 ? -4.155 14.512 9.366 1.00 85.19 298 THR A CA 1
ATOM 2478 C C . THR A 1 298 ? -3.475 15.810 9.802 1.00 85.19 298 THR A C 1
ATOM 2480 O O . THR A 1 298 ? -3.623 16.189 10.957 1.00 85.19 298 THR A O 1
ATOM 2483 N N . GLY A 1 299 ? -2.705 16.479 8.934 1.00 80.06 299 GLY A N 1
ATOM 2484 C CA . GLY A 1 299 ? -1.822 17.588 9.317 1.00 80.06 299 GLY A CA 1
ATOM 2485 C C . GLY A 1 299 ? -1.888 18.801 8.391 1.00 80.06 299 GLY A C 1
ATOM 2486 O O . GLY A 1 299 ? -2.955 19.369 8.172 1.00 80.06 299 GLY A O 1
ATOM 2487 N N . PHE A 1 300 ? -0.730 19.237 7.888 1.00 76.38 300 PHE A N 1
ATOM 2488 C CA . PHE A 1 300 ? -0.611 20.454 7.085 1.00 76.38 300 PHE A CA 1
ATOM 2489 C C . PHE A 1 300 ? -1.491 20.404 5.824 1.00 76.38 300 PHE A C 1
ATOM 2491 O O . PHE A 1 300 ? -1.627 19.356 5.190 1.00 76.38 300 PHE A O 1
ATOM 2498 N N . GLY A 1 301 ? -2.082 21.542 5.446 1.00 74.62 301 GLY A N 1
ATOM 2499 C CA . GLY A 1 301 ? -2.823 21.696 4.191 1.00 74.62 301 GLY A CA 1
ATOM 2500 C C . GLY A 1 301 ? -4.276 21.198 4.200 1.00 74.62 301 GLY A C 1
ATOM 2501 O O . GLY A 1 301 ? -4.948 21.283 3.175 1.00 74.62 301 GLY A O 1
ATOM 2502 N N . VAL A 1 302 ? -4.807 20.701 5.326 1.00 78.12 302 VAL A N 1
ATOM 2503 C CA . VAL A 1 302 ? -6.193 20.182 5.388 1.00 78.12 302 VAL A CA 1
ATOM 2504 C C . VAL A 1 302 ? -7.251 21.282 5.213 1.00 78.12 302 VAL A C 1
ATOM 2506 O O . VAL A 1 302 ? -8.334 21.026 4.686 1.00 78.12 302 VAL A O 1
ATOM 2509 N N . ASN A 1 303 ? -6.948 22.519 5.613 1.00 77.06 303 ASN A N 1
ATOM 2510 C CA . ASN A 1 303 ? -7.909 23.623 5.550 1.00 77.06 303 ASN A CA 1
ATOM 2511 C C . ASN A 1 303 ? -8.126 24.164 4.125 1.00 77.06 303 ASN A C 1
ATOM 2513 O O . ASN A 1 303 ? -9.206 24.668 3.834 1.00 77.06 303 ASN A O 1
ATOM 2517 N N . GLU A 1 304 ? -7.151 24.018 3.223 1.00 76.75 304 GLU A N 1
ATOM 2518 C CA . GLU A 1 304 ? -7.218 24.569 1.856 1.00 76.75 304 GLU A CA 1
ATOM 2519 C C . GLU A 1 304 ? -8.309 23.924 0.994 1.00 76.75 304 GLU A C 1
ATOM 2521 O O . GLU A 1 304 ? -8.815 24.536 0.058 1.00 76.75 304 GLU A O 1
ATOM 2526 N N . THR A 1 305 ? -8.696 22.689 1.317 1.00 76.69 305 THR A N 1
ATOM 2527 C CA . THR A 1 305 ? -9.745 21.946 0.604 1.00 76.69 305 THR A CA 1
ATOM 2528 C C . THR A 1 305 ? -11.018 21.794 1.441 1.00 76.69 305 THR A C 1
ATOM 2530 O O . THR A 1 305 ? -11.885 20.984 1.109 1.00 76.69 305 THR A O 1
ATOM 2533 N N . ALA A 1 306 ? -11.160 22.534 2.547 1.00 82.69 306 ALA A N 1
ATOM 2534 C CA . ALA A 1 306 ? -12.313 22.419 3.435 1.00 82.69 306 ALA A CA 1
ATOM 2535 C C . ALA A 1 306 ? -13.619 22.812 2.720 1.00 82.69 306 ALA A C 1
ATOM 2537 O O . ALA A 1 306 ? -13.707 23.842 2.058 1.00 82.69 306 ALA A O 1
ATOM 2538 N N . SER A 1 307 ? -14.658 21.985 2.868 1.00 82.25 307 SER A N 1
ATOM 2539 C CA . SER A 1 307 ? -15.987 22.306 2.340 1.00 82.25 307 SER A CA 1
ATOM 2540 C C . SER A 1 307 ? -16.645 23.417 3.160 1.00 82.25 307 SER A C 1
ATOM 2542 O O . SER A 1 307 ? -16.369 23.556 4.354 1.00 82.25 307 SER A O 1
ATOM 2544 N N . TYR A 1 308 ? -17.597 24.147 2.572 1.00 81.94 308 TYR A N 1
ATOM 2545 C CA . TYR A 1 308 ? -18.382 25.153 3.303 1.00 81.94 308 TYR A CA 1
ATOM 2546 C C . TYR A 1 308 ? -19.037 24.589 4.572 1.00 81.94 308 TYR A C 1
ATOM 2548 O O . TYR A 1 308 ? -19.026 25.242 5.612 1.00 81.94 308 TYR A O 1
ATOM 2556 N N . LYS A 1 309 ? -19.535 23.344 4.522 1.00 83.00 309 LYS A N 1
ATOM 2557 C CA . LYS A 1 309 ? -20.087 22.641 5.692 1.00 83.00 309 LYS A CA 1
ATOM 2558 C C . LYS A 1 309 ? -19.045 22.487 6.804 1.00 83.00 309 LYS A C 1
ATOM 2560 O O . LYS A 1 309 ? -19.359 22.707 7.970 1.00 83.00 309 LYS A O 1
ATOM 2565 N N . THR A 1 310 ? -17.813 22.129 6.448 1.00 82.69 310 THR A N 1
ATOM 2566 C CA . THR A 1 310 ? -16.703 21.968 7.400 1.00 82.69 310 THR A CA 1
ATOM 2567 C C . THR A 1 310 ? -16.278 23.306 7.999 1.00 82.69 310 THR A C 1
ATOM 2569 O O . THR A 1 310 ? -16.080 23.397 9.211 1.00 82.69 310 THR A O 1
ATOM 2572 N N . ILE A 1 311 ? -16.190 24.351 7.171 1.00 82.81 311 ILE A N 1
ATOM 2573 C CA . ILE A 1 311 ? -15.849 25.714 7.605 1.00 82.81 311 ILE A CA 1
ATOM 2574 C C . ILE A 1 311 ? -16.909 26.228 8.586 1.00 82.81 311 ILE A C 1
ATOM 2576 O O . ILE A 1 311 ? -16.569 26.679 9.675 1.00 82.81 311 ILE A O 1
ATOM 2580 N N . PHE A 1 312 ? -18.192 26.072 8.250 1.00 81.56 312 PHE A N 1
ATOM 2581 C CA . PHE A 1 312 ? -19.308 26.468 9.110 1.00 81.56 312 PHE A CA 1
ATOM 2582 C C . PHE A 1 312 ? -19.302 25.714 10.445 1.00 81.56 312 PHE A C 1
ATOM 2584 O O . PHE A 1 312 ? -19.404 26.330 11.504 1.00 81.56 312 PHE A O 1
ATOM 2591 N N . LYS A 1 313 ? -19.120 24.385 10.413 1.00 80.94 313 LYS A N 1
ATOM 2592 C CA . LYS A 1 313 ? -19.025 23.553 11.623 1.00 80.94 313 LYS A CA 1
ATOM 2593 C C . LYS A 1 313 ? -17.866 23.997 12.524 1.00 80.94 313 LYS A C 1
ATOM 2595 O O . LYS A 1 313 ? -18.041 24.088 13.734 1.00 80.94 313 LYS A O 1
ATOM 2600 N N . SER A 1 314 ? -16.712 24.309 11.935 1.00 81.88 314 SER A N 1
ATOM 2601 C CA . SER A 1 314 ? -15.534 24.784 12.671 1.00 81.88 314 SER A CA 1
ATOM 2602 C C . SER A 1 314 ? -15.779 26.161 13.297 1.00 81.88 314 SER A C 1
ATOM 2604 O O . SER A 1 314 ? -15.492 26.358 14.473 1.00 81.88 314 SER A O 1
ATOM 2606 N N . ALA A 1 315 ? -16.364 27.093 12.536 1.00 79.75 315 ALA A N 1
ATOM 2607 C CA . ALA A 1 315 ? -16.602 28.463 12.982 1.00 79.75 315 ALA A CA 1
ATOM 2608 C C . ALA A 1 315 ? -17.678 28.571 14.077 1.00 79.75 315 ALA A C 1
ATOM 2610 O O . ALA A 1 315 ? -17.526 29.366 14.998 1.00 79.75 315 ALA A O 1
ATOM 2611 N N . LEU A 1 316 ? -18.757 27.783 13.993 1.00 76.88 316 LEU A N 1
ATOM 2612 C CA . LEU A 1 316 ? -19.905 27.901 14.905 1.00 76.88 316 LEU A CA 1
ATOM 2613 C C . LEU A 1 316 ? -19.918 26.887 16.047 1.00 76.88 316 LEU A C 1
ATOM 2615 O O . LEU A 1 316 ? -20.415 27.206 17.121 1.00 76.88 316 LEU A O 1
ATOM 2619 N N . LEU A 1 317 ? -19.408 25.669 15.831 1.00 75.25 317 LEU A N 1
ATOM 2620 C CA . LEU A 1 317 ? -19.403 24.613 16.855 1.00 75.25 317 LEU A CA 1
ATOM 2621 C C . LEU A 1 317 ? -18.027 24.419 17.504 1.00 75.25 317 LEU A C 1
ATOM 2623 O O . LEU A 1 317 ? -17.890 23.566 18.377 1.00 75.25 317 LEU A O 1
ATOM 2627 N N . GLY A 1 318 ? -17.003 25.162 17.067 1.00 70.62 318 GLY A N 1
ATOM 2628 C CA . GLY A 1 318 ? -15.640 25.063 17.598 1.00 70.62 318 GLY A CA 1
ATOM 2629 C C . GLY A 1 318 ? -14.949 23.718 17.337 1.00 70.62 318 GLY A C 1
ATOM 2630 O O . GLY A 1 318 ? -13.920 23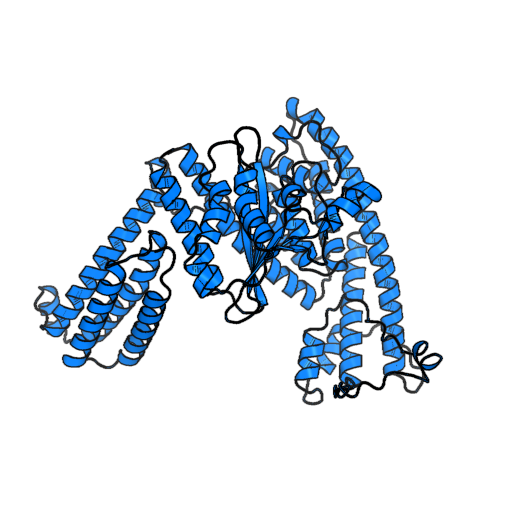.426 17.947 1.00 70.62 318 GLY A O 1
ATOM 2631 N N . ASP A 1 319 ? -15.490 22.872 16.450 1.00 72.25 319 ASP A N 1
ATOM 2632 C CA . ASP A 1 319 ? -14.908 21.564 16.132 1.00 72.25 319 ASP A CA 1
ATOM 2633 C C . ASP A 1 319 ? -13.722 21.715 15.171 1.00 72.25 319 ASP A C 1
ATOM 2635 O O . ASP A 1 319 ? -13.839 21.609 13.947 1.00 72.25 319 ASP A O 1
ATOM 2639 N N . ASN A 1 320 ? -12.553 21.966 15.755 1.00 73.75 320 ASN A N 1
ATOM 2640 C CA . ASN A 1 320 ? -11.282 22.058 15.039 1.00 73.75 320 ASN A CA 1
ATOM 2641 C C . ASN A 1 320 ? -10.483 20.751 15.044 1.00 73.75 320 ASN A C 1
ATOM 2643 O O . ASN A 1 320 ? -9.395 20.709 14.480 1.00 73.75 320 ASN A O 1
ATOM 2647 N N . ARG A 1 321 ? -11.003 19.688 15.670 1.00 77.38 321 ARG A N 1
ATOM 2648 C CA . ARG A 1 321 ? -10.268 18.427 15.850 1.00 77.38 321 ARG A CA 1
ATOM 2649 C C . ARG A 1 321 ? -10.567 17.403 14.773 1.00 77.38 321 ARG A C 1
ATOM 2651 O O . ARG A 1 321 ? -9.728 16.546 14.520 1.00 77.38 321 ARG A O 1
ATOM 2658 N N . THR A 1 322 ? -11.739 17.476 14.140 1.00 84.00 322 THR A N 1
ATOM 2659 C CA . THR A 1 322 ? -12.139 16.500 13.122 1.00 84.00 322 THR A CA 1
ATOM 2660 C C . THR A 1 322 ? -12.388 17.128 11.758 1.00 84.00 322 THR A C 1
ATOM 2662 O O . THR A 1 322 ? -12.868 18.260 11.645 1.00 84.00 322 THR A O 1
ATOM 2665 N N . ARG A 1 323 ? -12.047 16.399 10.692 1.00 86.62 323 ARG A N 1
ATOM 2666 C CA . ARG A 1 323 ? -12.261 16.820 9.299 1.00 86.62 323 ARG A CA 1
ATOM 2667 C C . ARG A 1 323 ? -12.753 15.644 8.460 1.00 86.62 323 ARG A C 1
ATOM 2669 O O . ARG A 1 323 ? -12.237 14.546 8.647 1.00 86.62 323 ARG A O 1
ATOM 2676 N N . PRO A 1 324 ? -13.716 15.828 7.541 1.00 89.94 324 PRO A N 1
ATOM 2677 C CA . PRO A 1 324 ? -14.117 14.752 6.643 1.00 89.94 324 PRO A CA 1
ATOM 2678 C C . PRO A 1 324 ? -12.941 14.326 5.760 1.00 89.94 324 PRO A C 1
ATOM 2680 O O . PRO A 1 324 ? -12.127 15.156 5.345 1.00 89.94 324 PRO A O 1
ATOM 2683 N N . ILE A 1 325 ? -12.859 13.032 5.464 1.00 91.88 325 ILE A N 1
ATOM 2684 C CA . ILE A 1 325 ? -11.900 12.521 4.484 1.00 91.88 325 ILE A CA 1
ATOM 2685 C C . ILE A 1 325 ? -12.280 13.052 3.101 1.00 91.88 325 ILE A C 1
ATOM 2687 O O . ILE A 1 325 ? -13.459 13.131 2.770 1.00 91.88 325 ILE A O 1
ATOM 2691 N N . LYS A 1 326 ? -11.289 13.391 2.272 1.00 93.38 326 LYS A N 1
ATOM 2692 C CA . LYS A 1 326 ? -11.536 13.816 0.891 1.00 93.38 326 LYS A CA 1
ATOM 2693 C C . LYS A 1 326 ? -11.494 12.633 -0.061 1.00 93.38 326 LYS A C 1
ATOM 2695 O O . LYS A 1 326 ? -10.559 11.835 -0.011 1.00 93.38 326 LYS A O 1
ATOM 2700 N N . VAL A 1 327 ? -12.481 12.541 -0.944 1.00 95.25 327 VAL A N 1
ATOM 2701 C CA . VAL A 1 327 ? -12.618 11.453 -1.918 1.00 95.25 327 VAL A CA 1
ATOM 2702 C C . VAL A 1 327 ? -12.881 12.024 -3.302 1.00 95.25 327 VAL A C 1
ATOM 2704 O O . VAL A 1 327 ? -13.671 12.950 -3.458 1.00 95.25 327 VAL A O 1
ATOM 2707 N N . SER A 1 328 ? -12.213 11.496 -4.321 1.00 96.44 328 SER A N 1
ATOM 2708 C CA . SER A 1 328 ? -12.421 11.941 -5.693 1.00 96.44 328 SER A CA 1
ATOM 2709 C C . SER A 1 328 ? -13.700 11.364 -6.306 1.00 96.44 328 SER A C 1
ATOM 2711 O O . SER A 1 328 ? -14.146 10.273 -5.953 1.00 96.44 328 SER A O 1
ATOM 2713 N N . SER A 1 329 ? -14.237 12.033 -7.324 1.00 96.38 329 SER A N 1
ATOM 2714 C CA . SER A 1 329 ? -15.088 11.362 -8.310 1.00 96.38 329 SER A CA 1
ATOM 2715 C C . SER A 1 329 ? -14.326 10.202 -8.980 1.00 96.38 329 SER A C 1
ATOM 2717 O O . SER A 1 329 ? -13.087 10.217 -9.003 1.00 96.38 329 SER A O 1
ATOM 2719 N N . PRO A 1 330 ? -15.033 9.210 -9.551 1.00 97.19 330 PRO A N 1
ATOM 2720 C CA . PRO A 1 330 ? -14.422 8.152 -10.349 1.00 97.19 330 PRO A CA 1
ATOM 2721 C C . PRO A 1 330 ? -13.530 8.685 -11.479 1.00 97.19 330 PRO A C 1
ATOM 2723 O O . PRO A 1 330 ? -13.946 9.544 -12.260 1.00 97.19 330 PRO A O 1
ATOM 2726 N N . PHE A 1 331 ? -12.316 8.149 -11.577 1.00 96.75 331 PHE A N 1
ATOM 2727 C CA . PHE A 1 331 ? -11.406 8.332 -12.702 1.00 96.75 331 PHE A CA 1
ATOM 2728 C C . PHE A 1 331 ? -11.454 7.112 -13.607 1.00 96.75 331 PHE A C 1
ATOM 2730 O O . PHE A 1 331 ? -11.212 6.000 -13.138 1.00 96.75 331 PHE A O 1
ATOM 2737 N N . ASN A 1 332 ? -11.646 7.335 -14.906 1.00 96.25 332 ASN A N 1
ATOM 2738 C CA . ASN A 1 332 ? -11.435 6.293 -15.898 1.00 96.25 332 ASN A CA 1
ATOM 2739 C C . ASN A 1 332 ? -9.947 5.905 -15.946 1.00 96.25 332 ASN A C 1
ATOM 2741 O O . ASN A 1 332 ? -9.081 6.762 -16.139 1.00 96.25 332 ASN A O 1
ATOM 2745 N N . ILE A 1 333 ? -9.654 4.613 -15.800 1.00 94.94 333 ILE A N 1
ATOM 2746 C CA . ILE A 1 333 ? -8.299 4.058 -15.750 1.00 94.94 333 ILE A CA 1
ATOM 2747 C C . ILE A 1 333 ? -7.538 4.365 -17.044 1.00 94.94 333 ILE A C 1
ATOM 2749 O O . ILE A 1 333 ? -6.388 4.787 -16.977 1.00 94.94 333 ILE A O 1
ATOM 2753 N N . GLU A 1 334 ? -8.145 4.205 -18.224 1.00 92.19 334 GLU A N 1
ATOM 2754 C CA . GLU A 1 334 ? -7.433 4.445 -19.488 1.00 92.19 334 GLU A CA 1
ATOM 2755 C C . GLU A 1 334 ? -7.030 5.916 -19.654 1.00 92.19 334 GLU A C 1
ATOM 2757 O O . GLU A 1 334 ? -5.935 6.202 -20.146 1.00 92.19 334 GLU A O 1
ATOM 2762 N N . SER A 1 335 ? -7.875 6.851 -19.206 1.00 92.06 335 SER A N 1
ATOM 2763 C CA . SER A 1 335 ? -7.537 8.279 -19.163 1.00 92.06 335 SER A CA 1
ATOM 2764 C C . SER A 1 335 ? -6.448 8.579 -18.128 1.00 92.06 335 SER A C 1
ATOM 2766 O O . SER A 1 335 ? -5.462 9.241 -18.454 1.00 92.06 335 SER A O 1
ATOM 2768 N N . LEU A 1 336 ? -6.579 8.032 -16.916 1.00 93.12 336 LEU A N 1
ATOM 2769 C CA . LEU A 1 336 ? -5.633 8.220 -15.812 1.00 93.12 336 LEU A CA 1
ATOM 2770 C C . LEU A 1 336 ? -4.216 7.729 -16.153 1.00 93.12 336 LEU A C 1
ATOM 2772 O O . LEU A 1 336 ? -3.207 8.322 -15.778 1.00 93.12 336 LEU A O 1
ATOM 2776 N N . LEU A 1 337 ? -4.108 6.638 -16.909 1.00 91.38 337 LEU A N 1
ATOM 2777 C CA . LEU A 1 337 ? -2.811 6.111 -17.329 1.00 91.38 337 LEU A CA 1
ATOM 2778 C C . LEU A 1 337 ? -2.087 7.044 -18.309 1.00 91.38 337 LEU A C 1
ATOM 2780 O O . LEU A 1 337 ? -0.856 7.042 -18.340 1.00 91.38 337 LEU A O 1
ATOM 2784 N N . LYS A 1 338 ? -2.815 7.890 -19.047 1.00 86.88 338 LYS A N 1
ATOM 2785 C CA . LYS A 1 338 ? -2.252 8.859 -20.003 1.00 86.88 338 LYS A CA 1
ATOM 2786 C C . LYS A 1 338 ? -2.014 10.241 -19.394 1.00 86.88 338 LYS A C 1
ATOM 2788 O O . LYS A 1 338 ? -1.125 10.948 -19.862 1.00 86.88 338 LYS A O 1
ATOM 2793 N N . ASP A 1 339 ? -2.775 10.608 -18.366 1.00 90.06 339 ASP A N 1
ATOM 2794 C CA . ASP A 1 339 ? -2.706 11.928 -17.736 1.00 90.06 339 ASP A CA 1
ATOM 2795 C C . ASP A 1 339 ? -1.433 12.152 -16.892 1.00 90.06 339 ASP A C 1
ATOM 2797 O O . ASP A 1 339 ? -0.559 11.287 -16.785 1.00 90.06 339 ASP A O 1
ATOM 2801 N N . GLN A 1 340 ? -1.321 13.340 -16.294 1.00 91.38 340 GLN A N 1
ATOM 2802 C CA . GLN A 1 340 ? -0.229 13.720 -15.389 1.00 91.38 340 GLN A CA 1
ATOM 2803 C C . GLN A 1 340 ? -0.653 13.745 -13.914 1.00 91.38 340 GLN A C 1
ATOM 2805 O O . GLN A 1 340 ? 0.094 14.242 -13.075 1.00 91.38 340 GLN A O 1
ATOM 2810 N N . PHE A 1 341 ? -1.836 13.235 -13.561 1.00 93.19 341 PHE A N 1
ATOM 2811 C CA . PHE A 1 341 ? -2.360 13.339 -12.199 1.00 93.19 341 PHE A CA 1
ATOM 2812 C C . PHE A 1 341 ? -1.458 12.614 -11.191 1.00 93.19 341 PHE A C 1
ATOM 2814 O O . PHE A 1 341 ? -1.043 13.205 -10.197 1.00 93.19 341 PHE A O 1
ATOM 2821 N N . ILE A 1 342 ? -1.079 11.364 -11.488 1.00 94.12 342 ILE A N 1
ATOM 2822 C CA . ILE A 1 342 ? -0.154 10.584 -10.645 1.00 94.12 342 ILE A CA 1
ATOM 2823 C C . ILE A 1 342 ? 1.223 11.246 -10.557 1.00 94.12 342 ILE A C 1
ATOM 2825 O O . ILE A 1 342 ? 1.803 11.313 -9.481 1.00 94.12 342 ILE A O 1
ATOM 2829 N N . GLU A 1 343 ? 1.734 11.760 -11.675 1.00 92.12 343 GLU A N 1
ATOM 2830 C CA . GLU A 1 343 ? 3.025 12.451 -11.718 1.00 92.12 343 GLU A CA 1
ATOM 2831 C C . GLU A 1 343 ? 3.005 13.674 -10.792 1.00 92.12 343 GLU A C 1
ATOM 2833 O O . GLU A 1 343 ? 3.850 13.802 -9.910 1.00 92.12 343 GLU A O 1
ATOM 2838 N N . ARG A 1 344 ? 1.966 14.511 -10.896 1.00 90.81 344 ARG A N 1
ATOM 2839 C CA . ARG A 1 344 ? 1.778 15.704 -10.058 1.00 90.81 344 ARG A CA 1
ATOM 2840 C C . ARG A 1 344 ? 1.548 15.393 -8.584 1.00 90.81 344 ARG A C 1
ATOM 2842 O O . ARG A 1 344 ? 1.944 16.197 -7.747 1.00 90.81 344 ARG A O 1
ATOM 2849 N N . LEU A 1 345 ? 0.947 14.248 -8.253 1.00 90.12 345 LEU A N 1
ATOM 2850 C CA . LEU A 1 345 ? 0.894 13.774 -6.868 1.00 90.12 345 LEU A CA 1
ATOM 2851 C C . LEU A 1 345 ? 2.299 13.480 -6.320 1.00 90.12 345 LEU A C 1
ATOM 2853 O O . LEU A 1 345 ? 2.554 13.718 -5.149 1.00 90.12 345 LEU A O 1
ATOM 2857 N N . LEU A 1 346 ? 3.229 12.996 -7.141 1.00 89.06 346 LEU A N 1
ATOM 2858 C CA . LEU A 1 346 ? 4.556 12.565 -6.687 1.00 89.06 346 LEU A CA 1
ATOM 2859 C C . LEU A 1 346 ? 5.619 13.673 -6.722 1.00 89.06 346 LEU A C 1
ATOM 2861 O O . LEU A 1 346 ? 6.565 13.615 -5.937 1.00 89.06 346 LEU A O 1
ATOM 2865 N N . VAL A 1 347 ? 5.462 14.690 -7.577 1.00 88.00 347 VAL A N 1
ATOM 2866 C CA . VAL A 1 347 ? 6.349 15.871 -7.658 1.00 88.00 347 VAL A CA 1
ATOM 2867 C C . VAL A 1 347 ? 6.746 16.439 -6.283 1.00 88.00 347 VAL A C 1
ATOM 2869 O O . VAL A 1 347 ? 7.949 16.513 -6.023 1.00 88.00 347 VAL A O 1
ATOM 2872 N N . PRO A 1 348 ? 5.812 16.791 -5.373 1.00 83.31 348 PRO A N 1
ATOM 2873 C CA . PRO A 1 348 ? 6.165 17.388 -4.077 1.00 83.31 348 PRO A CA 1
ATOM 2874 C C . PRO A 1 348 ? 6.954 16.438 -3.166 1.00 83.31 348 PRO A C 1
ATOM 2876 O O . PRO A 1 348 ? 7.603 16.877 -2.220 1.00 83.31 348 PRO A O 1
ATOM 2879 N N . VAL A 1 349 ? 6.917 15.133 -3.444 1.00 81.00 349 VAL A N 1
ATOM 2880 C CA . VAL A 1 349 ? 7.622 14.105 -2.676 1.00 81.00 349 VAL A CA 1
ATOM 2881 C C . VAL A 1 349 ? 9.023 13.824 -3.229 1.00 81.00 349 VAL A C 1
ATOM 2883 O O . VAL A 1 349 ? 9.905 13.475 -2.449 1.00 81.00 349 VAL A O 1
ATOM 2886 N N . VAL A 1 350 ? 9.219 13.929 -4.548 1.00 76.94 350 VAL A N 1
ATOM 2887 C CA . VAL A 1 350 ? 10.447 13.492 -5.244 1.00 76.94 350 VAL A CA 1
ATOM 2888 C C . VAL A 1 350 ? 11.331 14.661 -5.676 1.00 76.94 350 VAL A C 1
ATOM 2890 O O . VAL A 1 350 ? 12.552 14.568 -5.571 1.00 76.94 350 VAL A O 1
ATOM 2893 N N . ILE A 1 351 ? 10.730 15.740 -6.181 1.00 73.31 351 ILE A N 1
ATOM 2894 C CA . ILE A 1 351 ? 11.452 16.858 -6.810 1.00 73.31 351 ILE A CA 1
ATOM 2895 C C . ILE A 1 351 ? 11.561 18.064 -5.877 1.00 73.31 351 ILE A C 1
ATOM 2897 O O . ILE A 1 351 ? 12.501 18.828 -6.041 1.00 73.31 351 ILE A O 1
ATOM 2901 N N . GLY A 1 352 ? 10.636 18.193 -4.916 1.00 58.81 352 GLY A N 1
ATOM 2902 C CA . GLY A 1 352 ? 10.397 19.379 -4.087 1.00 58.81 352 GLY A CA 1
ATOM 2903 C C . GLY A 1 352 ? 11.625 20.243 -3.793 1.00 58.81 352 GLY A C 1
ATOM 2904 O O . GLY A 1 352 ? 12.362 19.968 -2.851 1.00 58.81 352 GLY A O 1
ATOM 2905 N N . ASP A 1 353 ? 11.778 21.307 -4.583 1.00 52.88 353 ASP A N 1
ATOM 2906 C CA . ASP A 1 353 ? 12.577 22.478 -4.239 1.00 52.88 353 ASP A CA 1
ATOM 2907 C C . ASP A 1 353 ? 11.740 23.288 -3.223 1.00 52.88 353 ASP A C 1
ATOM 2909 O O . ASP A 1 353 ? 10.626 23.695 -3.547 1.00 52.88 353 ASP A O 1
ATOM 2913 N N . ASN A 1 354 ? 12.243 23.436 -1.994 1.00 47.50 354 ASN A N 1
ATOM 2914 C CA . ASN A 1 354 ? 11.806 24.321 -0.898 1.00 47.50 354 ASN A CA 1
ATOM 2915 C C . ASN A 1 354 ? 10.279 24.502 -0.628 1.00 47.50 354 ASN A C 1
ATOM 2917 O O . ASN A 1 354 ? 9.509 25.027 -1.423 1.00 47.50 354 ASN A O 1
ATOM 2921 N N . GLU A 1 355 ? 9.853 24.118 0.582 1.00 51.91 355 GLU A N 1
ATOM 2922 C CA . GLU A 1 355 ? 8.674 24.614 1.342 1.00 51.91 355 GLU A CA 1
ATOM 2923 C C . GLU A 1 355 ? 7.240 24.534 0.786 1.00 51.91 355 GLU A C 1
ATOM 2925 O O . GLU A 1 355 ? 6.308 24.943 1.473 1.00 51.91 355 GLU A O 1
ATOM 2930 N N . ASN A 1 356 ? 6.963 23.954 -0.377 1.00 62.25 356 ASN A N 1
ATOM 2931 C CA . ASN A 1 356 ? 5.633 24.169 -0.963 1.00 62.25 356 ASN A CA 1
ATOM 2932 C C . ASN A 1 356 ? 4.584 23.098 -0.622 1.00 62.25 356 ASN A C 1
ATOM 2934 O O . ASN A 1 356 ? 4.255 22.228 -1.434 1.00 62.25 356 ASN A O 1
ATOM 2938 N N . GLY A 1 357 ? 3.953 23.230 0.550 1.00 67.06 357 GLY A N 1
ATOM 2939 C CA . GLY A 1 357 ? 2.678 22.562 0.850 1.00 67.06 357 GLY A CA 1
ATOM 2940 C C . GLY A 1 357 ? 1.577 22.857 -0.187 1.00 67.06 357 GLY A C 1
ATOM 2941 O O . GLY A 1 357 ? 0.711 22.014 -0.426 1.00 67.06 357 GLY A O 1
ATOM 2942 N N . GLU A 1 358 ? 1.683 23.979 -0.906 1.00 77.81 358 GLU A N 1
ATOM 2943 C CA . GLU A 1 358 ? 0.839 24.310 -2.061 1.00 77.81 358 GLU A CA 1
ATOM 2944 C C . GLU A 1 358 ? 0.937 23.266 -3.185 1.00 77.81 358 GLU A C 1
ATOM 2946 O O . GLU A 1 358 ? -0.083 22.840 -3.730 1.00 77.81 358 GLU A O 1
ATOM 2951 N N . LEU A 1 359 ? 2.145 22.780 -3.507 1.00 81.62 359 LEU A N 1
ATOM 2952 C CA . LEU A 1 359 ? 2.340 21.752 -4.539 1.00 81.62 359 LEU A CA 1
ATOM 2953 C C . LEU A 1 359 ? 1.736 20.410 -4.120 1.00 81.62 359 LEU A C 1
ATOM 2955 O O . LEU A 1 359 ? 1.204 19.684 -4.960 1.00 81.62 359 LEU A O 1
ATOM 2959 N N . MET A 1 360 ? 1.769 20.091 -2.821 1.00 85.75 360 MET A N 1
ATOM 2960 C CA . MET A 1 360 ? 1.121 18.894 -2.275 1.00 85.75 360 MET A CA 1
ATOM 2961 C C . MET A 1 360 ? -0.397 18.922 -2.486 1.00 85.75 360 MET A C 1
ATOM 2963 O O . MET A 1 360 ? -0.990 17.885 -2.803 1.00 85.75 360 MET A O 1
ATOM 2967 N N . ASN A 1 361 ? -1.016 20.092 -2.316 1.00 86.00 361 ASN A N 1
ATOM 2968 C CA . ASN A 1 361 ? -2.461 20.272 -2.414 1.00 86.00 361 ASN A CA 1
ATOM 2969 C C . ASN A 1 361 ? -2.953 20.631 -3.818 1.00 86.00 361 ASN A C 1
ATOM 2971 O O . ASN A 1 361 ? -4.139 20.452 -4.097 1.00 86.00 361 ASN A O 1
ATOM 2975 N N . ALA A 1 362 ? -2.082 21.079 -4.725 1.00 88.88 362 ALA A N 1
ATOM 2976 C CA . ALA A 1 362 ? -2.466 21.500 -6.070 1.00 88.88 362 ALA A CA 1
ATOM 2977 C C . ALA A 1 362 ? -3.319 20.461 -6.836 1.00 88.88 362 ALA A C 1
ATOM 2979 O O . ALA A 1 362 ? -4.343 20.858 -7.402 1.00 88.88 362 ALA A O 1
ATOM 2980 N N . PRO A 1 363 ? -3.004 19.145 -6.833 1.00 90.69 363 PRO A N 1
ATOM 2981 C CA . PRO A 1 363 ? -3.859 18.147 -7.483 1.00 90.69 363 PRO A CA 1
ATOM 2982 C C . PRO A 1 363 ? -5.252 18.035 -6.843 1.00 90.69 363 PRO A C 1
ATOM 2984 O O . PRO A 1 363 ? -6.240 17.813 -7.540 1.00 90.69 363 PRO A O 1
ATOM 2987 N N . LEU A 1 364 ? -5.357 18.209 -5.521 1.00 91.19 364 LEU A N 1
ATOM 2988 C CA . LEU A 1 364 ? -6.631 18.144 -4.797 1.00 91.19 364 LEU A CA 1
ATOM 2989 C C . LEU A 1 364 ? -7.464 19.405 -5.046 1.00 91.19 364 LEU A C 1
ATOM 2991 O O . LEU A 1 364 ? -8.670 19.309 -5.259 1.00 91.19 364 LEU A O 1
ATOM 2995 N N . LEU A 1 365 ? -6.830 20.580 -5.055 1.00 90.12 365 LEU A N 1
ATOM 2996 C CA . LEU A 1 365 ? -7.481 21.858 -5.347 1.00 90.12 365 LEU A CA 1
ATOM 2997 C C . LEU A 1 365 ? -8.067 21.889 -6.758 1.00 90.12 365 LEU A C 1
ATOM 2999 O O . LEU A 1 365 ? -9.151 22.430 -6.961 1.00 90.12 365 LEU A O 1
ATOM 3003 N N . GLU A 1 366 ? -7.392 21.283 -7.730 1.00 92.00 366 GLU A N 1
ATOM 3004 C CA . GLU A 1 366 ? -7.930 21.140 -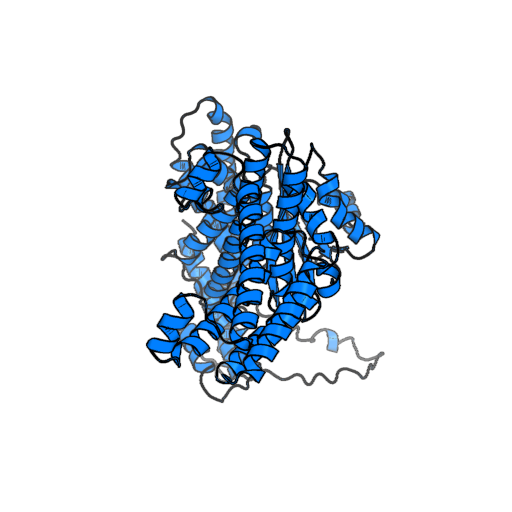9.081 1.00 92.00 366 GLU A CA 1
ATOM 3005 C C . GLU A 1 366 ? -9.181 20.263 -9.112 1.00 92.00 366 GLU A C 1
ATOM 3007 O O . GLU A 1 366 ? -10.188 20.653 -9.704 1.00 92.00 366 GLU A O 1
ATOM 3012 N N . LEU A 1 367 ? -9.164 19.121 -8.417 1.00 93.44 367 LEU A N 1
ATOM 3013 C CA . LEU A 1 367 ? -10.352 18.278 -8.293 1.00 93.44 367 LEU A CA 1
ATOM 3014 C C . LEU A 1 367 ? -11.487 19.010 -7.586 1.00 93.44 367 LEU A C 1
ATOM 3016 O O . LEU A 1 367 ? -12.631 18.918 -8.023 1.00 93.44 367 LEU A O 1
ATOM 3020 N N . TYR A 1 368 ? -11.179 19.769 -6.538 1.00 90.88 368 TYR A N 1
ATOM 3021 C CA . TYR A 1 368 ? -12.156 20.582 -5.827 1.00 90.88 368 TYR A CA 1
ATOM 3022 C C . TYR A 1 368 ? -12.795 21.631 -6.745 1.00 90.88 368 TYR A C 1
ATOM 3024 O O . TYR A 1 368 ? -14.017 21.677 -6.865 1.00 90.88 368 TYR A O 1
ATOM 3032 N N . ARG A 1 369 ? -11.981 22.412 -7.470 1.00 91.31 369 ARG A N 1
ATOM 3033 C CA . ARG A 1 369 ? -12.449 23.426 -8.434 1.00 91.31 369 ARG A CA 1
ATOM 3034 C C . ARG A 1 369 ? -13.262 22.817 -9.578 1.00 91.31 369 ARG A C 1
ATOM 3036 O O . ARG A 1 369 ? -14.197 23.446 -10.058 1.00 91.31 369 ARG A O 1
ATOM 3043 N N . ALA A 1 370 ? -12.940 21.591 -9.985 1.00 92.50 370 ALA A N 1
ATOM 3044 C CA . ALA A 1 370 ? -13.679 20.850 -11.002 1.00 92.50 370 ALA A CA 1
ATOM 3045 C C . ALA A 1 370 ? -14.952 20.153 -10.473 1.00 92.50 370 ALA A C 1
ATOM 3047 O O . ALA A 1 370 ? -15.599 19.435 -11.235 1.00 92.50 370 ALA A O 1
ATOM 3048 N N . GLY A 1 371 ? -15.297 20.292 -9.185 1.00 90.75 371 GLY A N 1
ATOM 3049 C CA . GLY A 1 371 ? -16.436 19.591 -8.574 1.00 90.75 371 GLY A CA 1
ATOM 3050 C C . GLY A 1 371 ? -16.253 18.068 -8.487 1.00 90.75 371 GLY A C 1
ATOM 3051 O O . GLY A 1 371 ? -17.225 17.317 -8.448 1.00 90.75 371 GLY A O 1
ATOM 3052 N N . LYS A 1 372 ? -15.002 17.597 -8.496 1.00 94.88 372 LYS A N 1
ATOM 3053 C CA . LYS A 1 372 ? -14.596 16.183 -8.477 1.00 94.88 372 LYS A CA 1
ATOM 3054 C C . LYS A 1 372 ? -13.944 15.756 -7.159 1.00 94.88 372 LYS A C 1
ATOM 3056 O O . LYS A 1 372 ? -13.354 14.680 -7.116 1.00 94.88 372 LYS A O 1
ATOM 3061 N N . LEU A 1 373 ? -14.018 16.574 -6.109 1.00 94.31 373 LEU A N 1
ATOM 3062 C CA . LEU A 1 373 ? -13.543 16.245 -4.764 1.00 94.31 373 LEU A CA 1
ATOM 3063 C C . LEU A 1 373 ? -14.683 16.423 -3.759 1.00 94.31 373 LEU A C 1
ATOM 3065 O O . LEU A 1 373 ? -15.270 17.500 -3.675 1.00 94.31 373 LEU A O 1
ATOM 3069 N N . HIS A 1 374 ? -14.952 15.382 -2.979 1.00 92.94 374 HIS A N 1
ATOM 3070 C CA . HIS A 1 374 ? -16.113 15.271 -2.098 1.00 92.94 374 HIS A CA 1
ATOM 3071 C C . HIS A 1 374 ? -15.696 14.953 -0.664 1.00 92.94 374 HIS A C 1
ATOM 3073 O O . HIS A 1 374 ? -14.613 14.414 -0.429 1.00 92.94 374 HIS A O 1
ATOM 3079 N N . ASP A 1 375 ? -16.573 15.273 0.285 1.00 92.50 375 ASP A N 1
ATOM 3080 C CA . ASP A 1 375 ? -16.449 14.840 1.678 1.00 92.50 375 ASP A CA 1
ATOM 3081 C C . ASP A 1 375 ? -16.976 13.403 1.820 1.00 92.50 375 ASP A C 1
ATOM 3083 O O . ASP A 1 375 ? -18.114 13.121 1.445 1.00 92.50 375 ASP A O 1
ATOM 3087 N N . ASP A 1 376 ? -16.164 12.505 2.378 1.00 91.19 376 ASP A N 1
ATOM 3088 C CA . ASP A 1 376 ? -16.587 11.174 2.826 1.00 91.19 376 ASP A CA 1
ATOM 3089 C C . ASP A 1 376 ? -17.449 11.293 4.098 1.00 91.19 376 ASP A C 1
ATOM 3091 O O . ASP A 1 376 ? -17.373 12.273 4.847 1.00 91.19 376 ASP A O 1
ATOM 3095 N N . GLU A 1 377 ? -18.250 10.266 4.379 1.00 87.50 377 GLU A N 1
ATOM 3096 C CA . GLU A 1 377 ? -18.978 10.151 5.647 1.00 87.50 377 GLU A CA 1
ATOM 3097 C C . GLU A 1 377 ? -18.014 9.958 6.828 1.00 87.50 377 GLU A C 1
ATOM 3099 O O . GLU A 1 377 ? -18.278 10.400 7.950 1.00 87.50 377 GLU A O 1
ATOM 3104 N N . GLN A 1 378 ? -16.875 9.313 6.575 1.00 88.19 378 GLN A N 1
ATOM 3105 C CA . GLN A 1 378 ? -15.811 9.116 7.545 1.00 88.19 378 GLN A CA 1
ATOM 3106 C C . GLN A 1 378 ? -15.006 10.405 7.750 1.00 88.19 378 GLN A C 1
ATOM 3108 O O . GLN A 1 378 ? -14.646 11.115 6.811 1.00 88.19 378 GLN A O 1
ATOM 3113 N N . SER A 1 379 ? -14.669 10.684 9.010 1.00 87.00 379 SER A N 1
ATOM 3114 C CA . SER A 1 379 ? -13.838 11.826 9.400 1.00 87.00 379 SER A CA 1
ATOM 3115 C C . SER A 1 379 ? -12.508 11.379 10.005 1.00 87.00 379 SER A C 1
ATOM 3117 O O . SER A 1 379 ? -12.423 10.348 10.675 1.00 87.00 379 SER A O 1
ATOM 3119 N N . LEU A 1 380 ? -11.479 12.185 9.773 1.00 86.88 380 LEU A N 1
ATOM 3120 C CA . LEU A 1 380 ? -10.149 12.103 10.360 1.00 86.88 380 LEU A CA 1
ATOM 3121 C C . LEU A 1 380 ? -10.090 12.938 11.630 1.00 86.88 380 LEU A C 1
ATOM 3123 O O . LEU A 1 380 ? -10.713 13.996 11.716 1.00 86.88 380 LEU A O 1
ATOM 3127 N N . GLU A 1 381 ? -9.287 12.477 12.576 1.00 85.31 381 GLU A N 1
ATOM 3128 C CA . GLU A 1 381 ? -8.814 13.279 13.698 1.00 85.31 381 GLU A CA 1
ATOM 3129 C C . GLU A 1 381 ? -7.505 13.957 13.273 1.00 85.31 381 GLU A C 1
ATOM 3131 O O . GLU A 1 381 ? -6.615 13.306 12.717 1.00 85.31 381 GLU A O 1
ATOM 3136 N N . LEU A 1 382 ? -7.425 15.274 13.450 1.00 82.31 382 LEU A N 1
ATOM 3137 C CA . LEU A 1 382 ? -6.237 16.051 13.116 1.00 82.31 382 LEU A CA 1
ATOM 3138 C C . LEU A 1 382 ? -5.171 15.862 14.192 1.00 82.31 382 LEU A C 1
ATOM 3140 O O . LEU A 1 382 ? -5.468 15.872 15.384 1.00 82.31 382 LEU A O 1
ATOM 3144 N N . GLN A 1 383 ? -3.922 15.717 13.763 1.00 77.50 383 GLN A N 1
ATOM 3145 C CA . GLN A 1 383 ? -2.789 15.635 14.677 1.00 77.50 383 GLN A CA 1
ATOM 3146 C C . GLN A 1 383 ? -2.409 17.023 15.207 1.00 77.50 383 GLN A C 1
ATOM 3148 O O . GLN A 1 383 ? -2.553 18.024 14.504 1.00 77.50 383 GLN A O 1
ATOM 3153 N N . THR A 1 384 ? -1.795 17.058 16.387 1.00 68.06 384 THR A N 1
ATOM 3154 C CA . THR A 1 384 ? -1.255 18.283 17.004 1.00 68.06 384 THR A CA 1
ATOM 3155 C C . THR A 1 384 ? 0.271 18.277 17.143 1.00 68.06 384 THR A C 1
ATOM 3157 O O . THR A 1 384 ? 0.845 19.266 17.573 1.00 68.06 384 THR A O 1
ATOM 3160 N N . ASN A 1 385 ? 0.956 17.183 16.777 1.00 66.81 385 ASN A N 1
ATOM 3161 C CA . ASN A 1 385 ? 2.315 16.907 17.271 1.00 66.81 385 ASN A CA 1
ATOM 3162 C C . ASN A 1 385 ? 3.353 16.437 16.231 1.00 66.81 385 ASN A C 1
ATOM 3164 O O . ASN A 1 385 ? 4.398 15.895 16.599 1.00 66.81 385 ASN A O 1
ATOM 3168 N N . GLY A 1 386 ? 3.097 16.644 14.935 1.00 62.78 386 GLY A N 1
ATOM 3169 C CA . GLY A 1 386 ? 4.081 16.385 13.870 1.00 62.78 386 GLY A CA 1
ATOM 3170 C C . GLY A 1 386 ? 4.320 14.907 13.524 1.00 62.78 386 GLY A C 1
ATOM 3171 O O . GLY A 1 386 ? 5.272 14.583 12.820 1.00 62.78 386 GLY A O 1
ATOM 3172 N N . THR A 1 387 ? 3.452 13.991 13.958 1.00 67.25 387 THR A N 1
ATOM 3173 C CA . THR A 1 387 ? 3.531 12.537 13.697 1.00 67.25 387 THR A CA 1
ATOM 3174 C C . THR A 1 387 ? 2.842 12.121 12.380 1.00 67.25 387 THR A C 1
ATOM 3176 O O . THR A 1 387 ? 2.211 11.065 12.281 1.00 67.25 387 THR A O 1
ATOM 3179 N N . CYS A 1 388 ? 2.969 12.954 11.340 1.00 74.06 388 CYS A N 1
ATOM 3180 C CA . CYS A 1 388 ? 2.092 12.992 10.156 1.00 74.06 388 CYS A CA 1
ATOM 3181 C C . CYS A 1 388 ? 1.906 11.650 9.436 1.00 74.06 388 CYS A C 1
ATOM 3183 O O . CYS A 1 388 ? 0.773 11.248 9.158 1.00 74.06 388 CYS A O 1
ATOM 3185 N N . ALA A 1 389 ? 3.003 10.933 9.174 1.00 77.38 389 ALA A N 1
ATOM 3186 C CA . ALA A 1 389 ? 2.966 9.645 8.488 1.00 77.38 389 ALA A CA 1
ATOM 3187 C C . ALA A 1 389 ? 2.225 8.588 9.317 1.00 77.38 389 ALA A C 1
ATOM 3189 O O . ALA A 1 389 ? 1.317 7.934 8.809 1.00 77.38 389 ALA A O 1
ATOM 3190 N N . GLN A 1 390 ? 2.585 8.441 10.597 1.00 83.19 390 GLN A N 1
ATOM 3191 C CA . GLN A 1 390 ? 1.978 7.444 11.480 1.00 83.19 390 GLN A CA 1
ATOM 3192 C C . GLN A 1 390 ? 0.496 7.747 11.710 1.00 83.19 390 GLN A C 1
ATOM 3194 O O . GLN A 1 390 ? -0.332 6.845 11.611 1.00 83.19 390 GLN A O 1
ATOM 3199 N N . SER A 1 391 ? 0.160 9.013 11.956 1.00 86.06 391 SER A N 1
ATOM 3200 C CA . SER A 1 391 ? -1.218 9.460 12.156 1.00 86.06 391 SER A CA 1
ATOM 3201 C C . SER A 1 391 ? -2.078 9.221 10.913 1.00 86.06 391 SER A C 1
ATOM 3203 O O . SER A 1 391 ? -3.177 8.679 11.023 1.00 86.06 391 SER A O 1
ATOM 3205 N N . SER A 1 392 ? -1.557 9.513 9.716 1.00 89.88 392 SER A N 1
ATOM 3206 C CA . SER A 1 392 ? -2.263 9.235 8.459 1.00 89.88 392 SER A CA 1
ATOM 3207 C C . SER A 1 392 ? -2.426 7.730 8.201 1.00 89.88 392 SER A C 1
ATOM 3209 O O . SER A 1 392 ? -3.489 7.298 7.763 1.00 89.88 392 SER A O 1
ATOM 3211 N N . LEU A 1 393 ? -1.421 6.903 8.518 1.00 92.38 393 LEU A N 1
ATOM 3212 C CA . LEU A 1 393 ? -1.512 5.440 8.399 1.00 92.38 393 LEU A CA 1
ATOM 3213 C C . LEU A 1 393 ? -2.507 4.833 9.395 1.00 92.38 393 LEU A C 1
ATOM 3215 O O . LEU A 1 393 ? -3.288 3.958 9.023 1.00 92.38 393 LEU A O 1
ATOM 3219 N N . LEU A 1 394 ? -2.513 5.313 10.641 1.00 91.69 394 LEU A N 1
ATOM 3220 C CA . LEU A 1 394 ? -3.456 4.884 11.672 1.00 91.69 394 LEU A CA 1
ATOM 3221 C C . LEU A 1 394 ? -4.889 5.281 11.308 1.00 91.69 394 LEU A C 1
ATOM 3223 O O . LEU A 1 394 ? -5.808 4.474 11.460 1.00 91.69 394 LEU A O 1
ATOM 3227 N N . ALA A 1 395 ? -5.080 6.494 10.787 1.00 91.81 395 ALA A N 1
ATOM 3228 C CA . ALA A 1 395 ? -6.378 6.958 10.326 1.00 91.81 395 ALA A CA 1
ATOM 3229 C C . ALA A 1 395 ? -6.855 6.174 9.096 1.00 91.81 395 ALA A C 1
ATOM 3231 O O . ALA A 1 395 ? -8.010 5.757 9.061 1.00 91.81 395 ALA A O 1
ATOM 3232 N N . TRP A 1 396 ? -5.966 5.878 8.138 1.00 94.12 396 TRP A N 1
ATOM 3233 C CA . TRP A 1 396 ? -6.283 4.971 7.035 1.00 94.12 396 TRP A CA 1
ATOM 3234 C C . TRP A 1 396 ? -6.687 3.593 7.566 1.00 94.12 396 TRP A C 1
ATOM 3236 O O . TRP A 1 396 ? -7.770 3.123 7.236 1.00 94.12 396 TRP A O 1
ATOM 3246 N N . PHE A 1 397 ? -5.902 2.982 8.459 1.00 95.00 397 PHE A N 1
ATOM 3247 C CA . PHE A 1 397 ? -6.223 1.682 9.060 1.00 95.00 397 PHE A CA 1
ATOM 3248 C C . PHE A 1 397 ? -7.607 1.674 9.721 1.00 95.00 397 PHE A C 1
ATOM 3250 O O . PHE A 1 397 ? -8.381 0.743 9.501 1.00 95.00 397 PHE A O 1
ATOM 3257 N N . LYS A 1 398 ? -7.956 2.737 10.458 1.00 93.81 398 LYS A N 1
ATOM 3258 C CA . LYS A 1 398 ? -9.282 2.912 11.067 1.00 93.81 398 LYS A CA 1
ATOM 3259 C C . LYS A 1 398 ? -10.414 2.855 10.037 1.00 93.81 398 LYS A C 1
ATOM 3261 O O . LYS A 1 398 ? -11.452 2.279 10.330 1.00 93.81 398 LYS A O 1
ATOM 3266 N N . THR A 1 399 ? -10.221 3.388 8.827 1.00 91.19 399 THR A N 1
ATOM 3267 C CA . THR A 1 399 ? -11.242 3.306 7.760 1.00 91.19 399 THR A CA 1
ATOM 3268 C C . THR A 1 399 ? -11.449 1.896 7.207 1.00 91.19 399 THR A C 1
ATOM 3270 O O . THR A 1 399 ? -12.487 1.631 6.601 1.00 91.19 399 THR A O 1
ATOM 3273 N N . GLN A 1 400 ? -10.478 0.998 7.404 1.00 92.19 400 GLN A N 1
ATOM 3274 C CA . GLN A 1 400 ? -10.458 -0.339 6.808 1.00 92.19 400 GLN A CA 1
ATOM 3275 C C . GLN A 1 400 ? -10.971 -1.436 7.746 1.00 92.19 400 GLN A C 1
ATOM 3277 O O . GLN A 1 400 ? -11.259 -2.544 7.290 1.00 92.19 400 GLN A O 1
ATOM 3282 N N . VAL A 1 401 ? -11.073 -1.162 9.049 1.00 92.12 401 VAL A N 1
ATOM 3283 C CA . VAL A 1 401 ? -11.514 -2.123 10.070 1.00 92.12 401 VAL A CA 1
ATOM 3284 C C . VAL A 1 401 ? -12.714 -1.586 10.843 1.00 92.12 401 VAL A C 1
ATOM 3286 O O . VAL A 1 401 ? -12.984 -0.393 10.857 1.00 92.12 401 VAL A O 1
ATOM 3289 N N . THR A 1 402 ? -13.455 -2.468 11.511 1.00 90.31 402 THR A N 1
ATOM 3290 C CA . THR A 1 402 ? -14.514 -2.037 12.437 1.00 90.31 402 THR A CA 1
ATOM 3291 C C . THR A 1 402 ? -13.918 -1.421 13.698 1.00 90.31 402 THR A C 1
ATOM 3293 O O . THR A 1 402 ? -12.881 -1.898 14.167 1.00 90.31 402 THR A O 1
ATOM 3296 N N . ASP A 1 403 ? -14.621 -0.465 14.308 1.00 91.06 403 ASP A N 1
ATOM 3297 C CA . ASP A 1 403 ? -14.168 0.232 15.520 1.00 91.06 403 ASP A CA 1
ATOM 3298 C C . ASP A 1 403 ? -13.642 -0.694 16.635 1.00 91.06 403 ASP A C 1
ATOM 3300 O O . ASP A 1 403 ? -12.569 -0.403 17.164 1.00 91.06 403 ASP A O 1
ATOM 3304 N N . PRO A 1 404 ? -14.270 -1.847 16.963 1.00 93.19 404 PRO A N 1
ATOM 3305 C CA . PRO A 1 404 ? -13.721 -2.747 17.978 1.00 93.19 404 PRO A CA 1
ATOM 3306 C C . PRO A 1 404 ? -12.312 -3.255 17.620 1.00 93.19 404 PRO A C 1
ATOM 3308 O O . PRO A 1 404 ? -11.401 -3.216 18.447 1.00 93.19 404 PRO A O 1
ATOM 3311 N N . VAL A 1 405 ? -12.091 -3.673 16.371 1.00 94.00 405 VAL A N 1
ATOM 3312 C CA . VAL A 1 405 ? -10.775 -4.146 15.900 1.00 94.00 405 VAL A CA 1
ATOM 3313 C C . VAL A 1 405 ? -9.736 -3.028 15.984 1.00 94.00 405 VAL A C 1
ATOM 3315 O O . VAL A 1 405 ? -8.615 -3.273 16.431 1.00 94.00 405 VAL A O 1
ATOM 3318 N N . PHE A 1 406 ? -10.116 -1.802 15.611 1.00 94.81 406 PHE A N 1
ATOM 3319 C CA . PHE A 1 406 ? -9.252 -0.631 15.749 1.00 94.81 406 PHE A CA 1
ATOM 3320 C C . PHE A 1 406 ? -8.864 -0.381 17.211 1.00 94.81 406 PHE A C 1
ATOM 3322 O O . PHE A 1 406 ? -7.678 -0.235 17.499 1.00 94.81 406 PHE A O 1
ATOM 3329 N N . VAL A 1 407 ? -9.835 -0.377 18.131 1.00 94.62 407 VAL A N 1
ATOM 3330 C CA . VAL A 1 407 ? -9.596 -0.163 19.568 1.00 94.62 407 VAL A CA 1
ATOM 3331 C C . VAL A 1 407 ? -8.655 -1.230 20.130 1.00 94.62 407 VAL A C 1
ATOM 3333 O O . VAL A 1 407 ? -7.671 -0.878 20.771 1.00 94.62 407 VAL A O 1
ATOM 3336 N N . LEU A 1 408 ? -8.882 -2.516 19.832 1.00 94.19 408 LEU A N 1
ATOM 3337 C CA . LEU A 1 408 ? -7.988 -3.597 20.276 1.00 94.19 408 LEU A CA 1
ATOM 3338 C C . LEU A 1 408 ? -6.552 -3.405 19.789 1.00 94.19 408 LEU A C 1
ATOM 3340 O O . LEU A 1 408 ? -5.610 -3.497 20.578 1.00 94.19 408 LEU A O 1
ATOM 3344 N N . PHE A 1 409 ? -6.386 -3.159 18.488 1.00 95.06 409 PHE A N 1
ATOM 3345 C CA . PHE A 1 409 ? -5.070 -2.970 17.894 1.00 95.06 409 PHE A CA 1
ATOM 3346 C C . PHE A 1 409 ? -4.363 -1.753 18.497 1.00 95.06 409 PHE A C 1
ATOM 3348 O O . PHE A 1 409 ? -3.210 -1.859 18.916 1.00 95.06 409 PHE A O 1
ATOM 3355 N N . ASN A 1 410 ? -5.063 -0.618 18.588 1.00 93.69 410 ASN A N 1
ATOM 3356 C CA . ASN A 1 410 ? -4.492 0.625 19.085 1.00 93.69 410 ASN A CA 1
ATOM 3357 C C . ASN A 1 410 ? -4.094 0.506 20.567 1.00 93.69 410 ASN A C 1
ATOM 3359 O O . ASN A 1 410 ? -2.980 0.859 20.940 1.00 93.69 410 ASN A O 1
ATOM 3363 N N . SER A 1 411 ? -4.938 -0.084 21.417 1.00 94.25 411 SER A N 1
ATOM 3364 C CA . SER A 1 411 ? -4.587 -0.307 22.825 1.00 94.25 411 SER A CA 1
ATOM 3365 C C . SER A 1 411 ? -3.379 -1.240 22.975 1.00 94.25 411 SER A C 1
ATOM 3367 O O . SER A 1 411 ? -2.486 -0.948 23.770 1.00 94.25 411 SER A O 1
ATOM 3369 N N . TYR A 1 412 ? -3.281 -2.302 22.163 1.00 94.12 412 TYR A N 1
ATOM 3370 C CA . TYR A 1 412 ? -2.120 -3.200 22.169 1.00 94.12 412 TYR A CA 1
ATOM 3371 C C . TYR A 1 412 ? -0.807 -2.481 21.821 1.00 94.12 412 TYR A C 1
ATOM 3373 O O . TYR A 1 412 ? 0.193 -2.637 22.530 1.00 94.12 412 TYR A O 1
ATOM 3381 N N . ILE A 1 413 ? -0.780 -1.699 20.734 1.00 93.00 413 ILE A N 1
ATOM 3382 C CA . ILE A 1 413 ? 0.451 -1.016 20.306 1.00 93.00 413 ILE A CA 1
ATOM 3383 C C . ILE A 1 413 ? 0.863 0.078 21.295 1.00 93.00 413 ILE A C 1
ATOM 3385 O O . ILE A 1 413 ? 2.053 0.206 21.579 1.00 93.00 413 ILE A O 1
ATOM 3389 N N . ILE A 1 414 ? -0.098 0.804 21.881 1.00 93.38 414 ILE A N 1
ATOM 3390 C CA . ILE A 1 414 ? 0.171 1.845 22.880 1.00 93.38 414 ILE A CA 1
ATOM 3391 C C . ILE A 1 414 ? 0.751 1.244 24.156 1.00 93.38 414 ILE A C 1
ATOM 3393 O O . ILE A 1 414 ? 1.797 1.699 24.610 1.00 93.38 414 ILE A O 1
ATOM 3397 N N . GLN A 1 415 ? 0.149 0.186 24.704 1.00 92.38 415 GLN A N 1
ATOM 3398 C CA . GLN A 1 415 ? 0.687 -0.496 25.888 1.00 92.38 415 GLN A CA 1
ATOM 3399 C C . GLN A 1 415 ? 2.098 -1.026 25.642 1.00 92.38 415 GLN A C 1
ATOM 3401 O O . GLN A 1 415 ? 2.991 -0.886 26.479 1.00 92.38 415 GLN A O 1
ATOM 3406 N N . ARG A 1 416 ? 2.325 -1.599 24.458 1.00 92.56 416 ARG A N 1
ATOM 3407 C CA . ARG A 1 416 ? 3.638 -2.091 24.060 1.00 92.56 416 ARG A CA 1
ATOM 3408 C C . ARG A 1 416 ? 4.659 -0.957 23.947 1.00 92.56 416 ARG A C 1
ATOM 3410 O O . ARG A 1 416 ? 5.778 -1.117 24.431 1.00 92.56 416 ARG A O 1
ATOM 3417 N N . ALA A 1 417 ? 4.311 0.159 23.309 1.00 92.69 417 ALA A N 1
ATOM 3418 C CA . ALA A 1 417 ? 5.179 1.329 23.215 1.00 92.69 417 ALA A CA 1
ATOM 3419 C C . ALA A 1 417 ? 5.471 1.908 24.607 1.00 92.69 417 ALA A C 1
ATOM 3421 O O . ALA A 1 417 ? 6.624 2.187 24.918 1.00 92.69 417 ALA A O 1
ATOM 3422 N N . HIS A 1 418 ? 4.464 1.990 25.477 1.00 94.06 418 HIS A N 1
ATOM 3423 C CA . HIS A 1 418 ? 4.603 2.473 26.850 1.00 94.06 418 HIS A CA 1
ATOM 3424 C C . HIS A 1 418 ? 5.565 1.590 27.658 1.00 94.06 418 HIS A C 1
ATOM 3426 O O . HIS A 1 418 ? 6.482 2.088 28.308 1.00 94.06 418 HIS A O 1
ATOM 3432 N N . HIS A 1 419 ? 5.453 0.265 27.520 1.00 92.88 419 HIS A N 1
ATOM 3433 C CA . HIS A 1 419 ? 6.412 -0.675 28.098 1.00 92.88 419 HIS A CA 1
ATOM 3434 C C . HIS A 1 419 ? 7.842 -0.437 27.582 1.00 92.88 419 HIS A C 1
ATOM 3436 O O . HIS A 1 419 ? 8.780 -0.422 28.377 1.00 92.88 419 HIS A O 1
ATOM 3442 N N . HIS A 1 420 ? 8.035 -0.234 26.273 1.00 93.00 420 HIS A N 1
ATOM 3443 C CA . HIS A 1 420 ? 9.364 0.074 25.719 1.00 93.00 420 HIS A CA 1
ATOM 3444 C C . HIS A 1 420 ? 9.917 1.397 26.250 1.00 93.00 420 HIS A C 1
ATOM 3446 O O . HIS A 1 420 ? 11.106 1.461 26.548 1.00 93.00 420 HIS A O 1
ATOM 3452 N N . LEU A 1 421 ? 9.073 2.417 26.434 1.00 91.31 421 LEU A N 1
ATOM 3453 C CA . LEU A 1 421 ? 9.481 3.701 27.007 1.00 91.31 421 LEU A CA 1
ATOM 3454 C C . LEU A 1 421 ? 9.996 3.553 28.447 1.00 91.31 421 LEU A C 1
ATOM 3456 O O . LEU A 1 421 ? 11.022 4.141 28.781 1.00 91.31 421 LEU A O 1
ATOM 3460 N N . HIS A 1 422 ? 9.353 2.725 29.276 1.00 89.44 422 HIS A N 1
ATOM 3461 C CA . HIS A 1 422 ? 9.838 2.431 30.633 1.00 89.44 422 HIS A CA 1
ATOM 3462 C C . HIS A 1 422 ? 11.211 1.746 30.659 1.00 89.44 422 HIS A C 1
ATOM 3464 O O . HIS A 1 422 ? 11.959 1.905 31.619 1.00 89.44 422 HIS A O 1
ATOM 3470 N N . HIS A 1 423 ? 11.555 1.004 29.606 1.00 88.50 423 HIS A N 1
ATOM 3471 C CA . HIS A 1 423 ? 12.826 0.287 29.487 1.00 88.50 423 HIS A CA 1
ATOM 3472 C C . HIS A 1 423 ? 13.850 1.018 28.606 1.00 88.50 423 HIS A C 1
ATOM 3474 O O . HIS A 1 423 ? 14.931 0.481 28.348 1.00 88.50 423 HIS A O 1
ATOM 3480 N N . TYR A 1 424 ? 13.530 2.222 28.129 1.00 86.19 424 TYR A N 1
ATOM 3481 C CA . TYR A 1 424 ? 14.421 3.008 27.288 1.00 86.19 424 TYR A CA 1
ATOM 3482 C C . TYR A 1 424 ? 15.560 3.598 28.131 1.00 86.19 424 TYR A C 1
ATOM 3484 O O . TYR A 1 424 ? 15.323 4.360 29.067 1.00 86.19 424 TYR A O 1
ATOM 3492 N N . LYS A 1 425 ? 16.805 3.239 27.791 1.00 77.19 425 LYS A N 1
ATOM 3493 C CA . LYS A 1 425 ? 18.027 3.606 28.534 1.00 77.19 425 LYS A CA 1
ATOM 3494 C C . LYS A 1 425 ? 18.876 4.689 27.848 1.00 77.19 425 LYS A C 1
ATOM 3496 O O . LYS A 1 425 ? 20.066 4.777 28.122 1.00 77.19 425 LYS A O 1
ATOM 3501 N N . GLY A 1 426 ? 18.329 5.463 26.909 1.00 68.69 426 GLY A N 1
ATOM 3502 C CA . GLY A 1 426 ? 19.100 6.527 26.253 1.00 68.69 426 GLY A CA 1
ATOM 3503 C C . GLY A 1 426 ? 19.442 7.652 27.235 1.00 68.69 426 GLY A C 1
ATOM 3504 O O . GLY A 1 426 ? 18.532 8.217 27.826 1.00 68.69 426 GLY A O 1
ATOM 3505 N N . THR A 1 427 ? 20.728 7.974 27.394 1.00 59.88 427 THR A N 1
ATOM 3506 C CA . THR A 1 427 ? 21.253 8.924 28.400 1.00 59.88 427 THR A CA 1
ATOM 3507 C C . THR A 1 427 ? 21.810 10.215 27.786 1.00 59.88 427 THR A C 1
ATOM 3509 O O . THR A 1 427 ? 22.816 10.738 28.261 1.00 59.88 427 THR A O 1
ATOM 3512 N N . ASN A 1 428 ? 21.228 10.719 26.692 1.00 69.31 428 ASN A N 1
ATOM 3513 C CA . ASN A 1 428 ? 21.656 12.009 26.141 1.00 69.31 428 ASN A CA 1
ATOM 3514 C C . ASN A 1 428 ? 20.962 13.149 26.906 1.00 69.31 428 ASN A C 1
ATOM 3516 O O . ASN A 1 428 ? 19.737 13.262 26.849 1.00 69.31 428 ASN A O 1
ATOM 3520 N N . SER A 1 429 ? 21.740 13.995 27.586 1.00 69.56 429 SER A N 1
ATOM 3521 C CA . SER A 1 429 ? 21.254 15.132 28.378 1.00 69.56 429 SER A CA 1
ATOM 3522 C C . SER A 1 429 ? 20.437 16.137 27.564 1.00 69.56 429 SER A C 1
ATOM 3524 O O . SER A 1 429 ? 19.514 16.742 28.099 1.00 69.56 429 SER A O 1
ATOM 3526 N N . GLU A 1 430 ? 20.716 16.279 26.267 1.00 69.38 430 GLU A N 1
ATOM 3527 C CA . GLU A 1 430 ? 19.961 17.166 25.369 1.00 69.38 430 GLU A CA 1
ATOM 3528 C C . GLU A 1 430 ? 18.543 16.642 25.076 1.00 69.38 430 GLU A C 1
ATOM 3530 O O . GLU A 1 430 ? 17.643 17.412 24.752 1.00 69.38 430 GLU A O 1
ATOM 3535 N N . LEU A 1 431 ? 18.315 15.331 25.222 1.00 72.44 431 LEU A N 1
ATOM 3536 C CA . LEU A 1 431 ? 17.029 14.680 24.945 1.00 72.44 431 LEU A CA 1
ATOM 3537 C C . LEU A 1 431 ? 16.148 14.523 26.192 1.00 72.44 431 LEU A C 1
ATOM 3539 O O . LEU A 1 431 ? 14.970 14.187 26.058 1.00 72.44 431 LEU A O 1
ATOM 3543 N N . GLU A 1 432 ? 16.682 14.758 27.393 1.00 77.25 432 GLU A N 1
ATOM 3544 C CA . GLU A 1 432 ? 15.970 14.557 28.663 1.00 77.25 432 GLU A CA 1
ATOM 3545 C C . GLU A 1 432 ? 14.653 15.350 28.771 1.00 77.25 432 GLU A C 1
ATOM 3547 O O . GLU A 1 432 ? 13.633 14.753 29.132 1.00 77.25 432 GLU A O 1
ATOM 3552 N N . PRO A 1 433 ? 14.580 16.648 28.407 1.00 76.19 433 PRO A N 1
ATOM 3553 C CA . PRO A 1 433 ? 13.315 17.385 28.441 1.00 76.19 433 PRO A CA 1
ATOM 3554 C C . PRO A 1 433 ? 12.238 16.763 27.536 1.00 76.19 433 PRO A C 1
ATOM 3556 O O . PRO A 1 433 ? 11.094 16.578 27.963 1.00 76.19 433 PRO A O 1
ATOM 3559 N N . GLY A 1 434 ? 12.615 16.374 26.312 1.00 76.81 434 GLY A N 1
ATOM 3560 C CA . GLY A 1 434 ? 11.727 15.706 25.358 1.00 76.81 434 GLY A CA 1
ATOM 3561 C C . GLY A 1 434 ? 11.304 14.311 25.825 1.00 76.81 434 GLY A C 1
ATOM 3562 O O . GLY A 1 434 ? 10.137 13.944 25.703 1.00 76.81 434 GLY A O 1
ATOM 3563 N N . LEU A 1 435 ? 12.217 13.553 26.436 1.00 81.94 435 LEU A N 1
ATOM 3564 C CA . LEU A 1 435 ? 11.937 12.232 26.996 1.00 81.94 435 LEU A CA 1
ATOM 3565 C C . LEU A 1 435 ? 10.981 12.309 28.194 1.00 81.94 435 LEU A C 1
ATOM 3567 O O . LEU A 1 435 ? 10.072 11.489 28.310 1.00 81.94 435 LEU A O 1
ATOM 3571 N N . ASN A 1 436 ? 11.128 13.313 29.059 1.00 83.12 436 ASN A N 1
ATOM 3572 C CA . ASN A 1 436 ? 10.222 13.533 30.188 1.00 83.12 436 ASN A CA 1
ATOM 3573 C C . ASN A 1 436 ? 8.835 14.011 29.736 1.00 83.12 436 ASN A C 1
ATOM 3575 O O . ASN A 1 436 ? 7.822 13.581 30.293 1.00 83.12 436 ASN A O 1
ATOM 3579 N N . ALA A 1 437 ? 8.756 14.839 28.689 1.00 81.12 437 ALA A N 1
ATOM 3580 C CA . ALA A 1 437 ? 7.487 15.158 28.035 1.00 81.12 437 ALA A CA 1
ATOM 3581 C C . ALA A 1 437 ? 6.825 13.899 27.449 1.00 81.12 437 ALA A C 1
ATOM 3583 O O . ALA A 1 437 ? 5.650 13.648 27.716 1.00 81.12 437 ALA A O 1
ATOM 3584 N N . LEU A 1 438 ? 7.596 13.060 26.753 1.00 85.75 438 LEU A N 1
ATOM 3585 C CA . LEU A 1 438 ? 7.120 11.805 26.176 1.00 85.75 438 LEU A CA 1
ATOM 3586 C C . LEU A 1 438 ? 6.648 10.802 27.239 1.00 85.75 438 LEU A C 1
ATOM 3588 O O . LEU A 1 438 ? 5.648 10.127 27.024 1.00 85.75 438 LEU A O 1
ATOM 3592 N N . ARG A 1 439 ? 7.317 10.716 28.398 1.00 89.12 439 ARG A N 1
ATOM 3593 C CA . ARG A 1 439 ? 6.869 9.895 29.541 1.00 89.12 439 ARG A CA 1
ATOM 3594 C C . ARG A 1 439 ? 5.501 10.338 30.046 1.00 89.12 439 ARG A C 1
ATOM 3596 O O . ARG A 1 439 ? 4.611 9.503 30.163 1.00 89.12 439 ARG A O 1
ATOM 3603 N N . ARG A 1 440 ? 5.303 11.643 30.260 1.00 88.19 440 ARG A N 1
ATOM 3604 C CA . ARG A 1 440 ? 4.002 12.193 30.679 1.00 88.19 440 ARG A CA 1
ATOM 3605 C C . ARG A 1 440 ? 2.912 11.940 29.638 1.00 88.19 440 ARG A C 1
ATOM 3607 O O . ARG A 1 440 ? 1.846 11.437 29.984 1.00 88.19 440 ARG A O 1
ATOM 3614 N N . ALA A 1 441 ? 3.193 12.236 28.369 1.00 87.62 441 ALA A N 1
ATOM 3615 C CA . ALA A 1 441 ? 2.258 11.986 27.275 1.00 87.62 441 ALA A CA 1
ATOM 3616 C C . ALA A 1 441 ? 1.930 10.491 27.143 1.00 87.62 441 ALA A C 1
ATOM 3618 O O . ALA A 1 441 ? 0.770 10.127 26.978 1.00 87.62 441 ALA A O 1
ATOM 3619 N N . GLY A 1 442 ? 2.933 9.625 27.298 1.00 90.12 442 GLY A N 1
ATOM 3620 C CA . GLY A 1 442 ? 2.782 8.178 27.260 1.00 90.12 442 GLY A CA 1
ATOM 3621 C C . GLY A 1 442 ? 1.848 7.643 28.335 1.00 90.12 442 GLY A C 1
ATOM 3622 O O . GLY A 1 442 ? 0.979 6.843 27.999 1.00 90.12 442 GLY A O 1
ATOM 3623 N N . THR A 1 443 ? 1.958 8.122 29.578 1.00 92.31 443 THR A N 1
ATOM 3624 C CA . THR A 1 443 ? 1.023 7.757 30.654 1.00 92.31 443 THR A CA 1
ATOM 3625 C C . THR A 1 443 ? -0.408 8.174 30.307 1.00 92.31 443 THR A C 1
ATOM 3627 O O . THR A 1 443 ? -1.304 7.333 30.306 1.00 92.31 443 THR A O 1
ATOM 3630 N N . ILE A 1 444 ? -0.617 9.436 29.910 1.00 91.88 444 ILE A N 1
ATOM 3631 C CA . ILE A 1 444 ? -1.947 9.969 29.562 1.00 91.88 444 ILE A CA 1
ATOM 3632 C C . ILE A 1 444 ? -2.565 9.194 28.389 1.00 91.88 444 ILE A C 1
ATOM 3634 O O . ILE A 1 444 ? -3.733 8.800 28.428 1.00 91.88 444 ILE A O 1
ATOM 3638 N N . THR A 1 445 ? -1.789 8.957 27.331 1.00 91.06 445 THR A N 1
ATOM 3639 C CA . THR A 1 445 ? -2.245 8.232 26.141 1.00 91.06 445 THR A CA 1
ATOM 3640 C C . THR A 1 445 ? -2.555 6.774 26.472 1.00 91.06 445 THR A C 1
ATOM 3642 O O . THR A 1 445 ? -3.583 6.259 26.027 1.00 91.06 445 THR A O 1
ATOM 3645 N N . ALA A 1 446 ? -1.720 6.110 27.278 1.00 92.44 446 ALA A N 1
ATOM 3646 C CA . ALA A 1 446 ? -1.959 4.739 27.721 1.00 92.44 446 ALA A CA 1
ATOM 3647 C C . ALA A 1 446 ? -3.252 4.625 28.540 1.00 92.44 446 ALA A C 1
ATOM 3649 O O . ALA A 1 446 ? -4.086 3.773 28.229 1.00 92.44 446 ALA A O 1
ATOM 3650 N N . GLU A 1 447 ? -3.474 5.523 29.502 1.00 93.31 447 GLU A N 1
ATOM 3651 C CA . GLU A 1 447 ? -4.706 5.578 30.298 1.00 93.31 447 GLU A CA 1
ATOM 3652 C C . GLU A 1 447 ? -5.940 5.849 29.426 1.00 93.31 447 GLU A C 1
ATOM 3654 O O . GLU A 1 447 ? -6.950 5.147 29.530 1.00 93.31 447 GLU A O 1
ATOM 3659 N N . LYS A 1 448 ? -5.862 6.816 28.498 1.00 93.12 448 LYS A N 1
ATOM 3660 C CA . LYS A 1 448 ? -6.946 7.117 27.544 1.00 93.12 448 LYS A CA 1
ATOM 3661 C C . LYS A 1 448 ? -7.318 5.875 26.730 1.00 93.12 448 LYS A C 1
ATOM 3663 O O . LYS A 1 448 ? -8.497 5.533 26.643 1.00 93.12 448 LYS A O 1
ATOM 3668 N N . LYS A 1 449 ? -6.332 5.167 26.165 1.00 92.62 449 LYS A N 1
ATOM 3669 C CA . LYS A 1 449 ? -6.573 3.969 25.338 1.00 92.62 449 LYS A CA 1
ATOM 3670 C C . LYS A 1 449 ? -6.988 2.740 26.139 1.00 92.62 449 LYS A C 1
ATOM 3672 O O . LYS A 1 449 ? -7.722 1.901 25.615 1.00 92.62 449 LYS A O 1
ATOM 3677 N N . GLN A 1 450 ? -6.592 2.640 27.402 1.00 93.12 450 GLN A N 1
ATOM 3678 C CA . GLN A 1 450 ? -7.120 1.631 28.314 1.00 93.12 450 GLN A CA 1
ATOM 3679 C C . GLN A 1 450 ? -8.599 1.893 28.629 1.00 93.12 450 GLN A C 1
ATOM 3681 O O . GLN A 1 450 ? -9.416 0.980 28.536 1.00 93.12 450 GLN A O 1
ATOM 3686 N N . ASN A 1 451 ? -8.974 3.143 28.908 1.00 94.69 451 ASN A N 1
ATOM 3687 C CA . ASN A 1 451 ? -10.368 3.525 29.146 1.00 94.69 451 ASN A CA 1
ATOM 3688 C C . ASN A 1 451 ? -11.255 3.327 27.904 1.00 94.69 451 ASN A C 1
ATOM 3690 O O . ASN A 1 451 ? -12.393 2.873 28.027 1.00 94.69 451 ASN A O 1
ATOM 3694 N N . GLU A 1 452 ? -10.748 3.632 26.704 1.00 94.31 452 GLU A N 1
ATOM 3695 C CA . GLU A 1 452 ? -11.430 3.321 25.436 1.00 94.31 452 GLU A CA 1
ATOM 3696 C C . GLU A 1 452 ? -11.661 1.808 25.273 1.00 94.31 452 GLU A C 1
ATOM 3698 O O . GLU A 1 452 ? -12.767 1.395 24.918 1.00 94.31 452 GLU A O 1
ATOM 3703 N N . LEU A 1 453 ? -10.659 0.979 25.595 1.00 94.94 453 LEU A N 1
ATOM 3704 C CA . LEU A 1 453 ? -10.775 -0.481 25.549 1.00 94.94 453 LEU A CA 1
ATOM 3705 C C . LEU A 1 453 ? -11.818 -1.016 26.538 1.00 94.94 453 LEU A C 1
ATOM 3707 O O . LEU A 1 453 ? -12.609 -1.882 26.169 1.00 94.94 453 LEU A O 1
ATOM 3711 N N . LEU A 1 454 ? -11.847 -0.499 27.770 1.00 95.62 454 LEU A N 1
ATOM 3712 C CA . LEU A 1 454 ? -12.834 -0.898 28.780 1.00 95.62 454 LEU A CA 1
ATOM 3713 C C . LEU A 1 454 ? -14.262 -0.574 28.326 1.00 95.62 454 LEU A C 1
ATOM 3715 O O . LEU A 1 454 ? -15.118 -1.456 28.328 1.00 95.62 454 LEU A O 1
ATOM 3719 N N . LYS A 1 455 ? -14.500 0.646 27.829 1.00 95.62 455 LYS A N 1
ATOM 3720 C CA . LYS A 1 455 ? -15.813 1.050 27.299 1.00 95.62 455 LYS A CA 1
ATOM 3721 C C . LYS A 1 455 ? -16.258 0.172 26.128 1.00 95.62 455 LYS A C 1
ATOM 3723 O O . LYS A 1 455 ? -17.406 -0.267 26.087 1.00 95.62 455 LYS A O 1
ATOM 3728 N N . ALA A 1 456 ? -15.354 -0.105 25.187 1.00 94.06 456 ALA A N 1
ATOM 3729 C CA . ALA A 1 456 ? -15.650 -0.969 24.049 1.00 94.06 456 ALA A CA 1
ATOM 3730 C C . ALA A 1 456 ? -15.933 -2.416 24.490 1.00 94.06 456 ALA A C 1
ATOM 3732 O O . ALA A 1 456 ? -16.869 -3.041 23.996 1.00 94.06 456 ALA A O 1
ATOM 3733 N N . LYS A 1 457 ? -15.188 -2.940 25.471 1.00 95.19 457 LYS A N 1
ATOM 3734 C CA . LYS A 1 457 ? -15.448 -4.252 26.077 1.00 95.19 457 LYS A CA 1
ATOM 3735 C C . LYS A 1 457 ? -16.828 -4.321 26.727 1.00 95.19 457 LYS A C 1
ATOM 3737 O O . LYS A 1 457 ? -17.524 -5.317 26.521 1.00 95.19 457 LYS A O 1
ATOM 3742 N N . ASP A 1 458 ? -17.238 -3.301 27.472 1.00 94.75 458 ASP A N 1
ATOM 3743 C CA . ASP A 1 458 ? -18.557 -3.272 28.113 1.00 94.75 458 ASP A CA 1
ATOM 3744 C C . ASP A 1 458 ? -19.682 -3.257 27.070 1.00 94.75 458 ASP A C 1
ATOM 3746 O O . ASP A 1 458 ? -20.628 -4.045 27.163 1.00 94.75 458 ASP A O 1
ATOM 3750 N N . GLN A 1 459 ? -19.531 -2.450 26.014 1.00 93.75 459 GLN A N 1
ATOM 3751 C CA . GLN A 1 459 ? -20.459 -2.432 24.883 1.00 93.75 459 GLN A CA 1
ATOM 3752 C C . GLN A 1 459 ? -20.556 -3.810 24.206 1.00 93.75 459 GLN A C 1
ATOM 3754 O O . GLN A 1 459 ? -21.651 -4.355 24.063 1.00 93.75 459 GLN A O 1
ATOM 3759 N N . ILE A 1 460 ? -19.421 -4.409 23.834 1.00 93.31 460 ILE A N 1
ATOM 3760 C CA . ILE A 1 460 ? -19.376 -5.720 23.167 1.00 93.31 460 ILE A CA 1
ATOM 3761 C C . ILE A 1 460 ? -19.918 -6.831 24.080 1.00 93.31 460 ILE A C 1
ATOM 3763 O O . ILE A 1 460 ? -20.543 -7.779 23.603 1.00 93.31 460 ILE A O 1
ATOM 3767 N N . THR A 1 461 ? -19.755 -6.708 25.400 1.00 93.94 461 THR A N 1
ATOM 3768 C CA . THR A 1 461 ? -20.340 -7.636 26.380 1.00 93.94 461 THR A CA 1
ATOM 3769 C C . THR A 1 461 ? -21.866 -7.553 26.393 1.00 93.94 461 THR A C 1
ATOM 3771 O O . THR A 1 461 ? -22.533 -8.592 26.379 1.00 93.94 461 THR A O 1
ATOM 3774 N N . ALA A 1 462 ? -22.433 -6.345 26.367 1.00 91.81 462 ALA A N 1
ATOM 3775 C CA . ALA A 1 462 ? -23.878 -6.153 26.262 1.00 91.81 462 ALA A CA 1
ATOM 3776 C C . ALA A 1 462 ? -24.428 -6.689 24.924 1.00 91.81 462 ALA A C 1
ATOM 3778 O O . ALA A 1 462 ? -25.427 -7.414 24.900 1.00 91.81 462 ALA A O 1
ATOM 3779 N N . GLU A 1 463 ? -23.737 -6.417 23.812 1.00 92.06 463 GLU A N 1
ATOM 3780 C CA . GLU A 1 463 ? -24.093 -6.937 22.486 1.00 92.06 463 GLU A CA 1
ATOM 3781 C C . GLU A 1 463 ? -24.037 -8.475 22.436 1.00 92.06 463 GLU A C 1
ATOM 3783 O O . GLU A 1 463 ? -24.946 -9.115 21.902 1.00 92.06 463 GLU A O 1
ATOM 3788 N N . LEU A 1 464 ? -23.034 -9.096 23.066 1.00 91.94 464 LEU A N 1
ATOM 3789 C CA . LEU A 1 464 ? -22.918 -10.552 23.187 1.00 91.94 464 LEU A CA 1
ATOM 3790 C C . LEU A 1 464 ? -24.105 -11.172 23.940 1.00 91.94 464 LEU A C 1
ATOM 3792 O O . LEU A 1 464 ? -24.614 -12.224 23.538 1.00 91.94 464 LEU A O 1
ATOM 3796 N N . GLN A 1 465 ? -24.554 -10.550 25.033 1.00 89.69 465 GLN A N 1
ATOM 3797 C CA . GLN A 1 465 ? -25.723 -11.017 25.786 1.00 89.69 465 GLN A CA 1
ATOM 3798 C C . GLN A 1 465 ? -26.999 -10.949 24.937 1.00 89.69 465 GLN A C 1
ATOM 3800 O O . GLN A 1 465 ? -27.781 -11.906 24.908 1.00 89.69 465 GLN A O 1
ATOM 3805 N N . HIS A 1 466 ? -27.173 -9.858 24.189 1.00 88.81 466 HIS A N 1
ATOM 3806 C CA . HIS A 1 466 ? -28.284 -9.694 23.255 1.00 88.81 466 HIS A CA 1
ATOM 3807 C C . HIS A 1 466 ? -28.258 -10.759 22.147 1.00 88.81 466 HIS A C 1
ATOM 3809 O O . HIS A 1 466 ? -29.241 -11.471 21.945 1.00 88.81 466 HIS A O 1
ATOM 3815 N N . LEU A 1 467 ? -27.104 -10.957 21.502 1.00 89.56 467 LEU A N 1
ATOM 3816 C CA . LEU A 1 467 ? -26.886 -11.980 20.474 1.00 89.56 467 LEU A CA 1
ATOM 3817 C C . LEU A 1 467 ? -27.231 -13.395 20.964 1.00 89.56 467 LEU A C 1
ATOM 3819 O O . LEU A 1 467 ? -27.869 -14.175 20.252 1.00 89.56 467 LEU A O 1
ATOM 3823 N N . ARG A 1 468 ? -26.822 -13.742 22.191 1.00 88.25 468 ARG A N 1
ATOM 3824 C CA . ARG A 1 468 ? -27.146 -15.039 22.809 1.00 88.25 468 ARG A CA 1
ATOM 3825 C C . ARG A 1 468 ? -28.642 -15.190 23.072 1.00 88.25 468 ARG A C 1
ATOM 3827 O O . ARG A 1 468 ? -29.173 -16.282 22.873 1.00 88.25 468 ARG A O 1
ATOM 3834 N N . THR A 1 469 ? -29.310 -14.117 23.484 1.00 85.38 469 THR A N 1
ATOM 3835 C CA . THR A 1 469 ? -30.762 -14.102 23.714 1.00 85.38 469 THR A CA 1
ATOM 3836 C C . THR A 1 469 ? -31.526 -14.309 22.406 1.00 85.38 469 THR A C 1
ATOM 3838 O O . THR A 1 469 ? -32.385 -15.190 22.331 1.00 85.38 469 THR A O 1
ATOM 3841 N N . GLU A 1 470 ? -31.152 -13.593 21.342 1.00 86.00 470 GLU A N 1
ATOM 3842 C CA . GLU A 1 470 ? -31.744 -13.772 20.012 1.00 86.00 470 GLU A CA 1
ATOM 3843 C C . GLU A 1 470 ? -31.532 -15.190 19.478 1.00 86.00 470 GLU A C 1
ATOM 3845 O O . GLU A 1 470 ? -32.486 -15.848 19.054 1.00 86.00 470 GLU A O 1
ATOM 3850 N N . LEU A 1 471 ? -30.304 -15.716 19.555 1.00 85.81 471 LEU A N 1
ATOM 3851 C CA . LEU A 1 471 ? -30.034 -17.085 19.125 1.00 85.81 471 LEU A CA 1
ATOM 3852 C C . LEU A 1 471 ? -30.837 -18.096 19.952 1.00 85.81 471 LEU A C 1
ATOM 3854 O O . LEU A 1 471 ? -31.359 -19.058 19.391 1.00 85.81 471 LEU A O 1
ATOM 3858 N N . GLY A 1 472 ? -30.982 -17.871 21.260 1.00 82.62 472 GLY A N 1
ATOM 3859 C CA . GLY A 1 472 ? -31.829 -18.682 22.131 1.00 82.62 472 GLY A CA 1
ATOM 3860 C C . GLY A 1 472 ? -33.280 -18.717 21.656 1.00 82.62 472 GLY A C 1
ATOM 3861 O O . GLY A 1 472 ? -33.853 -19.802 21.522 1.00 82.62 472 GLY A O 1
ATOM 3862 N N . SER A 1 473 ? -33.846 -17.559 21.307 1.00 81.50 473 SER A N 1
ATOM 3863 C CA . SER A 1 473 ? -35.220 -17.460 20.793 1.00 81.50 473 SER A CA 1
ATOM 3864 C C . SER A 1 473 ? -35.418 -18.263 19.498 1.00 81.50 473 SER A C 1
ATOM 3866 O O . SER A 1 473 ? -36.380 -19.013 19.357 1.00 81.50 473 SER A O 1
ATOM 3868 N N . ILE A 1 474 ? -34.442 -18.216 18.587 1.00 80.62 474 ILE A N 1
ATOM 3869 C CA . ILE A 1 474 ? -34.489 -18.900 17.287 1.00 80.62 474 ILE A CA 1
ATOM 3870 C C . ILE A 1 474 ? -34.209 -20.410 17.414 1.00 80.62 474 ILE A C 1
ATOM 3872 O O . ILE A 1 474 ? -34.684 -21.237 16.623 1.00 80.62 474 ILE A O 1
ATOM 3876 N N . LEU A 1 475 ? -33.403 -20.815 18.397 1.00 76.62 475 LEU A N 1
ATOM 3877 C CA . LEU A 1 475 ? -33.168 -22.226 18.705 1.00 76.62 475 LEU A CA 1
ATOM 3878 C C . LEU A 1 475 ? -34.356 -22.874 19.402 1.00 76.62 475 LEU A C 1
ATOM 3880 O O . LEU A 1 475 ? -34.521 -24.092 19.303 1.00 76.62 475 LEU A O 1
ATOM 3884 N N . SER A 1 476 ? -35.187 -22.087 20.076 1.00 64.00 476 SER A N 1
ATOM 3885 C CA . SER A 1 476 ? -36.243 -22.619 20.906 1.00 64.00 476 SER A CA 1
ATOM 3886 C C . SER A 1 476 ? -37.619 -22.113 20.485 1.00 64.00 476 SER A C 1
ATOM 3888 O O . SER A 1 476 ? -38.133 -21.124 20.980 1.00 64.00 476 SER A O 1
ATOM 3890 N N . LYS A 1 477 ? -38.334 -22.952 19.726 1.00 56.38 477 LYS A N 1
ATOM 3891 C CA . LYS A 1 477 ? -39.809 -22.957 19.780 1.00 56.38 477 LYS A CA 1
ATOM 3892 C C . LYS A 1 477 ? -40.347 -23.341 21.188 1.00 56.38 477 LYS A C 1
ATOM 3894 O O . LYS A 1 477 ? -41.554 -23.437 21.354 1.00 56.38 477 LYS A O 1
ATOM 3899 N N . LYS A 1 478 ? -39.473 -23.619 22.181 1.00 46.38 478 LYS A N 1
ATOM 3900 C CA . LYS A 1 478 ? -39.774 -24.127 23.542 1.00 46.38 478 LYS A CA 1
ATOM 3901 C C . LYS A 1 478 ? -38.738 -23.718 24.629 1.00 46.38 478 LYS A C 1
ATOM 3903 O O . LYS A 1 478 ? -38.240 -24.583 25.341 1.00 46.38 478 LYS A O 1
ATOM 3908 N N . GLY A 1 479 ? -38.335 -22.446 24.723 1.00 51.25 479 GLY A N 1
ATOM 3909 C CA . GLY A 1 479 ? -37.636 -21.893 25.907 1.00 51.25 479 GLY A CA 1
ATOM 3910 C C . GLY A 1 479 ? -36.326 -22.558 26.388 1.00 51.25 479 GLY A C 1
ATOM 3911 O O . GLY A 1 479 ? -36.096 -22.631 27.592 1.00 51.25 479 GLY A O 1
ATOM 3912 N N . LYS A 1 480 ? -35.451 -23.052 25.499 1.00 54.97 480 LYS A N 1
ATOM 3913 C CA . LYS A 1 480 ? -34.144 -23.624 25.890 1.00 54.97 480 LYS A CA 1
ATOM 3914 C C . LYS A 1 480 ? -33.038 -22.566 25.842 1.00 54.97 480 LYS A C 1
ATOM 3916 O O . LYS A 1 480 ? -32.854 -21.909 24.821 1.00 54.97 480 LYS A O 1
ATOM 3921 N N . VAL A 1 481 ? -32.269 -22.464 26.926 1.00 61.72 481 VAL A N 1
ATOM 3922 C CA . VAL A 1 481 ? -31.097 -21.582 27.054 1.00 61.72 481 VAL A CA 1
ATOM 3923 C C . VAL A 1 481 ? -29.967 -22.072 26.140 1.00 61.72 481 VAL A C 1
ATOM 3925 O O . VAL A 1 481 ? -29.693 -23.272 26.079 1.00 61.72 481 VAL A O 1
ATOM 3928 N N . VAL A 1 482 ? -29.297 -21.156 25.429 1.00 66.56 482 VAL A N 1
ATOM 3929 C CA . VAL A 1 482 ? -28.109 -21.485 24.622 1.00 66.56 482 VAL A CA 1
ATOM 3930 C C . VAL A 1 482 ? -27.017 -22.041 25.550 1.00 66.56 482 VAL A C 1
ATOM 3932 O O . VAL A 1 482 ? -26.665 -21.358 26.516 1.00 66.56 482 VAL A O 1
ATOM 3935 N N . PRO A 1 483 ? -26.471 -23.250 25.305 1.00 68.12 483 PRO A N 1
ATOM 3936 C CA . PRO A 1 483 ? -25.458 -23.828 26.181 1.00 68.12 483 PRO A CA 1
ATOM 3937 C C . PRO A 1 483 ? -24.250 -22.897 26.320 1.00 68.12 483 PRO A C 1
ATOM 3939 O O . PRO A 1 483 ? -23.699 -22.442 25.319 1.00 68.12 483 PRO A O 1
ATOM 3942 N N . ARG A 1 484 ? -23.811 -22.640 27.560 1.00 64.88 484 ARG A N 1
ATOM 3943 C CA . ARG A 1 484 ? -22.649 -21.771 27.835 1.00 64.88 484 ARG A CA 1
ATOM 3944 C C . ARG A 1 484 ? -21.339 -22.305 27.238 1.00 64.88 484 ARG A C 1
ATOM 3946 O O . ARG A 1 484 ? -20.451 -21.511 26.965 1.00 64.88 484 ARG A O 1
ATOM 3953 N N . HIS A 1 485 ? -21.241 -23.619 27.027 1.00 70.38 485 HIS A N 1
ATOM 3954 C CA . HIS A 1 485 ? -20.063 -24.328 26.510 1.00 70.38 485 HIS A CA 1
ATOM 3955 C C . HIS A 1 485 ? -20.135 -24.630 25.001 1.00 70.38 485 HIS A C 1
ATOM 3957 O O . HIS A 1 485 ? -19.359 -25.440 24.500 1.00 70.38 485 HIS A O 1
ATOM 3963 N N . LEU A 1 486 ? -21.099 -24.060 24.268 1.00 77.75 486 LEU A N 1
ATOM 3964 C CA . LEU A 1 486 ? -21.193 -24.294 22.830 1.00 77.75 486 LEU A CA 1
ATOM 3965 C C . LEU A 1 486 ? -20.024 -23.608 22.110 1.00 77.75 486 LEU A C 1
ATOM 3967 O O . LEU A 1 486 ? -19.883 -22.389 22.189 1.00 77.75 486 LEU A O 1
ATOM 3971 N N . ASP A 1 487 ? -19.240 -24.372 21.350 1.00 83.94 487 ASP A N 1
ATOM 3972 C CA . ASP A 1 487 ? -18.288 -23.801 20.397 1.00 83.94 487 ASP A CA 1
ATOM 3973 C C . ASP A 1 487 ? -19.064 -23.175 19.229 1.00 83.94 487 ASP A C 1
ATOM 3975 O O . ASP A 1 487 ? -19.542 -23.854 18.312 1.00 83.94 487 ASP A O 1
ATOM 3979 N N . PHE A 1 488 ? -19.227 -21.853 19.287 1.00 87.75 488 PHE A N 1
ATOM 3980 C CA . PHE A 1 488 ? -19.957 -21.096 18.276 1.00 87.75 488 PHE A CA 1
ATOM 3981 C C . PHE A 1 488 ? -19.242 -21.072 16.923 1.00 87.75 488 PHE A C 1
ATOM 3983 O O . PHE A 1 488 ? -19.926 -20.971 15.899 1.00 87.75 488 PHE A O 1
ATOM 3990 N N . THR A 1 489 ? -17.915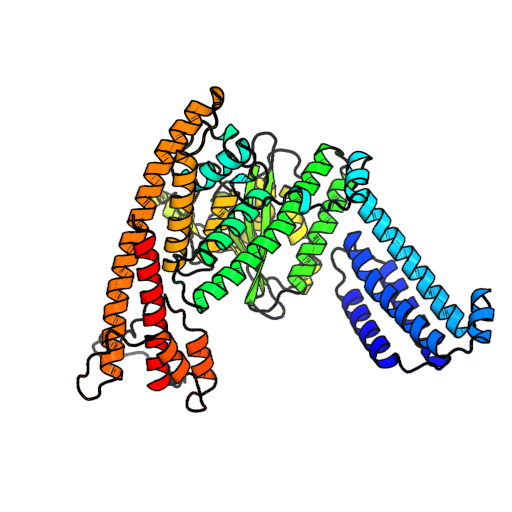 -21.234 16.900 1.00 86.06 489 THR A N 1
ATOM 3991 C CA . THR A 1 489 ? -17.127 -21.340 15.668 1.00 86.06 489 THR A CA 1
ATOM 3992 C C . THR A 1 489 ? -17.456 -22.639 14.950 1.00 86.06 489 THR A C 1
ATOM 3994 O O . THR A 1 489 ? -17.933 -22.620 13.811 1.00 86.06 489 THR A O 1
ATOM 3997 N N . ALA A 1 490 ? -17.320 -23.770 15.645 1.00 86.75 490 ALA A N 1
ATOM 3998 C CA . ALA A 1 490 ? -17.694 -25.073 15.103 1.00 86.75 490 ALA A CA 1
ATOM 3999 C C . ALA A 1 490 ? -19.186 -25.122 14.730 1.00 86.75 490 ALA A C 1
ATOM 4001 O O . ALA A 1 490 ? -19.574 -25.693 13.704 1.00 86.75 490 ALA A O 1
ATOM 4002 N N . TYR A 1 491 ? -20.044 -24.480 15.530 1.00 86.75 491 TYR A N 1
ATOM 4003 C CA . TYR A 1 491 ? -21.476 -24.432 15.271 1.00 86.75 491 TYR A CA 1
ATOM 4004 C C . TYR A 1 491 ? -21.811 -23.716 13.957 1.00 86.75 491 TYR A C 1
ATOM 4006 O O . TYR A 1 491 ? -22.550 -24.284 13.147 1.00 86.75 491 TYR A O 1
ATOM 4014 N N . TYR A 1 492 ? -21.293 -22.504 13.703 1.00 88.19 492 TYR A N 1
ATOM 4015 C CA . TYR A 1 492 ? -21.612 -21.799 12.454 1.00 88.19 492 TYR A CA 1
ATOM 4016 C C . TYR A 1 492 ? -21.014 -22.520 11.239 1.00 88.19 492 TYR A C 1
ATOM 4018 O O . TYR A 1 492 ? -21.695 -22.645 10.218 1.00 88.19 492 TYR A O 1
ATOM 4026 N N . GLN A 1 493 ? -19.799 -23.072 11.350 1.00 88.56 493 GLN A N 1
ATOM 4027 C CA . GLN A 1 493 ? -19.161 -23.838 10.273 1.00 88.56 493 GLN A CA 1
ATOM 4028 C C . GLN A 1 493 ? -20.004 -25.060 9.894 1.00 88.56 493 GLN A C 1
ATOM 4030 O O . GLN A 1 493 ? -20.331 -25.258 8.723 1.00 88.56 493 GLN A O 1
ATOM 4035 N N . LYS A 1 494 ? -20.489 -25.811 10.890 1.00 87.56 494 LYS A N 1
ATOM 4036 C CA . LYS A 1 494 ? -21.419 -26.931 10.684 1.00 87.56 494 LYS A CA 1
ATOM 4037 C C . LYS A 1 494 ? -22.736 -26.500 10.029 1.00 87.56 494 LYS A C 1
ATOM 4039 O O . LYS A 1 494 ? -23.365 -27.283 9.313 1.00 87.56 494 LYS A O 1
ATOM 4044 N N . LYS A 1 495 ? -23.203 -25.267 10.263 1.00 85.94 495 LYS A N 1
ATOM 4045 C CA . LYS A 1 495 ? -24.383 -24.725 9.562 1.00 85.94 495 LYS A CA 1
ATOM 4046 C C . LYS A 1 495 ? -24.083 -24.360 8.109 1.00 85.94 495 LYS A C 1
ATOM 4048 O O . LYS A 1 495 ? -24.967 -24.543 7.273 1.00 85.94 495 LYS A O 1
ATOM 4053 N N . CYS A 1 496 ? -22.862 -23.934 7.806 1.00 85.31 496 CYS A N 1
ATOM 4054 C CA . CYS A 1 496 ? -22.418 -23.628 6.445 1.00 85.31 496 CYS A CA 1
ATOM 4055 C C . CYS A 1 496 ? -22.164 -24.887 5.599 1.00 85.31 496 CYS A C 1
ATOM 4057 O O . CYS A 1 496 ? -22.286 -24.842 4.377 1.00 85.31 496 CYS A O 1
ATOM 4059 N N . GLN A 1 497 ? -21.872 -26.023 6.239 1.00 83.38 497 GLN A N 1
ATOM 4060 C CA . GLN A 1 497 ? -21.688 -27.310 5.568 1.00 83.38 497 GLN A CA 1
ATOM 4061 C C . GLN A 1 497 ? -23.009 -27.858 4.980 1.00 83.38 497 GLN A C 1
ATOM 4063 O O . GLN A 1 497 ? -24.059 -27.861 5.640 1.00 83.38 497 GLN A O 1
ATOM 4068 N N . GLY A 1 498 ? -22.936 -28.351 3.737 1.00 76.00 498 GLY A N 1
ATOM 4069 C CA . GLY A 1 498 ? -24.020 -29.013 2.997 1.00 76.00 498 GLY A CA 1
ATOM 4070 C C . GLY A 1 498 ? -24.788 -28.132 1.994 1.00 76.00 498 GLY A C 1
ATOM 4071 O O . GLY A 1 498 ? -24.458 -26.968 1.758 1.00 76.00 498 GLY A O 1
ATOM 4072 N N . ASN A 1 499 ? -25.852 -28.701 1.414 1.00 79.31 499 ASN A N 1
ATOM 4073 C CA . ASN A 1 499 ? -26.686 -28.075 0.368 1.00 79.31 499 ASN A CA 1
ATOM 4074 C C . ASN A 1 499 ? -27.956 -27.395 0.921 1.00 79.31 499 ASN A C 1
ATOM 4076 O O . ASN A 1 499 ? -28.869 -27.073 0.174 1.00 79.31 499 ASN A O 1
ATOM 4080 N N . LYS A 1 500 ? -28.035 -27.194 2.245 1.00 84.38 500 LYS A N 1
ATOM 4081 C CA . LYS A 1 500 ? -29.209 -26.614 2.934 1.00 84.38 500 LYS A CA 1
ATOM 4082 C C . LYS A 1 500 ? -29.228 -25.080 2.972 1.00 84.38 500 LYS A C 1
ATOM 4084 O O . LYS A 1 500 ? -30.137 -24.516 3.566 1.00 84.38 500 LYS A O 1
ATOM 4089 N N . LEU A 1 501 ? -28.194 -24.441 2.438 1.00 87.69 501 LEU A N 1
ATOM 4090 C CA . LEU A 1 501 ? -28.100 -22.997 2.249 1.00 87.69 501 LEU A CA 1
ATOM 4091 C C . LEU A 1 501 ? -27.873 -22.760 0.764 1.00 87.69 501 LEU A C 1
ATOM 4093 O O . LEU A 1 501 ? -27.045 -23.462 0.166 1.00 87.69 501 LEU A O 1
ATOM 4097 N N . ASN A 1 502 ? -28.581 -21.793 0.192 1.00 88.00 502 ASN A N 1
ATOM 4098 C CA . ASN A 1 502 ? -28.313 -21.375 -1.180 1.00 88.00 502 ASN A CA 1
ATOM 4099 C C . ASN A 1 502 ? -26.985 -20.586 -1.256 1.00 88.00 502 ASN A C 1
ATOM 4101 O O . ASN A 1 502 ? -26.375 -20.257 -0.232 1.00 88.00 502 ASN A O 1
ATOM 4105 N N . SER A 1 503 ? -26.498 -20.330 -2.472 1.00 86.00 503 SER A N 1
ATOM 4106 C CA . SER A 1 503 ? -25.224 -19.630 -2.684 1.00 86.00 503 SER A CA 1
ATOM 4107 C C . SER A 1 503 ? -25.227 -18.218 -2.090 1.00 86.00 503 SER A C 1
ATOM 4109 O O . SER A 1 503 ? -24.239 -17.818 -1.477 1.00 86.00 503 SER A O 1
ATOM 4111 N N . ASP A 1 504 ? -26.348 -17.503 -2.181 1.00 85.19 504 ASP A N 1
ATOM 4112 C CA . ASP A 1 504 ? -26.482 -16.137 -1.664 1.00 85.19 504 ASP A CA 1
ATOM 4113 C C . ASP A 1 504 ? -26.401 -16.093 -0.136 1.00 85.19 504 ASP A C 1
ATOM 4115 O O . ASP A 1 504 ? -25.708 -15.254 0.431 1.00 85.19 504 ASP A O 1
ATOM 4119 N N . GLU A 1 505 ? -27.038 -17.038 0.553 1.00 87.75 505 GLU A N 1
ATOM 4120 C CA . GLU A 1 505 ? -26.975 -17.179 2.006 1.00 87.75 505 GLU A CA 1
ATOM 4121 C C . GLU A 1 505 ? -25.575 -17.568 2.475 1.00 87.75 505 GLU A C 1
ATOM 4123 O O . GLU A 1 505 ? -25.097 -17.045 3.482 1.00 87.75 505 GLU A O 1
ATOM 4128 N N . LYS A 1 506 ? -24.896 -18.464 1.748 1.00 87.50 506 LYS A N 1
ATOM 4129 C CA . LYS A 1 506 ? -23.496 -18.810 2.031 1.00 87.50 506 LYS A CA 1
ATOM 4130 C C . LYS A 1 506 ? -22.601 -17.580 1.902 1.00 87.50 506 LYS A C 1
ATOM 4132 O O . LYS A 1 506 ? -21.831 -17.305 2.822 1.00 87.50 506 LYS A O 1
ATOM 4137 N N . ASN A 1 507 ? -22.761 -16.811 0.826 1.00 85.50 507 ASN A N 1
ATOM 4138 C CA . ASN A 1 507 ? -22.031 -15.564 0.604 1.00 85.50 507 ASN A CA 1
ATOM 4139 C C . ASN A 1 507 ? -22.355 -14.523 1.683 1.00 85.50 507 ASN A C 1
ATOM 4141 O O . ASN A 1 507 ? -21.452 -13.899 2.234 1.00 85.50 507 ASN A O 1
ATOM 4145 N N . MET A 1 508 ? -23.623 -14.378 2.066 1.00 86.44 508 MET A N 1
ATOM 4146 C CA . MET A 1 508 ? -24.051 -13.484 3.141 1.00 86.44 508 MET A CA 1
ATOM 4147 C C . MET A 1 508 ? -23.398 -13.858 4.481 1.00 86.44 508 MET A C 1
ATOM 4149 O O . MET A 1 508 ? -22.871 -12.984 5.170 1.00 86.44 508 MET A O 1
ATOM 4153 N N . ILE A 1 509 ? -23.390 -15.141 4.865 1.00 87.25 509 ILE A N 1
ATOM 4154 C CA . ILE A 1 509 ? -22.752 -15.601 6.112 1.00 87.25 509 ILE A CA 1
ATOM 4155 C C . ILE A 1 509 ? -21.235 -15.386 6.055 1.00 87.25 509 ILE A C 1
ATOM 4157 O O . ILE A 1 509 ? -20.645 -14.900 7.025 1.00 87.25 509 ILE A O 1
ATOM 4161 N N . ALA A 1 510 ? -20.602 -15.713 4.925 1.00 85.19 510 ALA A N 1
ATOM 4162 C CA . ALA A 1 510 ? -19.172 -15.504 4.713 1.00 85.19 510 ALA A CA 1
ATOM 4163 C C . ALA A 1 510 ? -18.794 -14.020 4.858 1.00 85.19 510 ALA A C 1
ATOM 4165 O O . ALA A 1 510 ? -17.873 -13.698 5.606 1.00 85.19 510 ALA A O 1
ATOM 4166 N N . ASN A 1 511 ? -19.589 -13.120 4.277 1.00 83.38 511 ASN A N 1
ATOM 4167 C CA . ASN A 1 511 ? -19.338 -11.676 4.266 1.00 83.38 511 ASN A CA 1
ATOM 4168 C C . ASN A 1 511 ? -19.848 -10.938 5.516 1.00 83.38 511 ASN A C 1
ATOM 4170 O O . ASN A 1 511 ? -19.545 -9.763 5.713 1.00 83.38 511 ASN A O 1
ATOM 4174 N N . THR A 1 512 ? -20.615 -11.596 6.391 1.00 86.75 512 THR A N 1
ATOM 4175 C CA . THR A 1 512 ? -21.085 -10.976 7.636 1.00 86.75 512 THR A CA 1
ATOM 4176 C C . THR A 1 512 ? -19.910 -10.715 8.571 1.00 86.75 512 THR A C 1
ATOM 4178 O O . THR A 1 512 ? -19.275 -11.659 9.038 1.00 86.75 512 THR A O 1
ATOM 4181 N N . ASN A 1 513 ? -19.666 -9.450 8.909 1.00 84.94 513 ASN A N 1
ATOM 4182 C CA . ASN A 1 513 ? -18.645 -9.085 9.883 1.00 84.94 513 ASN A CA 1
ATOM 4183 C C . ASN A 1 513 ? -19.052 -9.530 11.305 1.00 84.94 513 ASN A C 1
ATOM 4185 O O . ASN A 1 513 ? -20.160 -9.236 11.779 1.00 84.94 513 ASN A O 1
ATOM 4189 N N . SER A 1 514 ? -18.145 -10.252 11.966 1.00 87.44 514 SER A N 1
ATOM 4190 C CA . SER A 1 514 ? -18.328 -10.872 13.282 1.00 87.44 514 SER A CA 1
ATOM 4191 C C . SER A 1 514 ? -18.474 -9.853 14.424 1.00 87.44 514 SER A C 1
ATOM 4193 O O . SER A 1 514 ? -19.137 -10.160 15.413 1.00 87.44 514 SER A O 1
ATOM 4195 N N . LEU A 1 515 ? -17.933 -8.641 14.267 1.00 88.00 515 LEU A N 1
ATOM 4196 C CA . LEU A 1 515 ? -17.881 -7.577 15.282 1.00 88.00 515 LEU A CA 1
ATOM 4197 C C . LEU A 1 515 ? -18.756 -6.363 14.954 1.00 88.00 515 LEU A C 1
ATOM 4199 O O . LEU A 1 515 ? -18.692 -5.345 15.632 1.00 88.00 515 LEU A O 1
ATOM 4203 N N . THR A 1 516 ? -19.586 -6.453 13.914 1.00 82.88 516 THR A N 1
ATOM 4204 C CA . THR A 1 516 ? -20.620 -5.434 13.687 1.00 82.88 516 THR A CA 1
ATOM 4205 C C . THR A 1 516 ? -21.832 -5.698 14.579 1.00 82.88 516 THR A C 1
ATOM 4207 O O . THR A 1 516 ? -22.221 -6.868 14.721 1.00 82.88 516 THR A O 1
ATOM 4210 N N . PRO A 1 517 ? -22.496 -4.655 15.104 1.00 74.94 517 PRO A N 1
ATOM 4211 C CA . PRO A 1 517 ? -23.746 -4.832 15.825 1.00 74.94 517 PRO A CA 1
ATOM 4212 C C . PRO A 1 517 ? -24.795 -5.472 14.908 1.00 74.94 517 PRO A C 1
ATOM 4214 O O . PRO A 1 517 ? -24.746 -5.358 13.674 1.00 74.94 517 PRO A O 1
ATOM 4217 N N . LEU A 1 518 ? -25.771 -6.166 15.493 1.00 69.56 518 LEU A N 1
ATOM 4218 C CA . LEU A 1 518 ? -26.989 -6.494 14.757 1.00 69.56 518 LEU A CA 1
ATOM 4219 C C . LEU A 1 518 ? -27.606 -5.180 14.288 1.00 69.56 518 LEU A C 1
ATOM 4221 O O . LEU A 1 518 ? -27.932 -4.322 15.111 1.00 69.56 518 LEU A O 1
ATOM 4225 N N . LYS A 1 519 ? -27.794 -5.021 12.971 1.00 60.50 519 LYS A N 1
ATOM 4226 C CA . LYS A 1 519 ? -28.718 -4.001 12.477 1.00 60.50 519 LYS A CA 1
ATOM 4227 C C . LYS A 1 519 ? -30.032 -4.297 13.182 1.00 60.50 519 LYS A C 1
ATOM 4229 O O . LYS A 1 519 ? -30.631 -5.335 12.899 1.00 60.50 519 LYS A O 1
ATOM 4234 N N . LYS A 1 520 ? -30.454 -3.425 14.107 1.00 44.47 520 LYS A N 1
ATOM 4235 C CA . LYS A 1 520 ? -31.831 -3.445 14.593 1.00 44.47 520 LYS A CA 1
ATOM 4236 C C . LYS A 1 520 ? -32.655 -3.463 13.318 1.00 44.47 520 LYS A C 1
ATOM 4238 O O . LYS A 1 520 ? -32.599 -2.500 12.551 1.00 44.47 520 LYS A O 1
ATOM 4243 N N . GLN A 1 521 ? -33.354 -4.563 13.039 1.00 34.28 521 GLN A N 1
ATOM 4244 C CA . GLN A 1 521 ? -34.510 -4.455 12.174 1.00 34.28 521 GLN A CA 1
ATOM 4245 C C . GLN A 1 521 ? -35.328 -3.386 12.879 1.00 34.28 521 GLN A C 1
ATOM 4247 O O . GLN A 1 521 ? -35.837 -3.620 13.973 1.00 34.28 521 GLN A O 1
ATOM 4252 N N . GLN A 1 522 ? -35.331 -2.169 12.335 1.00 26.55 522 GLN A N 1
ATOM 4253 C CA . GLN A 1 522 ? -36.350 -1.202 12.665 1.00 26.55 522 GLN A CA 1
ATOM 4254 C C . GLN A 1 522 ? -37.631 -1.905 12.249 1.00 26.55 522 GLN A C 1
ATOM 4256 O O . GLN A 1 522 ? -38.062 -1.853 11.100 1.00 26.55 522 GLN A O 1
ATOM 4261 N N . THR A 1 523 ? -38.197 -2.666 13.176 1.00 29.08 523 THR A N 1
ATOM 4262 C CA . THR A 1 523 ? -39.590 -3.024 13.149 1.00 29.08 523 THR A CA 1
ATOM 4263 C C . THR A 1 523 ? -40.281 -1.679 13.022 1.00 29.08 523 THR A C 1
ATOM 4265 O O . THR A 1 523 ? -40.278 -0.889 13.968 1.00 29.08 523 THR A O 1
ATOM 4268 N N . ASN A 1 524 ? -40.758 -1.378 11.813 1.00 27.53 524 ASN A N 1
ATOM 4269 C CA . ASN A 1 524 ? -41.607 -0.244 11.464 1.00 27.53 524 ASN A CA 1
ATOM 4270 C C . ASN A 1 524 ? -42.932 -0.354 12.245 1.00 27.53 524 ASN A C 1
ATOM 4272 O O . ASN A 1 524 ? -44.005 -0.476 11.665 1.00 27.53 524 ASN A O 1
ATOM 4276 N N . ILE A 1 525 ? -42.867 -0.364 13.574 1.00 31.30 525 ILE A N 1
ATOM 4277 C CA . ILE A 1 525 ? -44.025 -0.376 14.463 1.00 31.30 525 ILE A CA 1
ATOM 4278 C C . ILE A 1 525 ? -44.524 1.063 14.634 1.00 31.30 525 ILE A C 1
ATOM 4280 O O . ILE A 1 525 ? -45.723 1.277 14.742 1.00 31.30 525 ILE A O 1
ATOM 4284 N N . VAL A 1 526 ? -43.650 2.069 14.501 1.00 29.81 526 VAL A N 1
ATOM 4285 C CA . VAL A 1 526 ? -44.042 3.483 14.639 1.00 29.81 526 VAL A CA 1
ATOM 4286 C C . VAL A 1 526 ? -44.575 4.097 13.329 1.00 29.81 526 VAL A C 1
ATOM 4288 O O . VAL A 1 526 ? -45.366 5.031 13.376 1.00 29.81 526 VAL A O 1
ATOM 4291 N N . LYS A 1 527 ? -44.264 3.540 12.144 1.00 31.83 527 LYS A N 1
ATOM 4292 C CA . LYS A 1 527 ? -44.833 4.029 10.864 1.00 31.83 527 LYS A CA 1
ATOM 4293 C C . LYS A 1 527 ? -46.233 3.496 10.534 1.00 31.83 527 LYS A C 1
ATOM 4295 O O . LYS A 1 527 ? -46.897 4.062 9.673 1.00 31.83 527 LYS A O 1
ATOM 4300 N N . LYS A 1 528 ? -46.717 2.450 11.217 1.00 29.75 528 LYS A N 1
ATOM 4301 C CA . LYS A 1 528 ? -48.075 1.915 10.994 1.00 29.75 528 LYS A CA 1
ATOM 4302 C C . LYS A 1 528 ? -49.183 2.677 11.729 1.00 29.75 528 LYS A C 1
ATOM 4304 O O . LYS A 1 528 ? -50.340 2.497 11.375 1.00 29.75 528 LYS A O 1
ATOM 4309 N N . ALA A 1 529 ? -48.848 3.534 12.695 1.00 33.62 529 ALA A N 1
ATOM 4310 C CA . ALA A 1 529 ? -49.842 4.294 13.458 1.00 33.62 529 ALA A CA 1
ATOM 4311 C C . ALA A 1 529 ? -50.149 5.693 12.882 1.00 33.62 529 ALA A C 1
ATOM 4313 O O . ALA A 1 529 ? -51.145 6.290 13.267 1.00 33.62 529 ALA A O 1
ATOM 4314 N N . LEU A 1 530 ? -49.336 6.214 11.950 1.00 33.22 530 LEU A N 1
ATOM 4315 C CA . LEU A 1 530 ? -49.465 7.589 11.427 1.00 33.22 530 LEU A CA 1
ATOM 4316 C C . LEU A 1 530 ? -49.401 7.691 9.888 1.00 33.22 530 LEU A C 1
ATOM 4318 O O . LEU A 1 530 ? -49.175 8.767 9.349 1.00 33.22 530 LEU A O 1
ATOM 4322 N N . GLY A 1 531 ? -49.586 6.580 9.169 1.00 28.73 531 GLY A N 1
ATOM 4323 C CA . GLY A 1 531 ? -49.416 6.507 7.710 1.00 28.73 531 GLY A CA 1
ATOM 4324 C C . GLY A 1 531 ? -50.639 6.023 6.931 1.00 28.73 531 GLY A C 1
ATOM 4325 O O . GLY A 1 531 ? -50.472 5.468 5.848 1.00 28.73 531 GLY A O 1
ATOM 4326 N N . ILE A 1 532 ? -51.855 6.175 7.465 1.00 38.00 532 ILE A N 1
ATOM 4327 C CA . ILE A 1 532 ? -53.073 6.051 6.652 1.00 38.00 532 ILE A CA 1
ATOM 4328 C C . ILE A 1 532 ? -53.412 7.452 6.154 1.00 38.00 532 ILE A C 1
ATOM 4330 O O . ILE A 1 532 ? -54.082 8.202 6.852 1.00 38.00 532 ILE A O 1
ATOM 4334 N N . ALA A 1 533 ? -52.877 7.776 4.977 1.00 33.84 533 ALA A N 1
ATOM 4335 C CA . ALA A 1 533 ? -53.380 8.711 3.967 1.00 33.84 533 ALA A CA 1
ATOM 4336 C C . ALA A 1 533 ? -52.211 9.461 3.303 1.00 33.84 533 ALA A C 1
ATOM 4338 O O . ALA A 1 533 ? -51.407 10.103 3.966 1.00 33.84 533 ALA A O 1
ATOM 4339 N N . PHE A 1 534 ? -52.206 9.397 1.970 1.00 36.38 534 PHE A N 1
ATOM 4340 C CA . PHE A 1 534 ? -51.368 10.126 1.014 1.00 36.38 534 PHE A CA 1
ATOM 4341 C C . PHE A 1 534 ? -49.958 9.576 0.718 1.00 36.38 534 PHE A C 1
ATOM 4343 O O . PHE A 1 534 ? -49.067 9.555 1.559 1.00 36.38 534 PHE A O 1
ATOM 4350 N N . PHE A 1 535 ? -49.800 9.200 -0.562 1.00 32.97 535 PHE A N 1
ATOM 4351 C CA . PHE A 1 535 ? -48.633 8.679 -1.294 1.00 32.97 535 PHE A CA 1
ATOM 4352 C C . PHE A 1 535 ? -48.489 7.150 -1.386 1.00 32.97 535 PHE A C 1
ATOM 4354 O O . PHE A 1 535 ? -47.590 6.525 -0.828 1.00 32.97 535 PHE A O 1
ATOM 4361 N N . GLN A 1 536 ? -49.354 6.555 -2.217 1.00 27.64 536 GLN A N 1
ATOM 4362 C CA . GLN A 1 536 ? -49.032 5.337 -2.961 1.00 27.64 536 GLN A CA 1
ATOM 4363 C C . GLN A 1 536 ? -47.982 5.671 -4.031 1.00 27.64 536 GLN A C 1
ATOM 4365 O O . GLN A 1 536 ? -48.324 6.186 -5.088 1.00 27.64 536 GLN A O 1
ATOM 4370 N N . ASN A 1 537 ? -46.717 5.338 -3.773 1.00 26.69 537 ASN A N 1
ATOM 4371 C CA . ASN A 1 537 ? -45.758 5.072 -4.842 1.00 26.69 537 ASN A CA 1
ATOM 4372 C C . ASN A 1 537 ? -45.644 3.555 -5.016 1.00 26.69 537 ASN A C 1
ATOM 4374 O O . ASN A 1 537 ? -45.031 2.855 -4.209 1.00 26.69 537 ASN A O 1
ATOM 4378 N N . GLN A 1 538 ? -46.268 3.054 -6.081 1.00 30.05 538 GLN A N 1
ATOM 4379 C CA . GLN A 1 538 ? -45.983 1.748 -6.663 1.00 30.05 538 GLN A CA 1
ATOM 4380 C C . GLN A 1 538 ? -44.609 1.801 -7.346 1.00 30.05 538 GLN A C 1
ATOM 4382 O O . GLN A 1 538 ? -44.527 2.161 -8.511 1.00 30.05 538 GLN A O 1
ATOM 4387 N N . SER A 1 539 ? -43.541 1.438 -6.633 1.00 29.95 539 SER A N 1
ATOM 4388 C CA . SER A 1 539 ? -42.319 0.866 -7.229 1.00 29.95 539 SER A CA 1
ATOM 4389 C C . SER A 1 539 ? -41.308 0.480 -6.143 1.00 29.95 539 SER A C 1
ATOM 4391 O O . SER A 1 539 ? -40.375 1.222 -5.844 1.00 29.95 539 SER A O 1
ATOM 4393 N N . SER A 1 540 ? -41.469 -0.705 -5.562 1.00 26.62 540 SER A N 1
ATOM 4394 C CA . SER A 1 540 ? -40.349 -1.471 -5.002 1.00 26.62 540 SER A CA 1
ATOM 4395 C C . SER A 1 540 ? -40.745 -2.941 -4.927 1.00 26.62 540 SER A C 1
ATOM 4397 O O . SER A 1 540 ? -41.136 -3.478 -3.894 1.00 26.62 540 SER A O 1
ATOM 4399 N N . GLY A 1 541 ? -40.642 -3.611 -6.073 1.00 24.75 541 GLY A N 1
ATOM 4400 C CA . GLY A 1 541 ? -40.629 -5.068 -6.161 1.00 24.75 541 GLY A CA 1
ATOM 4401 C C . GLY A 1 541 ? -39.324 -5.663 -5.622 1.00 24.75 541 GLY A C 1
ATOM 4402 O O . GLY A 1 541 ? -38.728 -6.505 -6.281 1.00 24.75 541 GLY A O 1
ATOM 4403 N N . GLU A 1 542 ? -38.862 -5.238 -4.443 1.00 28.78 542 GLU A N 1
ATOM 4404 C CA . GLU A 1 542 ? -37.875 -6.007 -3.688 1.00 28.78 542 GLU A CA 1
ATOM 4405 C C . GLU A 1 542 ? -38.643 -7.060 -2.898 1.00 28.78 542 GLU A C 1
ATOM 4407 O O . GLU A 1 542 ? -39.141 -6.822 -1.796 1.00 28.78 542 GLU A O 1
ATOM 4412 N N . ALA A 1 543 ? -38.774 -8.245 -3.495 1.00 29.27 543 ALA A N 1
ATOM 4413 C CA . ALA A 1 543 ? -39.111 -9.438 -2.743 1.00 29.27 543 ALA A CA 1
ATOM 4414 C C . ALA A 1 543 ? -38.147 -9.516 -1.554 1.00 29.27 543 ALA A C 1
ATOM 4416 O O . ALA A 1 543 ? -36.947 -9.732 -1.726 1.00 29.27 543 ALA A O 1
ATOM 4417 N N . SER A 1 544 ? -38.656 -9.292 -0.339 1.00 36.41 544 SER A N 1
ATOM 4418 C CA . SER A 1 544 ? -37.874 -9.498 0.870 1.00 36.41 544 SER A CA 1
ATOM 4419 C C . SER A 1 544 ? -37.532 -10.987 0.927 1.00 36.41 544 SER A C 1
ATOM 4421 O O . SER A 1 544 ? -38.337 -11.797 1.397 1.00 36.41 544 SER A O 1
ATOM 4423 N N . ASN A 1 545 ? -36.369 -11.371 0.407 1.00 43.75 545 ASN A N 1
ATOM 4424 C CA . ASN A 1 545 ? -35.833 -12.709 0.584 1.00 43.75 545 ASN A CA 1
ATOM 4425 C C . ASN A 1 545 ? -35.579 -12.876 2.083 1.00 43.75 545 ASN A C 1
ATOM 4427 O O . ASN A 1 545 ? -34.538 -12.480 2.608 1.00 43.75 545 ASN A O 1
ATOM 4431 N N . LYS A 1 546 ? -36.583 -13.387 2.806 1.00 65.12 546 LYS A N 1
ATOM 4432 C CA . LYS A 1 546 ? -36.463 -13.730 4.221 1.00 65.12 546 LYS A CA 1
ATOM 4433 C C . LYS A 1 546 ? -35.334 -14.748 4.336 1.00 65.12 546 LYS A C 1
ATOM 4435 O O . LYS A 1 546 ? -35.486 -15.894 3.929 1.00 65.12 546 LYS A O 1
ATOM 4440 N N . VAL A 1 547 ? -34.208 -14.299 4.883 1.00 76.88 547 VAL A N 1
ATOM 4441 C CA . VAL A 1 547 ? -33.046 -15.127 5.218 1.00 76.88 547 VAL A CA 1
ATOM 4442 C C . VAL A 1 547 ? -33.518 -16.340 6.022 1.00 76.88 547 VAL A C 1
ATOM 4444 O O . VAL A 1 547 ? -34.235 -16.156 7.010 1.00 76.88 547 VAL A O 1
ATOM 4447 N N . SER A 1 548 ? -33.127 -17.558 5.632 1.00 85.19 548 SER A N 1
ATOM 4448 C CA . SER A 1 548 ? -33.587 -18.771 6.315 1.00 85.19 548 SER A CA 1
ATOM 4449 C C . SER A 1 548 ? -33.160 -18.808 7.785 1.00 85.19 548 SER A C 1
ATOM 4451 O O . SER A 1 548 ? -32.093 -18.315 8.158 1.00 85.19 548 SER A O 1
ATOM 4453 N N . ASP A 1 549 ? -33.932 -19.501 8.627 1.00 84.44 549 ASP A N 1
ATOM 4454 C CA . ASP A 1 549 ? -33.575 -19.754 10.032 1.00 84.44 549 ASP A CA 1
ATOM 4455 C C . ASP A 1 549 ? -32.168 -20.352 10.178 1.00 84.44 549 ASP A C 1
ATOM 4457 O O . ASP A 1 549 ? -31.475 -20.123 11.171 1.00 84.44 549 ASP A O 1
ATOM 4461 N N . ARG A 1 550 ? -31.732 -21.164 9.204 1.00 86.94 550 ARG A N 1
ATOM 4462 C CA . ARG A 1 550 ? -30.394 -21.764 9.205 1.00 86.94 550 ARG A CA 1
ATOM 4463 C C . ARG A 1 550 ? -29.320 -20.700 8.995 1.00 86.94 550 ARG A C 1
ATOM 4465 O O . ARG A 1 550 ? -28.331 -20.721 9.729 1.00 86.94 550 ARG A O 1
ATOM 4472 N N . ALA A 1 551 ? -29.522 -19.795 8.041 1.00 88.00 551 ALA A N 1
ATOM 4473 C CA . ALA A 1 551 ? -28.610 -18.695 7.771 1.00 88.00 551 ALA A CA 1
ATOM 4474 C C . ALA A 1 551 ? -28.575 -17.687 8.930 1.00 88.00 551 ALA A C 1
ATOM 4476 O O . ALA A 1 551 ? -27.490 -17.316 9.372 1.00 88.00 551 ALA A O 1
ATOM 4477 N N . GLN A 1 552 ? -29.727 -17.347 9.518 1.00 87.88 552 GLN A N 1
ATOM 4478 C CA . GLN A 1 552 ? -29.801 -16.497 10.715 1.00 87.88 552 GLN A CA 1
ATOM 4479 C C . GLN A 1 552 ? -29.051 -17.114 11.907 1.00 87.88 552 GLN A C 1
ATOM 4481 O O . GLN A 1 552 ? -28.234 -16.446 12.539 1.00 87.88 552 GLN A O 1
ATOM 4486 N N . LYS A 1 553 ? -29.242 -18.417 12.176 1.00 89.06 553 LYS A N 1
ATOM 4487 C CA . LYS A 1 553 ? -28.492 -19.150 13.219 1.00 89.06 553 LYS A CA 1
ATOM 4488 C C . LYS A 1 553 ? -26.982 -19.106 12.985 1.00 89.06 553 LYS A C 1
ATOM 4490 O O . LYS A 1 553 ? -26.229 -19.000 13.949 1.00 89.06 553 LYS A O 1
ATOM 4495 N N . ALA A 1 554 ? -26.541 -19.226 11.733 1.00 89.62 554 ALA A N 1
ATOM 4496 C CA . ALA A 1 554 ? -25.126 -19.169 11.380 1.00 89.62 554 ALA A CA 1
ATOM 4497 C C . ALA A 1 554 ? -24.550 -17.755 11.562 1.00 89.62 554 ALA A C 1
ATOM 4499 O O . ALA A 1 554 ? -23.491 -17.614 12.166 1.00 89.62 554 ALA A O 1
ATOM 4500 N N . VAL A 1 555 ? -25.272 -16.718 11.122 1.00 89.69 555 VAL A N 1
ATOM 4501 C CA . VAL A 1 555 ? -24.907 -15.304 11.312 1.00 89.69 555 VAL A CA 1
ATOM 4502 C C . VAL A 1 555 ? -24.764 -14.960 12.794 1.00 89.69 555 VAL A C 1
ATOM 4504 O O . VAL A 1 555 ? -23.733 -14.426 13.202 1.00 89.69 555 VAL A O 1
ATOM 4507 N N . LEU A 1 556 ? -25.761 -15.305 13.614 1.00 90.00 556 LEU A N 1
ATOM 4508 C CA . LEU A 1 556 ? -25.731 -15.041 15.053 1.00 90.00 556 LEU A CA 1
ATOM 4509 C C . LEU A 1 556 ? -24.584 -15.784 15.738 1.00 90.00 556 LEU A C 1
ATOM 4511 O O . LEU A 1 556 ? -23.846 -15.182 16.509 1.00 90.00 556 LEU A O 1
ATOM 4515 N N . ALA A 1 557 ? -24.381 -17.065 15.422 1.00 90.38 557 ALA A N 1
ATOM 4516 C CA . ALA A 1 557 ? -23.266 -17.830 15.975 1.00 90.38 557 ALA A CA 1
ATOM 4517 C C . ALA A 1 557 ? -21.899 -17.254 15.569 1.00 90.38 557 ALA A C 1
ATOM 4519 O O . ALA A 1 557 ? -21.020 -17.139 16.418 1.00 90.38 557 ALA A O 1
ATOM 4520 N N . LYS A 1 558 ? -21.732 -16.818 14.312 1.00 91.69 558 LYS A N 1
ATOM 4521 C CA . LYS A 1 558 ? -20.508 -16.147 13.846 1.00 91.69 558 LYS A CA 1
ATOM 4522 C C . LYS A 1 558 ? -20.244 -14.854 14.624 1.00 91.69 558 LYS A C 1
ATOM 4524 O O . LYS A 1 558 ? -19.115 -14.619 15.050 1.00 91.69 558 LYS A O 1
ATOM 4529 N N . LYS A 1 559 ? -21.279 -14.038 14.854 1.00 92.06 559 LYS A N 1
ATOM 4530 C CA . LYS A 1 559 ? -21.171 -12.813 15.661 1.00 92.06 559 LYS A CA 1
ATOM 4531 C C . LYS A 1 559 ? -20.820 -13.113 17.118 1.00 92.06 559 LYS A C 1
ATOM 4533 O O . LYS A 1 559 ? -19.886 -12.519 17.642 1.00 92.06 559 LYS A O 1
ATOM 4538 N N . ILE A 1 560 ? -21.489 -14.084 17.746 1.00 91.88 560 ILE A N 1
ATOM 4539 C CA . ILE A 1 560 ? -21.187 -14.529 19.119 1.00 91.88 560 ILE A CA 1
ATOM 4540 C C . ILE A 1 560 ? -19.731 -14.988 19.241 1.00 91.88 560 ILE A C 1
ATOM 4542 O O . ILE A 1 560 ? -19.061 -14.606 20.201 1.00 91.88 560 ILE A O 1
ATOM 4546 N N . ALA A 1 561 ? -19.234 -15.774 18.279 1.00 90.75 561 ALA A N 1
ATOM 4547 C CA . ALA A 1 561 ? -17.846 -16.226 18.262 1.00 90.75 561 ALA A CA 1
ATOM 4548 C C . ALA A 1 561 ? -16.873 -15.037 18.217 1.00 90.75 561 ALA A C 1
ATOM 4550 O O . ALA A 1 561 ? -15.988 -14.955 19.063 1.00 90.75 561 ALA A O 1
ATOM 4551 N N . GLY A 1 562 ? -17.092 -14.077 17.308 1.00 91.81 562 GLY A N 1
ATOM 4552 C CA . GLY A 1 562 ? -16.275 -12.861 17.213 1.00 91.81 562 GLY A CA 1
ATOM 4553 C C . GLY A 1 562 ? -16.302 -12.000 18.475 1.00 91.81 562 GLY A C 1
ATOM 4554 O O . GLY A 1 562 ? -15.253 -11.610 18.975 1.00 91.81 562 GLY A O 1
ATOM 4555 N N . HIS A 1 563 ? -17.484 -11.750 19.044 1.00 93.62 563 HIS A N 1
ATOM 4556 C CA . HIS A 1 563 ? -17.616 -10.966 20.277 1.00 93.62 563 HIS A CA 1
ATOM 4557 C C . HIS A 1 563 ? -16.933 -11.656 21.469 1.00 93.62 563 HIS A C 1
ATOM 4559 O O . HIS A 1 563 ? -16.305 -10.995 22.292 1.00 93.62 563 HIS A O 1
ATOM 4565 N N . THR A 1 564 ? -17.010 -12.989 21.553 1.00 92.38 564 THR A N 1
ATOM 4566 C CA . THR A 1 564 ? -16.313 -13.765 22.595 1.00 92.38 564 THR A CA 1
ATOM 4567 C C . THR A 1 564 ? -14.793 -13.636 22.443 1.00 92.38 564 THR A C 1
ATOM 4569 O O . THR A 1 564 ? -14.114 -13.269 23.399 1.00 92.38 564 THR A O 1
ATOM 4572 N N . ALA A 1 565 ? -14.287 -13.838 21.223 1.00 92.12 565 ALA A N 1
ATOM 4573 C CA . ALA A 1 565 ? -12.889 -13.638 20.837 1.00 92.12 565 ALA A CA 1
ATOM 4574 C C . ALA A 1 565 ? -12.363 -12.230 21.193 1.00 92.12 565 ALA A C 1
ATOM 4576 O O . ALA A 1 565 ? -11.288 -12.075 21.784 1.00 92.12 565 ALA A O 1
ATOM 4577 N N . TYR A 1 566 ? -13.156 -11.195 20.897 1.00 93.31 566 TYR A N 1
ATOM 4578 C CA . TYR A 1 566 ? -12.858 -9.813 21.270 1.00 93.31 566 TYR A CA 1
ATOM 4579 C C . TYR A 1 566 ? -12.703 -9.651 22.782 1.00 93.31 566 TYR A C 1
ATOM 4581 O O . TYR A 1 566 ? -11.689 -9.128 23.237 1.00 93.31 566 TYR A O 1
ATOM 4589 N N . ILE A 1 567 ? -13.693 -10.100 23.564 1.00 93.44 567 ILE A N 1
ATOM 4590 C CA . ILE A 1 567 ? -13.709 -9.921 25.023 1.00 93.44 567 ILE A CA 1
ATOM 4591 C C . ILE A 1 567 ? -12.536 -10.660 25.668 1.00 93.44 567 ILE A C 1
ATOM 4593 O O . ILE A 1 567 ? -11.878 -10.114 26.550 1.00 93.44 567 ILE A O 1
ATOM 4597 N N . GLU A 1 568 ? -12.243 -11.882 25.224 1.00 92.38 568 GLU A N 1
ATOM 4598 C CA . GLU A 1 568 ? -11.092 -12.647 25.707 1.00 92.38 568 GLU A CA 1
ATOM 4599 C C . GLU A 1 568 ? -9.764 -11.946 25.418 1.00 92.38 568 GLU A C 1
ATOM 4601 O O . GLU A 1 568 ? -8.895 -11.895 26.288 1.00 92.38 568 GLU A O 1
ATOM 4606 N N . THR A 1 569 ? -9.615 -11.382 24.217 1.00 92.25 569 THR A N 1
ATOM 4607 C CA . THR A 1 569 ? -8.429 -10.601 23.853 1.00 92.25 569 THR A CA 1
ATOM 4608 C C . THR A 1 569 ? -8.342 -9.331 24.701 1.00 92.25 569 THR A C 1
ATOM 4610 O O . THR A 1 569 ? -7.301 -9.064 25.293 1.00 92.25 569 THR A O 1
ATOM 4613 N N . ALA A 1 570 ? -9.444 -8.587 24.837 1.00 93.25 570 ALA A N 1
ATOM 4614 C CA . ALA A 1 570 ? -9.515 -7.378 25.653 1.00 93.25 570 ALA A CA 1
ATOM 4615 C C . ALA A 1 570 ? -9.147 -7.657 27.119 1.00 93.25 570 ALA A C 1
ATOM 4617 O O . ALA A 1 570 ? -8.368 -6.912 27.700 1.00 93.25 570 ALA A O 1
ATOM 4618 N N . ASN A 1 571 ? -9.630 -8.759 27.702 1.00 91.69 571 ASN A N 1
ATOM 4619 C CA . ASN A 1 571 ? -9.314 -9.156 29.079 1.00 91.69 571 ASN A CA 1
ATOM 4620 C C . ASN A 1 571 ? -7.822 -9.396 29.321 1.00 91.69 571 ASN A C 1
ATOM 4622 O O . ASN A 1 571 ? -7.365 -9.191 30.434 1.00 91.69 571 ASN A O 1
ATOM 4626 N N . LYS A 1 572 ? -7.075 -9.843 28.308 1.00 88.88 572 LYS A N 1
ATOM 4627 C CA . LYS A 1 572 ? -5.627 -10.083 28.424 1.00 88.88 572 LYS A CA 1
ATOM 4628 C C . LYS A 1 572 ? -4.798 -8.818 28.206 1.00 88.88 572 LYS A C 1
ATOM 4630 O O . LYS A 1 572 ? -3.620 -8.804 28.545 1.00 88.88 572 LYS A O 1
ATOM 4635 N N . LEU A 1 573 ? -5.397 -7.793 27.600 1.00 84.50 573 LEU A N 1
ATOM 4636 C CA . LEU A 1 573 ? -4.791 -6.476 27.413 1.00 84.50 573 LEU A CA 1
ATOM 4637 C C . LEU A 1 573 ? -5.116 -5.524 28.566 1.00 84.50 573 LEU A C 1
ATOM 4639 O O . LEU A 1 573 ? -4.400 -4.550 28.759 1.00 84.50 573 LEU A O 1
ATOM 4643 N N . VAL A 1 574 ? -6.184 -5.759 29.326 1.00 71.38 574 VAL A N 1
ATOM 4644 C CA . VAL A 1 574 ? -6.433 -5.022 30.569 1.00 71.38 574 VAL A CA 1
ATOM 4645 C C . VAL A 1 574 ? -5.508 -5.613 31.647 1.00 71.38 574 VAL A C 1
ATOM 4647 O O . VAL A 1 574 ? -5.638 -6.806 31.917 1.00 71.38 574 VAL A O 1
ATOM 4650 N N . PRO A 1 575 ? -4.551 -4.835 32.191 1.00 56.91 575 PRO A N 1
ATOM 4651 C CA . PRO A 1 575 ? -3.618 -5.301 33.216 1.00 56.91 575 PRO A CA 1
ATOM 4652 C C . PRO A 1 575 ? -4.298 -5.702 34.527 1.00 56.91 575 PRO A C 1
ATOM 4654 O O . PRO A 1 575 ? -5.392 -5.164 34.825 1.00 56.91 575 PRO A O 1
#

Radius of gyration: 29.38 Å; chains: 1; bounding box: 84×61×77 Å

pLDDT: mean 83.27, std 14.82, range [24.75, 97.62]

Organism: NCBI:txid45072

Sequence (575 aa):
MSYDIESRKNLHRFLEQLKLGAHYKKPHDIEQFASKATALHSHYMSNPERSSLARSEYLEPLRQSLKNYQKEIVKDKSWWGLFIGFFGFLPPHERSLQNVINQVDRSFKQAQKQQDDLLYPNFFFRILRFFGFTSNELFVRKNYKSYTSNEQLKYLSHHLMGDQELNAHETLQGKSKSSAYQHFSNDLKKFIKNSQNTLDPMTTEQLLSLKKKFDDGFVLASKIDFMLLINHVDESKERREELLYDLTYQIKHSIYNLAVGDSMIIPHGFGSEDGRHATVVECKRINQNDVVFKFINTGFGVNETASYKTIFKSALLGDNRTRPIKVSSPFNIESLLKDQFIERLLVPVVIGDNENGELMNAPLLELYRAGKLHDDEQSLELQTNGTCAQSSLLAWFKTQVTDPVFVLFNSYIIQRAHHHLHHYKGTNSELEPGLNALRRAGTITAEKKQNELLKAKDQITAELQHLRTELGSILSKKGKVVPRHLDFTAYYQKKCQGNKLNSDEKNMIANTNSLTPLKKQQTNIVKKALGIAFFQNQSSGEASNKVSDRAQKAVLAKKIAGHTAYIETANKLVP

Secondary structure (DSSP, 8-state):
----HHHHHHHHHHHHHHHHTTT--SHHHHHHHHHHHHHHHHHHHHS--S-HHHHHHHHHHHHHHHHHHHHHHHHTS-HHHHHHHHTT---HHHHHHHHHHHHHHHHHHHHHHHHHHHH--SHHHHHHHHTT--TTGGG---SGGGS-HHHHHHHHHHHH-TT---TTHHHHS---HHHHHHHHHHHHHHHHH-TT----HHHHHHHHHHHHHHHHHHHHHHHHHHHHHHHHH---HHHHHHHHHHHHHHHHHHHHHPPTT-EEEEEEEEE-SS-EEEEEEEEEE-SSSEEEEEEE--STTSGGG--HHHHHHHHHH---SEEEEEEEPPEEHHHHHHSSHHHHHHHHHHT--S--HHHHHHHHHHHHHTT-EEEEEEEEEPPSSS-HHHHHHHHHHHHHS-HHHHHHHHHHHHHHHHHHHHT-----TTTHHHHHHHHHHHHHHHHHHHHHHHHHHHHHHHHHHHHHHHHHHHH-TT-PPPPTT--HHHHHHHHHSSSSS-HHHHHHHHHS-TTSPP-----TTSTTSS-SSS--------------HHHHHHHHHHHHHHHHHHHHHHHHH--

Foldseek 3Di:
DLDDPPLQVLLVVLLVVLVVCLVPLDLVVLQVNLVSLVVSVVVCVVPDHLALVNQLVSLVSSLVSLVVSLVSNVVPDDPVRVVCVVVVPDDPSVVSSVVSSVVSVVSNVVSVVVVCCLLQVDDVSVVCVVVVNDLLNVVDDQDLVRDDLQLNQLLLCLQQQPQPAFPPQVSNADPALLSLLNSVLNLLVCLLPPPLFLFDPVLSVLSVLVSVLSVQQSVLSSLLVSLVVVCVVPVDLVSLVNSLSNSLSVVLVCLLPADAQGKHWHWFWADAPVATATWIWIWHHNDNFWIKIKTQWQEPPLVVLADPVRVCCCVPVVPPFKGFIKMFAIDGSVVSSVDCLSSLRCCRSRVDDHDDPVSNCVSVVVRSVVVGIDGDPDMATHHDRNSRSNSNSLSVVPVSDDPLSSLLSSLVSLVVSLVVLVVSDDDDPVCVSSSVSSNVSSVVSNVVSLVVLVVSLVVLVVLLVVLQVVLQVLVDPPRDHDDPPDLLVVVLVVLLPDDPADPVLNVCLVPQDLADHPPPPPPVPVVVVPPPDDDDDPDDPPPPPPRDSSSSSSSSSSNSNNSVSSNSSSVSSND